Protein 4FCH (pdb70)

Solvent-accessible surface area: 18649 Å² total; per-residue (Å²): 122,93,42,11,174,68,1,32,0,0,0,36,5,46,44,120,102,62,158,67,28,50,92,15,19,38,7,51,51,60,121,6,18,8,2,8,6,5,27,0,52,60,97,2,64,0,42,0,0,15,126,99,105,51,119,6,5,37,100,35,151,64,21,78,44,28,17,60,11,4,0,22,33,70,42,96,79,24,0,31,0,95,59,56,16,11,14,0,0,13,0,92,1,29,51,130,68,136,62,45,79,0,46,0,10,0,20,47,10,21,0,2,0,1,0,82,0,11,64,35,21,119,21,26,12,42,104,27,61,3,96,61,24,94,71,57,100,15,73,0,56,6,39,51,4,86,34,79,17,27,1,14,0,0,1,30,15,98,54,79,37,77,53,0,1,0,0,15,58,126,34,92,17,49,63,8,89,47,91,7,131,111,21,0,63,86,91,22,116,49,33,15,18,104,3,55,69,52,24,30,0,45,0,27,5,68,66,22,48,14,78,88,150,121,96,41,12,178,69,1,28,0,0,0,36,5,50,42,118,106,56,162,68,26,48,89,16,19,38,7,53,51,58,121,6,17,8,1,9,5,6,29,0,54,60,95,3,67,0,31,0,0,17,126,94,106,50,116,10,4,42,96,38,166,78,20,67,45,21,17,55,14,8,0,26,31,65,38,101,68,38,0,33,0,102,62,56,15,11,15,1,0,11,0,92,1,28,48,129,76,133,59,46,80,0,41,0,10,0,18,47,11,29,0,1,0,0,0,82,0,11,61,37,19,119,20,27,10,41,111,28,67,3,90,75,21,91,81,56,103,20,61,0,43,6,41,51,4,89,33,76,13,20,1,12,0,0,2,28,15,94,59,78,37,78,50,0,0,0,0,18,48,129,38,108,16,47,62,8,86,41,85,6,141,112,20,0,88,81,65,35,143,53,28,34,20,121,2,60,65,51,18,31,0,47,0,27,5,69,69,23,55,13,91,73,160

Sequence (426 aa):
LTPPKTMFIVGSMLDTTDWKVWKPMAGVYGMDGQFYSSMIYFDANSEFKFGTKENEYIGINDNRVTTVTDKAGAGVSGSDNFVVENAGWYLFYVKAAVKGDDYQFTITFYPAEVYLFGNTTGGSWAFNDEWKFTVPATKDGNFVSPAMTASSGEVRMCFKTDLDWWRTEFTLHDGEIFYRDFNLIDSWTEKGDGYSIQGSAGNVIHLNFTAGTGEKKLTPPKTMFIVGSMLDTDWKVWKPMAGVYGMDGQFYSSMIYFDANSEFKFGTKENEYIGINDNRVTTVTDKAGAGVSGSDNFVVENAGWYLFYVKAAVKGDDYQFTITFYPAEVYLFGNTTGGSWAFNDEWKFTVPATKDGNFVSPAMTASGEVRMCFKTDLDWWRTEFTLHDGEIFYRDFNLIDSWTEKGDGYSIQGSAGNVIHLNFTAGTGEKK

Secondary structure (DSSP, 8-state):
----S--EEEETTT-TTS--EEEPEEPTT-TTEEEEEEEE-TTEEEEEESSTT--B-TT-TTEEEEEBSS--EE-SSSEEE-S-EEEEEEEEEEEETTEEEEEEEEEE--EEEEBGGGTSB-S-BGGGBPBPPSSTT--EEPPPP-S-EE-EEEE--SS-GGGGEEEEETTEEEE--S--SS-GGGT-GGG--EE-TT--EEEETTTTEEEE-/----S--EEEETTT-TTS--EEEPEEPTT-TTEEEEEEEE-TTEEEEEESSTT--B-SS-TTEEEEEBSS--EE-SSSEEE-S-EEEEEEEEEEEETTEEEEEEEEEE--EEEEBGGGTSB-S-BGGGBPB--SSTT--EEPPPPSS-EE-EEEE--SS-GGGGEEEEETTEEEE--S--SS-GGGG-TT---EE-TT--EEEETTTTEEEE-

Radius of gyration: 22.9 Å; Cα contacts (8 Å, |Δi|>4): 1100; chains: 2; bounding box: 44×60×50 Å

CATH classification: 2.60.40.3620 (+1 more: 2.60.40.3610)

Foldseek 3Di:
DFAQPWKWKFWCQLPVVRPDTHTFDAQEPAGNKTKAKAWADAFIWIAMDSDPPDGDAPCDPLEDEAEAAQQPWDDDGTTTGHDTDIWIWMWHWGDDPPHTRIYIYTHHFWKFKAQVQQVHHLDRDCLGTWDGDPDLQAKTKTDFGAAKDWIKMAGDDPDRGLSGIWFAAPFFIGTDHDDDPDAPCVVNPSRTDIDGGGKMKIANRSVRGIDID/DFAFPWKWKFWCQLPVVRPDTHTFDAQEPAGNKTKAKAWAAAFIWIFMDSDPPDGDAPCDPLEAEEEAAQQDWDDDGTITTHDTFIWIWMWHWGDDPHHTRIYIYTHHFWKFKAQVQQVHHLDRDVLGTWDGDPDLFFKTKTDFGAAKDWIKMAGDDPDRGLSGIWFAAPFFTGTDHDPDPDAPCVVPPRGTDIDGGGKMKIANRSVRGIDID

Structure (mmCIF, N/CA/C/O backbone):
data_4FCH
#
_entry.id   4FCH
#
_cell.length_a   58.735
_cell.length_b   63.914
_cell.length_c   156.828
_cell.angle_alpha   90.00
_cell.angle_beta   90.00
_cell.angle_gamma   90.00
#
_symmetry.space_group_name_H-M   'P 21 21 21'
#
loop_
_entity.id
_entity.type
_entity.pdbx_description
1 polymer 'Outer membrane protein SusE'
2 branched alpha-D-glucopyranose-(1-4)-alpha-D-glucopyranose-(1-4)-alpha-D-glucopyranose-(1-4)-alpha-D-glucopyranose-(1-4)-alpha-D-glucopyranose-(1-4)-alpha-D-glucopyranose-(1-4)-alpha-D-glucopyranose
3 non-polymer 'SULFATE ION'
4 non-polymer 1,2-ETHANEDIOL
5 water water
#
loop_
_atom_site.group_PDB
_atom_site.id
_atom_site.type_symbol
_atom_site.label_atom_id
_atom_site.label_alt_id
_atom_site.label_comp_id
_atom_site.label_asym_id
_atom_site.label_entity_id
_atom_site.label_seq_id
_atom_site.pdbx_PDB_ins_code
_atom_site.Cartn_x
_atom_site.Cartn_y
_atom_site.Cartn_z
_atom_site.occupancy
_atom_site.B_iso_or_equiv
_atom_site.auth_seq_id
_atom_site.auth_comp_id
_atom_site.auth_asym_id
_atom_site.auth_atom_id
_atom_site.pdbx_PDB_model_num
ATOM 1 N N . LEU A 1 9 ? 1.740 -7.052 -37.928 1.00 35.46 175 LEU A N 1
ATOM 2 C CA . LEU A 1 9 ? 3.062 -6.727 -37.279 1.00 33.22 175 LEU A CA 1
ATOM 3 C C . LEU A 1 9 ? 2.831 -6.139 -35.900 1.00 33.54 175 LEU A C 1
ATOM 4 O O . LEU A 1 9 ? 2.039 -5.215 -35.716 1.00 33.36 175 LEU A O 1
ATOM 9 N N . THR A 1 10 ? 3.507 -6.710 -34.911 1.00 28.60 176 THR A N 1
ATOM 10 C CA . THR A 1 10 ? 3.398 -6.189 -33.546 1.00 26.99 176 THR A CA 1
ATOM 11 C C . THR A 1 10 ? 4.794 -5.776 -33.077 1.00 24.65 176 THR A C 1
ATOM 12 O O . THR A 1 10 ? 5.794 -6.067 -33.734 1.00 23.54 176 THR A O 1
ATOM 16 N N . PRO A 1 11 ? 4.872 -5.061 -31.951 1.00 21.09 177 PRO A N 1
ATOM 17 C CA . PRO A 1 11 ? 6.228 -4.655 -31.548 1.00 19.26 177 PRO A CA 1
ATOM 18 C C . PRO A 1 11 ? 7.167 -5.841 -31.255 1.00 18.36 177 PRO A C 1
ATOM 19 O O . PRO A 1 11 ? 6.717 -6.929 -30.869 1.00 19.90 177 PRO A O 1
ATOM 23 N N . PRO A 1 12 ? 8.490 -5.665 -31.456 1.00 16.61 178 PRO A N 1
ATOM 24 C CA . PRO A 1 12 ? 9.416 -6.774 -31.251 1.00 18.71 178 PRO A CA 1
ATOM 25 C C . PRO A 1 12 ? 9.454 -7.226 -29.793 1.00 15.47 178 PRO A C 1
ATOM 26 O O . PRO A 1 12 ? 9.320 -6.436 -28.867 1.00 15.76 178 PRO A O 1
ATOM 30 N N . LYS A 1 13 ? 9.668 -8.523 -29.620 1.00 15.89 179 LYS A N 1
ATOM 31 C CA . LYS A 1 13 ? 9.724 -9.103 -28.280 1.00 16.62 179 LYS A CA 1
ATOM 32 C C . LYS A 1 13 ? 11.128 -9.131 -27.707 1.00 14.05 179 LYS A C 1
ATOM 33 O O . LYS A 1 13 ? 11.314 -9.279 -26.509 1.00 14.31 179 LYS A O 1
ATOM 39 N N . THR A 1 14 ? 12.126 -8.992 -28.588 1.00 13.71 180 THR A N 1
ATOM 40 C CA . THR A 1 14 ? 13.503 -8.973 -28.136 1.00 12.99 180 THR A CA 1
ATOM 41 C C . THR A 1 14 ? 14.251 -7.801 -28.770 1.00 10.73 180 THR A C 1
ATOM 42 O O . THR A 1 14 ? 13.852 -7.311 -29.827 1.00 11.84 180 THR A O 1
ATOM 46 N N . MET A 1 15 ? 15.379 -7.432 -28.171 1.00 9.91 181 MET A N 1
ATOM 47 C CA . MET A 1 15 ? 16.259 -6.400 -28.744 1.00 11.12 181 MET A CA 1
ATOM 48 C C . MET A 1 15 ? 17.659 -6.668 -28.241 1.00 10.33 181 MET A C 1
ATOM 49 O O . MET A 1 15 ? 17.855 -7.092 -27.096 1.00 10.51 181 MET A O 1
ATOM 54 N N . PHE A 1 16 ? 18.631 -6.396 -29.110 1.00 10.40 182 PHE A N 1
ATOM 55 C CA . PHE A 1 16 ? 20.048 -6.674 -28.851 1.00 9.87 182 PHE A CA 1
ATOM 56 C C . PHE A 1 16 ? 20.873 -5.491 -29.284 1.00 9.10 182 PHE A C 1
ATOM 57 O O . PHE A 1 16 ? 20.529 -4.782 -30.235 1.00 10.79 182 PHE A O 1
ATOM 65 N N . ILE A 1 17 ? 22.009 -5.309 -28.623 1.00 9.30 183 ILE A N 1
ATOM 66 C CA . ILE A 1 17 ? 23.012 -4.335 -29.049 1.00 10.09 183 ILE A CA 1
ATOM 67 C C . ILE A 1 17 ? 24.321 -5.070 -29.271 1.00 10.60 183 ILE A C 1
ATOM 68 O O . ILE A 1 17 ? 24.636 -6.007 -28.533 1.00 10.96 183 ILE A O 1
ATOM 73 N N . VAL A 1 18 ? 25.060 -4.667 -30.299 1.00 9.07 184 VAL A N 1
ATOM 74 C CA . VAL A 1 18 ? 26.340 -5.301 -30.634 1.00 9.70 184 VAL A CA 1
ATOM 75 C C . VAL A 1 18 ? 27.335 -4.186 -30.937 1.00 9.96 184 VAL A C 1
ATOM 76 O O . VAL A 1 18 ? 26.945 -3.173 -31.519 1.00 10.32 184 VAL A O 1
ATOM 80 N N . GLY A 1 19 ? 28.602 -4.347 -30.597 1.00 9.71 185 GLY A N 1
ATOM 81 C CA . GLY A 1 19 ? 29.541 -3.272 -30.918 1.00 10.84 185 GLY A CA 1
ATOM 82 C C . GLY A 1 19 ? 30.848 -3.333 -30.149 1.00 10.74 185 GLY A C 1
ATOM 83 O O . GLY A 1 19 ? 31.043 -4.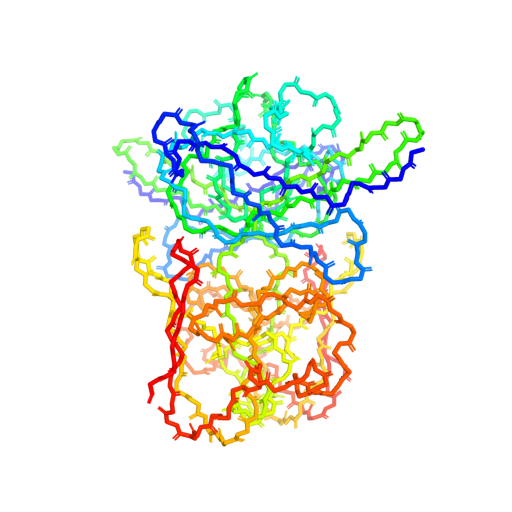201 -29.281 1.00 11.43 185 GLY A O 1
ATOM 84 N N . SER A 1 20 ? 31.713 -2.360 -30.444 1.00 9.99 186 SER A N 1
ATOM 85 C CA . SER A 1 20 ? 33.106 -2.388 -30.017 1.00 10.78 186 SER A CA 1
ATOM 86 C C . SER A 1 20 ? 33.262 -2.344 -28.518 1.00 10.42 186 SER A C 1
ATOM 87 O O . SER A 1 20 ? 34.237 -2.856 -27.968 1.00 12.93 186 SER A O 1
ATOM 90 N N . MET A 1 21 ? 32.344 -1.658 -27.858 1.00 9.93 187 MET A N 1
ATOM 91 C CA . MET A 1 21 ? 32.417 -1.487 -26.390 1.00 10.16 187 MET A CA 1
ATOM 92 C C . MET A 1 21 ? 32.073 -2.778 -25.668 1.00 11.53 187 MET A C 1
ATOM 93 O O . MET A 1 21 ? 32.395 -2.933 -24.483 1.00 11.14 187 MET A O 1
ATOM 98 N N . LEU A 1 22 ? 31.357 -3.711 -26.313 1.00 10.86 188 LEU A N 1
ATOM 99 C CA . LEU A 1 22 ? 31.079 -5.024 -25.736 1.00 12.76 188 LEU A CA 1
ATOM 100 C C . LEU A 1 22 ? 32.116 -6.039 -26.080 1.00 12.59 188 LEU A C 1
ATOM 101 O O . LEU A 1 22 ? 32.389 -6.977 -25.308 1.00 16.66 188 LEU A O 1
ATOM 106 N N . ASP A 1 23 ? 32.714 -5.964 -27.248 1.00 12.54 189 ASP A N 1
ATOM 107 C CA . ASP A 1 23 ? 33.700 -6.931 -27.729 1.00 13.74 189 ASP A CA 1
ATOM 108 C C . ASP A 1 23 ? 34.390 -6.313 -28.922 1.00 13.93 189 ASP A C 1
ATOM 109 O O . ASP A 1 23 ? 33.729 -5.838 -29.842 1.00 14.15 189 ASP A O 1
ATOM 114 N N . THR A 1 24 ? 35.712 -6.332 -28.956 1.00 16.68 190 THR A N 1
ATOM 115 C CA A THR A 1 24 ? 36.362 -5.635 -30.062 0.50 18.21 190 THR A CA 1
ATOM 116 C CA B THR A 1 24 ? 36.471 -5.728 -30.048 0.50 18.73 190 THR A CA 1
ATOM 117 C C . THR A 1 24 ? 36.082 -6.282 -31.418 1.00 18.71 190 THR A C 1
ATOM 118 O O . THR A 1 24 ? 36.143 -5.564 -32.436 1.00 20.38 190 THR A O 1
ATOM 125 N N . ASP A 1 25 ? 35.702 -7.557 -31.473 1.00 16.88 191 ASP A N 1
ATOM 126 C CA . ASP A 1 25 ? 35.356 -8.203 -32.750 1.00 16.19 191 ASP A CA 1
ATOM 127 C C . ASP A 1 25 ? 33.846 -8.376 -32.922 1.00 14.61 191 ASP A C 1
ATOM 128 O O . ASP A 1 25 ? 33.432 -9.202 -33.743 1.00 17.35 191 ASP A O 1
ATOM 133 N N . TRP A 1 26 ? 33.081 -7.573 -32.214 1.00 13.62 192 TRP A N 1
ATOM 134 C CA . TRP A 1 26 ? 31.626 -7.532 -32.361 1.00 14.29 192 TRP A CA 1
ATOM 135 C C . TRP A 1 26 ? 31.021 -8.929 -32.163 1.00 16.14 192 TRP A C 1
ATOM 136 O O . TRP A 1 26 ? 29.991 -9.242 -32.782 1.00 16.90 192 TRP A O 1
ATOM 147 N N . LYS A 1 27 ? 31.608 -9.751 -31.292 1.00 15.58 193 LYS A N 1
ATOM 148 C CA . LYS A 1 27 ? 31.061 -11.109 -31.154 1.00 16.22 193 LYS A CA 1
ATOM 149 C C . LYS A 1 27 ? 29.923 -11.191 -30.124 1.00 18.65 193 LYS A C 1
ATOM 150 O O . LYS A 1 27 ? 29.238 -12.211 -30.017 1.00 19.50 193 LYS A O 1
ATOM 156 N N . VAL A 1 28 ? 29.802 -10.191 -29.263 1.00 13.53 194 VAL A N 1
ATOM 157 C CA . VAL A 1 28 ? 28.826 -10.187 -28.182 1.00 14.35 194 VAL A CA 1
ATOM 158 C C . VAL A 1 28 ? 27.537 -9.445 -28.590 1.00 12.82 194 VAL A C 1
ATOM 159 O O . VAL A 1 28 ? 27.563 -8.210 -28.788 1.00 13.92 194 VAL A O 1
ATOM 163 N N . TRP A 1 29 ? 26.411 -10.157 -28.623 1.00 13.83 195 TRP A N 1
ATOM 164 C CA . TRP A 1 29 ? 25.109 -9.535 -28.883 1.00 12.33 195 TRP A CA 1
ATOM 165 C C . TRP A 1 29 ? 24.430 -9.533 -27.528 1.00 11.71 195 TRP A C 1
ATOM 166 O O . TRP A 1 29 ? 24.030 -10.587 -26.992 1.00 14.48 195 TRP A O 1
ATOM 177 N N . LYS A 1 30 ? 24.388 -8.363 -26.924 1.00 10.60 196 LYS A N 1
ATOM 178 C CA . LYS A 1 30 ? 23.902 -8.264 -25.561 1.00 10.57 196 LYS A CA 1
ATOM 179 C C . LYS A 1 30 ? 22.380 -8.139 -25.633 1.00 11.23 196 LYS A C 1
ATOM 180 O O . LYS A 1 30 ? 21.858 -7.174 -26.250 1.00 9.97 196 LYS A O 1
ATOM 186 N N . PRO A 1 31 ? 21.630 -9.004 -24.924 1.00 11.29 197 PRO A N 1
ATOM 187 C CA . PRO A 1 31 ? 20.166 -8.844 -24.895 1.00 11.14 197 PRO A CA 1
ATOM 188 C C . PRO A 1 31 ? 19.717 -7.741 -23.973 1.00 10.43 197 PRO A C 1
ATOM 189 O O . PRO A 1 31 ? 20.317 -7.551 -22.884 1.00 11.75 197 PRO A O 1
ATOM 193 N N . MET A 1 32 ? 18.750 -6.944 -24.397 1.00 10.12 198 MET A N 1
ATOM 194 C CA . MET A 1 32 ? 18.250 -5.857 -23.568 1.00 8.49 198 MET A CA 1
ATOM 195 C C . MET A 1 32 ? 17.068 -6.331 -22.712 1.00 8.92 198 MET A C 1
ATOM 196 O O . MET A 1 32 ? 16.254 -7.119 -23.165 1.00 10.42 198 MET A O 1
ATOM 201 N N . ALA A 1 33 ? 16.919 -5.708 -21.543 1.00 9.47 199 ALA A N 1
ATOM 202 C CA . ALA A 1 33 ? 15.745 -6.001 -20.694 1.00 8.21 199 ALA A CA 1
ATOM 203 C C . ALA A 1 33 ? 14.503 -5.301 -21.229 1.00 8.35 199 ALA A C 1
ATOM 204 O O . ALA A 1 33 ? 14.579 -4.143 -21.701 1.00 9.73 199 ALA A O 1
ATOM 206 N N . GLY A 1 34 ? 13.360 -5.973 -21.153 1.00 9.42 200 GLY A N 1
ATOM 207 C CA . GLY A 1 34 ? 12.106 -5.331 -21.553 1.00 9.56 200 GLY A CA 1
ATOM 208 C C . GLY A 1 34 ? 11.634 -4.395 -20.450 1.00 10.01 200 GLY A C 1
ATOM 209 O O . GLY A 1 34 ? 11.561 -4.749 -19.259 1.00 10.49 200 GLY A O 1
ATOM 210 N N . VAL A 1 35 ? 11.178 -3.209 -20.800 1.00 8.93 201 VAL A N 1
ATOM 211 C CA . VAL A 1 35 ? 10.530 -2.267 -19.888 1.00 8.59 201 VAL A CA 1
ATOM 212 C C . VAL A 1 35 ? 9.207 -2.870 -19.477 1.00 9.80 201 VAL A C 1
ATOM 213 O O . VAL A 1 35 ? 8.365 -3.246 -20.312 1.00 10.71 201 VAL A O 1
ATOM 217 N N . TYR A 1 36 ? 8.929 -2.901 -18.171 1.00 9.66 202 TYR A N 1
ATOM 218 C CA . TYR A 1 36 ? 7.754 -3.635 -17.718 1.00 10.75 202 TYR A CA 1
ATOM 219 C C . TYR A 1 36 ? 6.487 -2.950 -18.202 1.00 11.42 202 TYR A C 1
ATOM 220 O O . TYR A 1 36 ? 6.274 -1.744 -18.028 1.00 11.26 202 TYR A O 1
ATOM 229 N N . GLY A 1 37 ? 5.655 -3.745 -18.869 1.00 12.31 203 GLY A N 1
ATOM 230 C CA . GLY A 1 37 ? 4.341 -3.280 -19.287 1.00 15.29 203 GLY A CA 1
ATOM 231 C C . GLY A 1 37 ? 4.324 -2.451 -20.570 1.00 14.32 203 GLY A C 1
ATOM 232 O O . GLY A 1 37 ? 3.255 -1.987 -20.960 1.00 17.14 203 GLY A O 1
ATOM 233 N N . MET A 1 38 ? 5.484 -2.218 -21.189 1.00 12.83 204 MET A N 1
ATOM 234 C CA . MET A 1 38 ? 5.560 -1.339 -22.368 1.00 12.99 204 MET A CA 1
ATOM 235 C C . MET A 1 38 ? 6.130 -2.172 -23.535 1.00 12.70 204 MET A C 1
ATOM 236 O O . MET A 1 38 ? 7.336 -2.309 -23.714 1.00 11.41 204 MET A O 1
ATOM 241 N N . ASP A 1 39 ? 5.223 -2.758 -24.296 1.00 15.16 205 ASP A N 1
ATOM 242 C CA . ASP A 1 39 ? 5.645 -3.632 -25.381 1.00 14.85 205 ASP A CA 1
ATOM 243 C C . ASP A 1 39 ? 6.551 -2.899 -26.348 1.00 14.31 205 ASP A C 1
ATOM 244 O O . ASP A 1 39 ? 6.271 -1.757 -26.732 1.00 14.74 205 ASP A O 1
ATOM 249 N N . GLY A 1 40 ? 7.611 -3.589 -26.755 1.00 12.44 206 GLY A N 1
ATOM 250 C CA . GLY A 1 40 ? 8.563 -3.051 -27.725 1.00 12.92 206 GLY A CA 1
ATOM 251 C C . GLY A 1 40 ? 9.534 -2.051 -27.135 1.00 11.42 206 GLY A C 1
ATOM 252 O O . GLY A 1 40 ? 10.306 -1.483 -27.912 1.00 11.12 206 GLY A O 1
ATOM 253 N N . GLN A 1 41 ? 9.600 -1.860 -25.804 1.00 10.02 207 GLN A N 1
ATOM 254 C CA . GLN A 1 41 ? 10.558 -0.933 -25.215 1.00 10.06 207 GLN A CA 1
ATOM 255 C C . GLN A 1 41 ? 11.539 -1.698 -24.358 1.00 8.63 207 GLN A C 1
ATOM 256 O O . GLN A 1 41 ? 11.187 -2.655 -23.648 1.00 8.94 207 GLN A O 1
ATOM 262 N N . PHE A 1 42 ? 12.795 -1.289 -24.421 1.00 8.02 208 PHE A N 1
ATOM 263 C CA . PHE A 1 42 ? 13.909 -2.057 -23.856 1.00 8.08 208 PHE A CA 1
ATOM 264 C C . PHE A 1 42 ? 14.951 -1.116 -23.286 1.00 7.68 208 PHE A C 1
ATOM 265 O O . PHE A 1 42 ? 15.082 0.043 -23.715 1.00 7.72 208 PHE A O 1
ATOM 273 N N . TYR A 1 43 ? 15.751 -1.615 -22.341 1.00 7.52 209 TYR A N 1
ATOM 274 C CA . TYR A 1 43 ? 16.785 -0.801 -21.680 1.00 7.33 209 TYR A CA 1
ATOM 275 C C . TYR A 1 43 ? 17.987 -1.668 -21.319 1.00 8.64 209 TYR A C 1
ATOM 276 O O . TYR A 1 43 ? 17.819 -2.853 -20.965 1.00 9.27 209 TYR A O 1
ATOM 285 N N . SER A 1 44 ? 19.170 -1.042 -21.311 1.00 7.37 210 SER A N 1
ATOM 286 C CA A SER A 1 44 ? 20.373 -1.751 -20.854 0.50 8.55 210 SER A CA 1
ATOM 287 C CA B SER A 1 44 ? 20.371 -1.755 -20.869 0.50 8.95 210 SER A CA 1
ATOM 288 C C . SER A 1 44 ? 21.399 -0.752 -20.365 1.00 7.94 210 SER A C 1
ATOM 289 O O . SER A 1 44 ? 21.656 0.279 -21.024 1.00 8.00 210 SER A O 1
ATOM 294 N N . MET A 1 45 ? 22.024 -1.039 -19.228 1.00 6.62 211 MET A N 1
ATOM 295 C CA . MET A 1 45 ? 23.119 -0.194 -18.680 1.00 6.88 211 MET A CA 1
ATOM 296 C C . MET A 1 45 ? 24.463 -0.684 -19.222 1.00 6.94 211 MET A C 1
ATOM 297 O O . MET A 1 45 ? 24.852 -1.830 -18.989 1.00 8.54 211 MET A O 1
ATOM 302 N N . ILE A 1 46 ? 25.137 0.185 -19.970 1.00 7.26 212 ILE A N 1
ATOM 303 C CA . ILE A 1 46 ? 26.333 -0.196 -20.731 1.00 7.02 212 ILE A CA 1
ATOM 304 C C . ILE A 1 46 ? 27.392 0.876 -20.620 1.00 7.46 212 ILE A C 1
ATOM 305 O O . ILE A 1 46 ? 27.095 2.078 -20.661 1.00 7.22 212 ILE A O 1
ATOM 310 N N . TYR A 1 47 ? 28.636 0.419 -20.527 1.00 7.56 213 TYR A N 1
ATOM 311 C CA . TYR A 1 47 ? 29.755 1.359 -20.597 1.00 7.49 213 TYR A CA 1
ATOM 312 C C . TYR A 1 47 ? 30.199 1.509 -22.054 1.00 8.79 213 TYR A C 1
ATOM 313 O O . TYR A 1 47 ? 30.527 0.533 -22.754 1.00 9.29 213 TYR A O 1
ATOM 322 N N . PHE A 1 48 ? 30.220 2.763 -22.486 1.00 8.62 214 PHE A N 1
ATOM 323 C CA . PHE A 1 48 ? 30.724 3.126 -23.822 1.00 8.76 214 PHE A CA 1
ATOM 324 C C . PHE A 1 48 ? 32.064 3.769 -23.707 1.00 10.03 214 PHE A C 1
ATOM 325 O O . PHE A 1 48 ? 32.194 4.835 -23.064 1.00 9.94 214 PHE A O 1
ATOM 333 N N . ASP A 1 49 ? 33.083 3.163 -24.295 1.00 10.29 215 ASP A N 1
ATOM 334 C CA . ASP A 1 49 ? 34.350 3.854 -24.449 1.00 10.71 215 ASP A CA 1
ATOM 335 C C . ASP A 1 49 ? 34.183 5.077 -25.365 1.00 10.66 215 ASP A C 1
ATOM 336 O O . ASP A 1 49 ? 33.252 5.189 -26.157 1.00 10.84 215 ASP A O 1
ATOM 341 N N . ALA A 1 50 ? 35.121 5.997 -25.236 1.00 12.26 216 ALA A N 1
ATOM 342 C CA . ALA A 1 50 ? 35.152 7.103 -26.195 1.00 11.75 216 ALA A CA 1
ATOM 343 C C . ALA A 1 50 ? 35.277 6.531 -27.598 1.00 11.27 216 ALA A C 1
ATOM 344 O O . ALA A 1 50 ? 36.118 5.635 -27.853 1.00 14.61 216 ALA A O 1
ATOM 346 N N . ASN A 1 51 ? 34.501 7.072 -28.524 1.00 11.62 217 ASN A N 1
ATOM 347 C CA . ASN A 1 51 ? 34.499 6.637 -29.928 1.00 12.79 217 ASN A CA 1
ATOM 348 C C . ASN A 1 51 ? 34.020 5.197 -30.090 1.00 12.78 217 ASN A C 1
ATOM 349 O O . ASN A 1 51 ? 34.449 4.557 -31.057 1.00 13.73 217 ASN A O 1
ATOM 354 N N . SER A 1 52 ? 33.218 4.673 -29.180 1.00 11.43 218 SER A N 1
ATOM 355 C CA . SER A 1 52 ? 32.604 3.353 -29.361 1.00 11.58 218 SER A CA 1
ATOM 356 C C . SER A 1 52 ? 31.786 3.352 -30.621 1.00 11.06 218 SER A C 1
ATOM 357 O O . SER A 1 52 ? 31.138 4.348 -30.963 1.00 10.90 218 SER A O 1
ATOM 360 N N . GLU A 1 53 ? 31.683 2.193 -31.260 1.00 10.30 219 GLU A N 1
ATOM 361 C CA . GLU A 1 53 ? 30.845 2.029 -32.464 1.00 9.98 219 GLU A CA 1
ATOM 362 C C . GLU A 1 53 ? 29.950 0.817 -32.292 1.00 9.97 219 GLU A C 1
ATOM 363 O O . GLU A 1 53 ? 30.403 -0.220 -31.773 1.00 11.46 219 GLU A O 1
ATOM 369 N N . PHE A 1 54 ? 28.680 0.973 -32.651 1.00 10.05 220 PHE A N 1
ATOM 370 C CA . PHE A 1 54 ? 27.727 -0.107 -32.377 1.00 8.23 220 PHE A CA 1
ATOM 371 C C . PHE A 1 54 ? 26.571 -0.083 -33.375 1.00 9.17 220 PHE A C 1
ATOM 372 O O . PHE A 1 54 ? 26.350 0.912 -34.063 1.00 9.46 220 PHE A O 1
ATOM 380 N N . LYS A 1 55 ? 25.813 -1.184 -33.371 1.00 9.47 221 LYS A N 1
ATOM 381 C CA . LYS A 1 55 ? 24.520 -1.240 -34.060 1.00 10.55 221 LYS A CA 1
ATOM 382 C C . LYS A 1 55 ? 23.578 -1.966 -33.097 1.00 9.44 221 LYS A C 1
ATOM 383 O O . LYS A 1 55 ? 23.982 -2.445 -32.017 1.00 9.49 221 LYS A O 1
ATOM 389 N N . PHE A 1 56 ? 22.315 -2.098 -33.500 1.00 9.71 222 PHE A N 1
ATOM 390 C CA . PHE A 1 56 ? 21.360 -2.850 -32.660 1.00 9.21 222 PHE A CA 1
ATOM 391 C C . PHE A 1 56 ? 20.442 -3.634 -33.594 1.00 10.01 222 PHE A C 1
ATOM 392 O O . PHE A 1 56 ? 20.447 -3.424 -34.811 1.00 10.19 222 PHE A O 1
ATOM 400 N N . GLY A 1 57 ? 19.700 -4.607 -33.054 1.00 10.41 223 GLY A N 1
ATOM 401 C CA . GLY A 1 57 ? 18.769 -5.353 -33.873 1.00 11.62 223 GLY A CA 1
ATOM 402 C C . GLY A 1 57 ? 17.687 -5.987 -33.012 1.00 10.31 223 GLY A C 1
ATOM 403 O O . GLY A 1 57 ? 17.855 -6.158 -31.802 1.00 10.82 223 GLY A O 1
ATOM 404 N N . THR A 1 58 ? 16.612 -6.417 -33.676 1.00 11.85 224 THR A N 1
ATOM 405 C CA . THR A 1 58 ? 15.491 -7.053 -32.966 1.00 13.27 224 THR A CA 1
ATOM 406 C C . THR A 1 58 ? 15.798 -8.526 -32.732 1.00 14.81 224 THR A C 1
ATOM 407 O O . THR A 1 58 ? 15.015 -9.216 -32.032 1.00 16.32 224 THR A O 1
ATOM 411 N N . LYS A 1 59 ? 16.830 -9.051 -33.381 1.00 15.41 225 LYS A N 1
ATOM 412 C CA . LYS A 1 59 ? 17.217 -10.455 -33.199 1.00 17.20 225 LYS A CA 1
ATOM 413 C C . LYS A 1 59 ? 18.713 -10.509 -33.433 1.00 16.02 225 LYS A C 1
ATOM 414 O O . LYS A 1 59 ? 19.288 -9.613 -34.076 1.00 15.18 225 LYS A O 1
ATOM 420 N N . GLU A 1 60 ? 19.350 -11.575 -32.964 1.00 16.48 226 GLU A N 1
ATOM 421 C CA . GLU A 1 60 ? 20.793 -11.701 -33.178 1.00 17.17 226 GLU A CA 1
ATOM 422 C C . GLU A 1 60 ? 21.060 -11.792 -34.678 1.00 16.47 226 GLU A C 1
ATOM 423 O O . GLU A 1 60 ? 20.287 -12.340 -35.467 1.00 17.12 226 GLU A O 1
ATOM 429 N N . ASN A 1 61 ? 22.152 -11.139 -35.100 1.00 16.19 227 ASN A N 1
ATOM 430 C CA . ASN A 1 61 ? 22.672 -11.081 -36.468 1.00 16.02 227 ASN A CA 1
ATOM 431 C C . ASN A 1 61 ? 21.892 -10.125 -37.350 1.00 15.24 227 ASN A C 1
ATOM 432 O O . ASN A 1 61 ? 22.138 -10.103 -38.549 1.00 17.45 227 ASN A O 1
ATOM 437 N N . GLU A 1 62 ? 20.945 -9.391 -36.771 1.00 14.58 228 GLU A N 1
ATOM 438 C CA . GLU A 1 62 ? 20.269 -8.313 -37.515 1.00 14.61 228 GLU A CA 1
ATOM 439 C C . GLU A 1 62 ? 20.946 -7.013 -37.148 1.00 12.94 228 GLU A C 1
ATOM 440 O O . GLU A 1 62 ? 20.999 -6.653 -35.984 1.00 12.55 228 GLU A O 1
ATOM 446 N N . TYR A 1 63 ? 21.437 -6.292 -38.155 1.00 14.28 229 TYR A N 1
ATOM 447 C CA . TYR A 1 63 ? 22.164 -5.038 -37.962 1.00 13.15 229 TYR A CA 1
ATOM 448 C C . TYR A 1 63 ? 21.271 -3.876 -38.410 1.00 12.38 229 TYR A C 1
ATOM 449 O O . TYR A 1 63 ? 20.809 -3.807 -39.558 1.00 15.35 229 TYR A O 1
ATOM 458 N N . ILE A 1 64 ? 21.060 -2.946 -37.472 1.00 11.30 230 ILE A N 1
ATOM 459 C CA . ILE A 1 64 ? 20.374 -1.671 -37.761 1.00 11.74 230 ILE A CA 1
ATOM 460 C C . ILE A 1 64 ? 21.329 -0.570 -37.334 1.00 10.96 230 ILE A C 1
ATOM 461 O O . ILE A 1 64 ? 21.751 -0.531 -36.186 1.00 11.91 230 ILE A O 1
ATOM 466 N N . GLY A 1 65 ? 21.638 0.292 -38.293 1.00 13.13 231 GLY A N 1
ATOM 467 C CA . GLY A 1 65 ? 22.533 1.406 -38.021 1.00 14.11 231 GLY A CA 1
ATOM 468 C C . GLY A 1 65 ? 21.853 2.777 -38.007 1.00 13.16 231 GLY A C 1
ATOM 469 O O . GLY A 1 65 ? 20.641 2.912 -38.193 1.00 14.63 231 GLY A O 1
ATOM 470 N N . ILE A 1 66 ? 22.683 3.785 -37.802 1.00 13.88 232 ILE A N 1
ATOM 471 C CA . ILE A 1 66 ? 22.177 5.143 -37.606 1.00 16.28 232 ILE A CA 1
ATOM 472 C C . ILE A 1 66 ? 21.649 5.721 -38.919 1.00 19.64 232 ILE A C 1
ATOM 473 O O . ILE A 1 66 ? 20.799 6.608 -38.813 1.00 24.44 232 ILE A O 1
ATOM 478 N N . ASN A 1 67 ? 22.006 5.155 -40.067 1.00 16.55 233 ASN A N 1
ATOM 479 C CA . ASN A 1 67 ? 21.522 5.587 -41.363 1.00 19.08 233 ASN A CA 1
ATOM 480 C C . ASN A 1 67 ? 20.080 5.144 -41.609 1.00 18.51 233 ASN A C 1
ATOM 481 O O . ASN A 1 67 ? 19.510 5.528 -42.636 1.00 20.48 233 ASN A O 1
ATOM 486 N N . ASP A 1 68 ? 19.609 4.161 -40.852 1.00 15.69 234 ASP A N 1
ATOM 487 C CA . ASP A 1 68 ? 18.306 3.580 -41.182 1.00 16.14 234 ASP A CA 1
ATOM 488 C C . ASP A 1 68 ? 17.233 4.665 -41.051 1.00 15.32 234 ASP A C 1
ATOM 489 O O . ASP A 1 68 ? 17.133 5.333 -40.010 1.00 15.53 234 ASP A O 1
ATOM 494 N N . ASN A 1 69 ? 16.362 4.785 -42.038 1.00 17.20 235 ASN A N 1
ATOM 495 C CA . ASN A 1 69 ? 15.379 5.855 -41.984 1.00 19.78 235 ASN A CA 1
ATOM 496 C C . ASN A 1 69 ? 14.264 5.613 -40.980 1.00 20.70 235 ASN A C 1
ATOM 497 O O . ASN A 1 69 ? 13.511 6.545 -40.693 1.00 22.07 235 ASN A O 1
ATOM 502 N N . ARG A 1 70 ? 14.245 4.445 -40.340 1.00 17.16 236 ARG A N 1
ATOM 503 C CA . ARG A 1 70 ? 13.305 4.165 -39.262 1.00 16.55 236 ARG A CA 1
ATOM 504 C C . ARG A 1 70 ? 13.800 4.611 -37.911 1.00 15.29 236 ARG A C 1
ATOM 505 O O . ARG A 1 70 ? 13.111 4.483 -36.908 1.00 15.56 236 ARG A O 1
ATOM 513 N N . VAL A 1 71 ? 15.046 5.050 -37.809 1.00 13.38 237 VAL A N 1
ATOM 514 C CA . VAL A 1 71 ? 15.678 5.382 -36.550 1.00 12.58 237 VAL A CA 1
ATOM 515 C C . VAL A 1 71 ? 15.742 6.874 -36.267 1.00 13.64 237 VAL A C 1
ATOM 516 O O . VAL A 1 71 ? 16.195 7.617 -37.137 1.00 16.19 237 VAL A O 1
ATOM 520 N N . THR A 1 72 ? 15.435 7.271 -35.035 1.00 12.77 238 THR A N 1
ATOM 521 C CA A THR A 1 72 ? 15.652 8.605 -34.482 0.50 13.78 238 THR A CA 1
ATOM 522 C CA B THR A 1 72 ? 15.836 8.582 -34.579 0.50 13.58 238 THR A CA 1
ATOM 523 C C . THR A 1 72 ? 16.494 8.419 -33.224 1.00 12.02 238 THR A C 1
ATOM 524 O O . THR A 1 72 ? 16.272 7.464 -32.484 1.00 12.97 238 THR A O 1
ATOM 531 N N . VAL A 1 73 ? 17.399 9.348 -32.928 1.00 11.96 239 VAL A N 1
ATOM 532 C CA . VAL A 1 73 ? 18.246 9.294 -31.746 1.00 11.21 239 VAL A CA 1
ATOM 533 C C . VAL A 1 73 ? 17.929 10.533 -30.921 1.00 10.58 239 VAL A C 1
ATOM 534 O O . VAL A 1 73 ? 17.955 11.645 -31.456 1.00 12.46 239 VAL A O 1
ATOM 538 N N . THR A 1 74 ? 17.724 10.304 -29.633 1.00 10.07 240 THR A N 1
ATOM 539 C CA . THR A 1 74 ? 17.539 11.388 -28.647 1.00 10.15 240 THR A CA 1
ATOM 540 C C . THR A 1 74 ? 18.629 11.261 -27.587 1.00 9.08 240 THR A C 1
ATOM 541 O O . THR A 1 74 ? 18.814 10.189 -27.015 1.00 10.11 240 THR A O 1
ATOM 545 N N . ASP A 1 75 ? 19.408 12.320 -27.380 1.00 10.10 241 ASP A N 1
ATOM 546 C CA . ASP A 1 75 ? 20.505 12.274 -26.404 1.00 8.86 241 ASP A CA 1
ATOM 547 C C . ASP A 1 75 ? 20.049 13.120 -25.183 1.00 8.67 241 ASP A C 1
ATOM 548 O O . ASP A 1 75 ? 19.962 14.351 -25.252 1.00 9.74 241 ASP A O 1
ATOM 553 N N . LYS A 1 76 ? 19.856 12.383 -24.083 1.00 8.56 242 LYS A N 1
ATOM 554 C CA . LYS A 1 76 ? 19.503 13.018 -22.801 1.00 9.02 242 LYS A CA 1
ATOM 555 C C . LYS A 1 76 ? 20.634 12.766 -21.827 1.00 9.17 242 LYS A C 1
ATOM 556 O O . LYS A 1 76 ? 20.486 12.915 -20.614 1.00 11.27 242 LYS A O 1
ATOM 562 N N . ALA A 1 77 ? 21.855 12.527 -22.285 1.00 9.43 243 ALA A N 1
ATOM 563 C CA . ALA A 1 77 ? 22.950 12.122 -21.408 1.00 8.69 243 ALA A CA 1
ATOM 564 C C . ALA A 1 77 ? 24.271 12.788 -21.776 1.00 9.72 243 ALA A C 1
ATOM 565 O O . ALA A 1 77 ? 25.292 12.553 -21.109 1.00 11.97 243 ALA A O 1
ATOM 567 N N . GLY A 1 78 ? 24.332 13.615 -22.812 1.00 9.23 244 GLY A N 1
ATOM 568 C CA . GLY A 1 78 ? 25.615 14.139 -23.253 1.00 10.79 244 GLY A CA 1
ATOM 569 C C . GLY A 1 78 ? 26.509 13.032 -23.797 1.00 9.91 244 GLY A C 1
ATOM 570 O O . GLY A 1 78 ? 27.731 13.208 -23.776 1.00 10.91 244 GLY A O 1
ATOM 571 N N . ALA A 1 79 ? 25.949 12.002 -24.399 1.00 8.62 245 ALA A N 1
ATOM 572 C CA . ALA A 1 79 ? 26.774 10.895 -24.938 1.00 8.13 245 ALA A CA 1
ATOM 573 C C . ALA A 1 79 ? 27.506 11.362 -26.184 1.00 9.72 245 ALA A C 1
ATOM 574 O O . ALA A 1 79 ? 28.686 11.030 -26.374 1.00 10.98 245 ALA A O 1
ATOM 576 N N . GLY A 1 80 ? 26.880 12.155 -27.038 1.00 9.17 246 GLY A N 1
ATOM 577 C CA . GLY A 1 80 ? 27.449 12.630 -28.314 1.00 10.27 246 GLY A CA 1
ATOM 578 C C . GLY A 1 80 ? 27.340 11.542 -29.370 1.00 12.72 246 GLY A C 1
ATOM 579 O O . GLY A 1 80 ? 28.264 10.716 -29.510 1.00 13.35 246 GLY A O 1
ATOM 580 N N . VAL A 1 81 ? 26.232 11.475 -30.088 1.00 10.89 247 VAL A N 1
ATOM 581 C CA . VAL A 1 81 ? 25.958 10.303 -30.947 1.00 11.86 247 VAL A CA 1
ATOM 582 C C . VAL A 1 81 ? 25.878 10.749 -32.396 1.00 15.17 247 VAL A C 1
ATOM 583 O O . VAL A 1 81 ? 25.198 11.746 -32.710 1.00 16.10 247 VAL A O 1
ATOM 587 N N . SER A 1 82 ? 26.752 10.218 -33.242 1.00 13.25 248 SER A N 1
ATOM 588 C CA . SER A 1 82 ? 26.839 10.591 -34.645 1.00 12.53 248 SER A CA 1
ATOM 589 C C . SER A 1 82 ? 27.124 9.313 -35.441 1.00 12.27 248 SER A C 1
ATOM 590 O O . SER A 1 82 ? 27.149 8.223 -34.869 1.00 13.71 248 SER A O 1
ATOM 593 N N . GLY A 1 83 ? 27.356 9.443 -36.733 1.00 13.62 249 GLY A N 1
ATOM 594 C CA . GLY A 1 83 ? 27.869 8.324 -37.533 1.00 15.38 249 GLY A CA 1
ATOM 595 C C . GLY A 1 83 ? 27.263 8.301 -38.904 1.00 14.56 249 GLY A C 1
ATOM 596 O O . GLY A 1 83 ? 26.285 8.993 -39.253 1.00 17.16 249 GLY A O 1
ATOM 597 N N . SER A 1 84 ? 27.911 7.497 -39.745 1.00 14.45 250 SER A N 1
ATOM 598 C CA . SER A 1 84 ? 27.473 7.251 -41.100 1.00 16.31 250 SER A CA 1
ATOM 599 C C . SER A 1 84 ? 26.774 5.912 -41.153 1.00 17.47 250 SER A C 1
ATOM 600 O O . SER A 1 84 ? 25.674 5.844 -41.691 1.00 24.13 250 SER A O 1
ATOM 603 N N . ASP A 1 85 ? 27.415 4.840 -40.684 1.00 14.21 251 ASP A N 1
ATOM 604 C CA . ASP A 1 85 ? 26.805 3.521 -40.687 1.00 14.11 251 ASP A CA 1
ATOM 605 C C . ASP A 1 85 ? 26.567 3.085 -39.250 1.00 12.53 251 ASP A C 1
ATOM 606 O O . ASP A 1 85 ? 25.459 2.825 -38.817 1.00 12.87 251 ASP A O 1
ATOM 611 N N . ASN A 1 86 ? 27.639 2.964 -38.484 1.00 12.27 252 ASN A N 1
ATOM 612 C CA . ASN A 1 86 ? 27.558 2.641 -37.060 1.00 11.25 252 ASN A CA 1
ATOM 613 C C . ASN A 1 86 ? 27.160 3.877 -36.249 1.00 11.22 252 ASN A C 1
ATOM 614 O O . ASN A 1 86 ? 27.529 5.003 -36.627 1.00 11.38 252 ASN A O 1
ATOM 619 N N . PHE A 1 87 ? 26.406 3.642 -35.191 1.00 10.08 253 PHE A N 1
ATOM 620 C CA . PHE A 1 87 ? 26.282 4.681 -34.164 1.00 10.56 253 PHE A CA 1
ATOM 621 C C . PHE A 1 87 ? 27.656 4.861 -33.556 1.00 9.41 253 PHE A C 1
ATOM 622 O O . PHE A 1 87 ? 28.333 3.853 -33.263 1.00 11.76 253 PHE A O 1
ATOM 630 N N . VAL A 1 88 ? 28.071 6.101 -33.319 1.00 10.44 254 VAL A N 1
ATOM 631 C CA . VAL A 1 88 ? 29.367 6.414 -32.714 1.00 10.55 254 VAL A CA 1
ATOM 632 C C . VAL A 1 88 ? 29.108 7.268 -31.480 1.00 11.48 254 VAL A C 1
ATOM 633 O O . VAL A 1 88 ? 28.390 8.289 -31.565 1.00 11.79 254 VAL A O 1
ATOM 637 N N . VAL A 1 89 ? 29.630 6.853 -30.331 1.00 10.30 255 VAL A N 1
ATOM 638 C CA . VAL A 1 89 ? 29.440 7.586 -29.068 1.00 10.82 255 VAL A CA 1
ATOM 639 C C . VAL A 1 89 ? 30.721 8.300 -28.722 1.00 11.49 255 VAL A C 1
ATOM 640 O O . VAL A 1 89 ? 31.792 7.659 -28.636 1.00 13.39 255 VAL A O 1
ATOM 644 N N . GLU A 1 90 ? 30.709 9.638 -28.698 1.00 9.71 256 GLU A N 1
ATOM 645 C CA . GLU A 1 90 ? 31.924 10.381 -28.520 1.00 12.04 256 GLU A CA 1
ATOM 646 C C . GLU A 1 90 ? 32.460 10.392 -27.087 1.00 12.37 256 GLU A C 1
ATOM 647 O O . GLU A 1 90 ? 33.679 10.245 -26.868 1.00 14.70 256 GLU A O 1
ATOM 653 N N . ASN A 1 91 ? 31.599 10.560 -26.094 1.00 10.55 257 ASN A N 1
ATOM 654 C CA . ASN A 1 91 ? 32.041 10.808 -24.716 1.00 10.18 257 ASN A CA 1
ATOM 655 C C . ASN A 1 91 ? 31.986 9.518 -23.932 1.00 10.02 257 ASN A C 1
ATOM 656 O O . ASN A 1 91 ? 30.929 8.940 -23.751 1.00 10.14 257 ASN A O 1
ATOM 661 N N . ALA A 1 92 ? 33.135 9.070 -23.433 1.00 10.02 258 ALA A N 1
ATOM 662 C CA . ALA A 1 92 ? 33.170 7.835 -22.619 1.00 10.92 258 ALA A CA 1
ATOM 663 C C . ALA A 1 92 ? 32.223 7.945 -21.441 1.00 10.23 258 ALA A C 1
ATOM 664 O O . ALA A 1 92 ? 32.192 8.997 -20.752 1.00 10.83 258 ALA A O 1
ATOM 666 N N . GLY A 1 93 ? 31.572 6.858 -21.085 1.00 9.21 259 GLY A N 1
ATOM 667 C CA . GLY A 1 93 ? 30.737 6.889 -19.893 1.00 9.67 259 GLY A CA 1
ATOM 668 C C . GLY A 1 93 ? 29.837 5.700 -19.824 1.00 8.55 259 GLY A C 1
ATOM 669 O O . GLY A 1 93 ? 29.625 4.962 -20.811 1.00 9.18 259 GLY A O 1
ATOM 670 N N . TRP A 1 94 ? 29.191 5.563 -18.674 1.00 7.72 260 TRP A N 1
ATOM 671 C CA . TRP A 1 94 ? 28.048 4.680 -18.480 1.00 7.74 260 TRP A CA 1
ATOM 672 C C . TRP A 1 94 ? 26.815 5.398 -18.987 1.00 8.08 260 TRP A C 1
ATOM 673 O O . TRP A 1 94 ? 26.571 6.546 -18.602 1.00 9.29 260 TRP A O 1
ATOM 684 N N . TYR A 1 95 ? 26.021 4.704 -19.780 1.00 7.45 261 TYR A N 1
ATOM 685 C CA . TYR A 1 95 ? 24.743 5.255 -20.238 1.00 7.31 261 TYR A CA 1
ATOM 686 C C . TYR A 1 95 ? 23.677 4.158 -20.165 1.00 7.23 261 TYR A C 1
ATOM 687 O O . TYR A 1 95 ? 23.978 2.969 -20.444 1.00 7.88 261 TYR A O 1
ATOM 696 N N . LEU A 1 96 ? 22.458 4.578 -19.878 1.00 6.91 262 LEU A N 1
ATOM 697 C CA . LEU A 1 96 ? 21.313 3.687 -20.052 1.00 7.67 262 LEU A CA 1
ATOM 698 C C . LEU A 1 96 ? 20.887 3.812 -21.516 1.00 8.04 262 LEU A C 1
ATOM 699 O O . LEU A 1 96 ? 20.341 4.867 -21.941 1.00 8.71 262 LEU A O 1
ATOM 704 N N . PHE A 1 97 ? 21.132 2.756 -22.291 1.00 7.96 263 PHE A N 1
ATOM 705 C CA . PHE A 1 97 ? 20.728 2.696 -23.688 1.00 8.01 263 PHE A CA 1
ATOM 706 C C . PHE A 1 97 ? 19.270 2.238 -23.759 1.00 6.68 263 PHE A C 1
ATOM 707 O O . PHE A 1 97 ? 18.958 1.149 -23.191 1.00 8.37 263 PHE A O 1
ATOM 715 N N . TYR A 1 98 ? 18.395 2.986 -24.404 1.00 7.95 264 TYR A N 1
ATOM 716 C CA . TYR A 1 98 ? 16.958 2.731 -24.334 1.00 7.75 264 TYR A CA 1
ATOM 717 C C . TYR A 1 98 ? 16.419 2.714 -25.747 1.00 7.90 264 TYR A C 1
ATOM 718 O O . TYR A 1 98 ? 16.714 3.589 -26.574 1.00 8.82 264 TYR A O 1
ATOM 727 N N . VAL A 1 99 ? 15.666 1.676 -26.081 1.00 8.17 265 VAL A N 1
ATOM 728 C CA . VAL A 1 99 ? 15.082 1.545 -27.422 1.00 9.07 265 VAL A CA 1
ATOM 729 C C . VAL A 1 99 ? 13.569 1.429 -27.305 1.00 8.60 265 VAL A C 1
ATOM 730 O O . VAL A 1 99 ? 13.034 0.556 -26.574 1.00 9.92 265 VAL A O 1
ATOM 734 N N . LYS A 1 100 ? 12.853 2.273 -28.020 1.00 9.42 266 LYS A N 1
ATOM 735 C CA . LYS A 1 100 ? 11.423 2.067 -28.237 1.00 10.62 266 LYS A CA 1
ATOM 736 C C . LYS A 1 100 ? 11.213 1.667 -29.688 1.00 11.62 266 LYS A C 1
ATOM 737 O O . LYS A 1 100 ? 11.589 2.393 -30.613 1.00 12.93 266 LYS A O 1
ATOM 743 N N . ALA A 1 101 ? 10.595 0.506 -29.905 1.00 12.10 267 ALA A N 1
ATOM 744 C CA . ALA A 1 101 ? 10.288 -0.006 -31.248 1.00 12.70 267 ALA A CA 1
ATOM 745 C C . ALA A 1 101 ? 8.769 -0.058 -31.361 1.00 14.04 267 ALA A C 1
ATOM 746 O O . ALA A 1 101 ? 8.130 -0.924 -30.762 1.00 15.42 267 ALA A O 1
ATOM 748 N N . ALA A 1 102 ? 8.204 0.886 -32.100 1.00 15.28 268 ALA A N 1
ATOM 749 C CA . ALA A 1 102 ? 6.762 0.944 -32.313 1.00 18.89 268 ALA A CA 1
ATOM 750 C C . ALA A 1 102 ? 6.442 0.416 -33.712 1.00 20.03 268 ALA A C 1
ATOM 751 O O . ALA A 1 102 ? 7.325 0.272 -34.561 1.00 20.06 268 ALA A O 1
ATOM 753 N N . VAL A 1 103 ? 5.181 0.096 -33.964 1.00 20.39 269 VAL A N 1
ATOM 754 C CA . VAL A 1 103 ? 4.772 -0.270 -35.317 1.00 23.67 269 VAL A CA 1
ATOM 755 C C . VAL A 1 103 ? 4.090 0.924 -35.976 1.00 24.94 269 VAL A C 1
ATOM 756 O O . VAL A 1 103 ? 3.244 1.584 -35.353 1.00 27.22 269 VAL A O 1
ATOM 760 N N . LYS A 1 104 ? 4.518 1.191 -37.200 1.00 25.83 270 LYS A N 1
ATOM 761 C CA . LYS A 1 104 ? 4.016 2.298 -37.985 1.00 31.12 270 LYS A CA 1
ATOM 762 C C . LYS A 1 104 ? 3.693 1.705 -39.351 1.00 31.70 270 LYS A C 1
ATOM 763 O O . LYS A 1 104 ? 4.595 1.439 -40.153 1.00 34.22 270 LYS A O 1
ATOM 769 N N . GLY A 1 105 ? 2.427 1.332 -39.529 1.00 34.01 271 GLY A N 1
ATOM 770 C CA . GLY A 1 105 ? 1.980 0.704 -40.777 1.00 35.42 271 GLY A CA 1
ATOM 771 C C . GLY A 1 105 ? 2.478 -0.732 -40.792 1.00 36.95 271 GLY A C 1
ATOM 772 O O . GLY A 1 105 ? 2.228 -1.487 -39.847 1.00 37.03 271 GLY A O 1
ATOM 773 N N . ASP A 1 106 ? 3.300 -1.075 -41.778 1.00 35.24 272 ASP A N 1
ATOM 774 C CA . ASP A 1 106 ? 3.868 -2.422 -41.860 1.00 37.55 272 ASP A CA 1
ATOM 775 C C . ASP A 1 106 ? 5.366 -2.377 -41.558 1.00 34.85 272 ASP A C 1
ATOM 776 O O . ASP A 1 106 ? 6.128 -3.277 -41.933 1.00 35.02 272 ASP A O 1
ATOM 781 N N . ASP A 1 107 ? 5.802 -1.375 -40.797 1.00 32.20 273 ASP A N 1
ATOM 782 C CA . ASP A 1 107 ? 7.208 -1.401 -40.427 1.00 28.85 273 ASP A CA 1
ATOM 783 C C . ASP A 1 107 ? 7.408 -0.903 -39.006 1.00 25.74 273 ASP A C 1
ATOM 784 O O . ASP A 1 107 ? 6.486 -0.405 -38.363 1.00 26.64 273 ASP A O 1
ATOM 789 N N . TYR A 1 108 ? 8.606 -1.132 -38.486 1.00 21.83 274 TYR A N 1
ATOM 790 C CA . TYR A 1 108 ? 8.972 -0.537 -37.213 1.00 18.28 274 TYR A CA 1
ATOM 791 C C . TYR A 1 108 ? 9.398 0.936 -37.301 1.00 18.37 274 TYR A C 1
ATOM 792 O O . TYR A 1 108 ? 9.876 1.408 -38.342 1.00 20.26 274 TYR A O 1
ATOM 801 N N . GLN A 1 109 ? 9.175 1.665 -36.208 1.00 17.14 275 GLN A N 1
ATOM 802 C CA . GLN A 1 109 ? 9.750 2.998 -36.032 1.00 17.18 275 GLN A CA 1
ATOM 803 C C . GLN A 1 109 ? 10.504 2.954 -34.708 1.00 14.80 275 GLN A C 1
ATOM 804 O O . GLN A 1 109 ? 9.940 2.642 -33.645 1.00 15.31 275 GLN A O 1
ATOM 810 N N . PHE A 1 110 ? 11.807 3.217 -34.763 1.00 13.86 276 PHE A N 1
ATOM 811 C CA . PHE A 1 110 ? 12.675 3.072 -33.608 1.00 13.31 276 PHE A CA 1
ATOM 812 C C . PHE A 1 110 ? 13.096 4.436 -33.065 1.00 12.71 276 PHE A C 1
ATOM 813 O O . PHE A 1 110 ? 13.530 5.331 -33.829 1.00 14.44 276 PHE A O 1
ATOM 821 N N . THR A 1 111 ? 12.919 4.622 -31.770 1.00 12.72 277 THR A N 1
ATOM 822 C CA . THR A 1 111 ? 13.424 5.816 -31.088 1.00 13.16 277 THR A CA 1
ATOM 823 C C . THR A 1 111 ? 14.497 5.343 -30.120 1.00 12.17 277 THR A C 1
ATOM 824 O O . THR A 1 111 ? 14.202 4.572 -29.172 1.00 11.66 277 THR A O 1
ATOM 828 N N . ILE A 1 112 ? 15.751 5.714 -30.292 1.00 10.31 278 ILE A N 1
ATOM 829 C CA . ILE A 1 112 ? 16.857 5.347 -29.453 1.00 12.48 278 ILE A CA 1
ATOM 830 C C . ILE A 1 112 ? 17.131 6.531 -28.516 1.00 12.15 278 ILE A C 1
ATOM 831 O O . ILE A 1 112 ? 17.277 7.664 -29.024 1.00 13.12 278 ILE A O 1
ATOM 836 N N . THR A 1 113 ? 17.123 6.311 -27.205 1.00 9.86 279 THR A N 1
ATOM 837 C CA . THR A 1 113 ? 17.448 7.362 -26.239 1.00 10.06 279 THR A CA 1
ATOM 838 C C . THR A 1 113 ? 18.638 6.985 -25.386 1.00 8.82 279 THR A C 1
ATOM 839 O O . THR A 1 113 ? 18.753 5.819 -24.933 1.00 9.42 279 THR A O 1
ATOM 843 N N . PHE A 1 114 ? 19.584 7.914 -25.207 1.00 8.47 280 PHE A N 1
ATOM 844 C CA . PHE A 1 114 ? 20.643 7.740 -24.220 1.00 7.20 280 PHE A CA 1
ATOM 845 C C . PHE A 1 114 ? 20.260 8.512 -22.984 1.00 7.35 280 PHE A C 1
ATOM 846 O O . PHE A 1 114 ? 20.149 9.741 -23.019 1.00 8.41 280 PHE A O 1
ATOM 854 N N . TYR A 1 115 ? 20.067 7.762 -21.895 1.00 7.69 281 TYR A N 1
ATOM 855 C CA . TYR A 1 115 ? 19.824 8.366 -20.587 1.00 7.76 281 TYR A CA 1
ATOM 856 C C . TYR A 1 115 ? 21.107 8.343 -19.760 1.00 8.25 281 TYR A C 1
ATOM 857 O O . TYR A 1 115 ? 21.933 7.451 -19.955 1.00 8.15 281 TYR A O 1
ATOM 866 N N . PRO A 1 116 ? 21.239 9.277 -18.821 1.00 7.90 282 PRO A N 1
ATOM 867 C CA . PRO A 1 116 ? 22.408 9.197 -17.924 1.00 8.53 282 PRO A CA 1
ATOM 868 C C . PRO A 1 116 ? 22.321 8.028 -16.965 1.00 8.01 282 PRO A C 1
ATOM 869 O O . PRO A 1 116 ? 21.245 7.423 -16.806 1.00 8.70 282 PRO A O 1
ATOM 873 N N . ALA A 1 117 ? 23.450 7.630 -16.407 1.00 8.00 283 ALA A N 1
ATOM 874 C CA . ALA A 1 117 ? 23.528 6.432 -15.547 1.00 9.47 283 ALA A CA 1
ATOM 875 C C . ALA A 1 117 ? 23.087 6.823 -14.148 1.00 10.88 283 ALA A C 1
ATOM 876 O O . ALA A 1 117 ? 23.878 7.264 -13.305 1.00 13.44 283 ALA A O 1
ATOM 878 N N . GLU A 1 118 ? 21.794 6.715 -13.897 1.00 8.86 284 GLU A N 1
ATOM 879 C CA . GLU A 1 118 ? 21.209 7.181 -12.613 1.00 9.37 284 GLU A CA 1
ATOM 880 C C . GLU A 1 118 ? 20.481 6.007 -11.991 1.00 9.35 284 GLU A C 1
ATOM 881 O O . GLU A 1 118 ? 19.366 5.656 -12.445 1.00 10.64 284 GLU A O 1
ATOM 887 N N . VAL A 1 119 ? 21.136 5.382 -11.016 1.00 7.65 285 VAL A N 1
ATOM 888 C CA . VAL A 1 119 ? 20.601 4.176 -10.347 1.00 7.20 285 VAL A CA 1
ATOM 889 C C . VAL A 1 119 ? 20.283 4.571 -8.912 1.00 6.61 285 VAL A C 1
ATOM 890 O O . VAL A 1 119 ? 21.078 5.301 -8.272 1.00 6.90 285 VAL A O 1
ATOM 894 N N . TYR A 1 120 ? 19.138 4.124 -8.387 1.00 6.22 286 TYR A N 1
ATOM 895 C CA . TYR A 1 120 ? 18.665 4.562 -7.082 1.00 6.08 286 TYR A CA 1
ATOM 896 C C . TYR A 1 120 ? 18.234 3.381 -6.222 1.00 6.56 286 TYR A C 1
ATOM 897 O O . TYR A 1 120 ? 17.696 2.373 -6.713 1.00 7.12 286 TYR A O 1
ATOM 906 N N . LEU A 1 121 ? 18.430 3.535 -4.910 1.00 6.69 287 LEU A N 1
ATOM 907 C CA . LEU A 1 121 ? 17.713 2.750 -3.920 1.00 7.21 287 LEU A CA 1
ATOM 908 C C . LEU A 1 121 ? 16.391 3.409 -3.624 1.00 6.71 287 LEU A C 1
ATOM 909 O O . LEU A 1 121 ? 16.330 4.627 -3.407 1.00 8.39 287 LEU A O 1
ATOM 914 N N . PHE A 1 122 ? 15.329 2.627 -3.560 1.00 7.64 288 PHE A N 1
ATOM 915 C CA . PHE A 1 122 ? 13.958 3.033 -3.217 1.00 6.89 288 PHE A CA 1
ATOM 916 C C . PHE A 1 122 ? 13.504 2.127 -2.096 1.00 7.02 288 PHE A C 1
ATOM 917 O O . PHE A 1 122 ? 13.899 0.949 -2.004 1.00 7.36 288 PHE A O 1
ATOM 925 N N . GLY A 1 123 ? 12.598 2.653 -1.293 1.00 7.78 289 GLY A N 1
ATOM 926 C CA . GLY A 1 123 ? 11.811 1.784 -0.421 1.00 8.49 289 GLY A CA 1
ATOM 927 C C . GLY A 1 123 ? 12.147 1.861 1.032 1.00 8.53 289 GLY A C 1
ATOM 928 O O . GLY A 1 123 ? 12.785 2.793 1.537 1.00 9.12 289 GLY A O 1
ATOM 929 N N . ASN A 1 124 ? 11.754 0.807 1.743 1.00 9.60 290 ASN A N 1
ATOM 930 C CA . ASN A 1 124 ? 11.902 0.860 3.184 1.00 10.49 290 ASN A CA 1
ATOM 931 C C . ASN A 1 124 ? 13.316 0.906 3.740 1.00 10.65 290 ASN A C 1
ATOM 932 O O . ASN A 1 124 ? 13.526 1.429 4.846 1.00 11.04 290 ASN A O 1
ATOM 937 N N . THR A 1 125 ? 14.302 0.404 2.969 1.00 9.10 291 THR A N 1
ATOM 938 C CA . THR A 1 125 ? 15.667 0.429 3.481 1.00 9.98 291 THR A CA 1
ATOM 939 C C . THR A 1 125 ? 16.211 1.866 3.490 1.00 10.38 291 THR A C 1
ATOM 940 O O . THR A 1 125 ? 17.319 2.070 4.017 1.00 10.69 291 THR A O 1
ATOM 944 N N . THR A 1 126 ? 15.557 2.792 2.773 1.00 10.26 292 THR A N 1
ATOM 945 C CA . THR A 1 126 ? 15.979 4.187 2.728 1.00 10.69 292 THR A CA 1
ATOM 946 C C . THR A 1 126 ? 15.196 5.000 3.735 1.00 11.80 292 THR A C 1
ATOM 947 O O . THR A 1 126 ? 15.289 6.229 3.685 1.00 13.59 292 THR A O 1
ATOM 951 N N . GLY A 1 127 ? 14.369 4.370 4.562 1.00 11.30 293 GLY A N 1
ATOM 952 C CA . GLY A 1 127 ? 13.485 5.125 5.457 1.00 12.91 293 GLY A CA 1
ATOM 953 C C . GLY A 1 127 ? 12.217 5.569 4.759 1.00 13.04 293 GLY A C 1
ATOM 954 O O . GLY A 1 127 ? 11.482 6.427 5.292 1.00 17.19 293 GLY A O 1
ATOM 955 N N . GLY A 1 128 ? 11.906 5.048 3.586 1.00 12.57 294 GLY A N 1
ATOM 956 C CA . GLY A 1 128 ? 10.630 5.266 2.918 1.00 12.37 294 GLY A CA 1
ATOM 957 C C . GLY A 1 128 ? 10.717 6.193 1.720 1.00 12.44 294 GLY A C 1
ATOM 958 O O . GLY A 1 128 ? 9.710 6.775 1.338 1.00 14.19 294 GLY A O 1
ATOM 959 N N . SER A 1 129 ? 11.875 6.355 1.077 1.00 11.05 295 SER A N 1
ATOM 960 C CA . SER A 1 129 ? 11.944 7.130 -0.154 1.00 11.62 295 SER A CA 1
ATOM 961 C C . SER A 1 129 ? 11.367 6.327 -1.304 1.00 10.62 295 SER A C 1
ATOM 962 O O . SER A 1 129 ? 11.954 5.315 -1.701 1.00 10.10 295 SER A O 1
ATOM 965 N N . TRP A 1 130 ? 10.335 6.872 -1.950 1.00 9.74 296 TRP A N 1
ATOM 966 C CA . TRP A 1 130 ? 9.794 6.305 -3.166 1.00 11.03 296 TRP A CA 1
ATOM 967 C C . TRP A 1 130 ? 9.840 7.339 -4.294 1.00 13.07 296 TRP A C 1
ATOM 968 O O . TRP A 1 130 ? 9.029 7.291 -5.232 1.00 15.10 296 TRP A O 1
ATOM 979 N N . ALA A 1 131 ? 10.853 8.173 -4.235 1.00 12.58 297 ALA A N 1
ATOM 980 C CA . ALA A 1 131 ? 11.086 9.307 -5.164 1.00 12.99 297 ALA A CA 1
ATOM 981 C C . ALA A 1 131 ? 12.495 9.326 -5.642 1.00 12.82 297 ALA A C 1
ATOM 982 O O . ALA A 1 131 ? 13.384 8.863 -4.928 1.00 11.83 297 ALA A O 1
ATOM 984 N N . PHE A 1 132 ? 12.726 9.942 -6.810 1.00 9.83 298 PHE A N 1
ATOM 985 C CA . PHE A 1 132 ? 14.093 10.160 -7.240 1.00 10.17 298 PHE A CA 1
ATOM 986 C C . PHE A 1 132 ? 14.732 11.265 -6.414 1.00 13.24 298 PHE A C 1
ATOM 987 O O . PHE A 1 132 ? 14.395 12.450 -6.476 1.00 13.08 298 PHE A O 1
ATOM 995 N N . ASN A 1 133 ? 15.645 10.860 -5.531 1.00 13.89 299 ASN A N 1
ATOM 996 C CA . ASN A 1 133 ? 16.282 11.745 -4.558 1.00 15.27 299 ASN A CA 1
ATOM 997 C C . ASN A 1 133 ? 17.759 11.426 -4.650 1.00 13.76 299 ASN A C 1
ATOM 998 O O . ASN A 1 133 ? 18.126 10.235 -4.460 1.00 13.32 299 ASN A O 1
ATOM 1003 N N . ASP A 1 134 ? 18.634 12.356 -5.001 1.00 13.05 300 ASP A N 1
ATOM 1004 C CA . ASP A 1 134 ? 20.029 12.066 -5.187 1.00 12.74 300 ASP A CA 1
ATOM 1005 C C . ASP A 1 134 ? 20.694 11.615 -3.856 1.00 11.61 300 ASP A C 1
ATOM 1006 O O . ASP A 1 134 ? 21.758 11.031 -3.959 1.00 13.15 300 ASP A O 1
ATOM 1011 N N . GLU A 1 135 ? 20.054 11.782 -2.713 1.00 11.55 301 GLU A N 1
ATOM 1012 C CA . GLU A 1 135 ? 20.579 11.150 -1.481 1.00 10.72 301 GLU A CA 1
ATOM 1013 C C . GLU A 1 135 ? 20.657 9.639 -1.627 1.00 9.59 301 GLU A C 1
ATOM 1014 O O . GLU A 1 135 ? 21.421 9.006 -0.868 1.00 11.59 301 GLU A O 1
ATOM 1020 N N . TRP A 1 136 ? 19.873 9.067 -2.527 1.00 8.70 302 TRP A N 1
ATOM 1021 C CA . TRP A 1 136 ? 19.757 7.620 -2.689 1.00 8.24 302 TRP A CA 1
ATOM 1022 C C . TRP A 1 136 ? 20.281 7.158 -4.020 1.00 7.38 302 TRP A C 1
ATOM 1023 O O . TRP A 1 136 ? 20.094 6.000 -4.419 1.00 8.38 302 TRP A O 1
ATOM 1034 N N . LYS A 1 137 ? 20.987 8.033 -4.724 1.00 8.29 303 LYS A N 1
ATOM 1035 C CA . LYS A 1 137 ? 21.588 7.694 -6.001 1.00 7.72 303 LYS A CA 1
ATOM 1036 C C . LYS A 1 137 ? 22.896 6.920 -5.793 1.00 7.69 303 LYS A C 1
ATOM 1037 O O . LYS A 1 137 ? 23.708 7.311 -4.936 1.00 9.61 303 LYS A O 1
ATOM 1043 N N . PHE A 1 138 ? 23.150 5.895 -6.586 1.00 8.04 304 PHE A N 1
ATOM 1044 C CA . PHE A 1 138 ? 24.421 5.173 -6.523 1.00 7.70 304 PHE A CA 1
ATOM 1045 C C . PHE A 1 138 ? 25.563 5.986 -7.088 1.00 9.06 304 PHE A C 1
ATOM 1046 O O . PHE A 1 138 ? 25.415 6.722 -8.104 1.00 8.87 304 PHE A O 1
ATOM 1054 N N . THR A 1 139 ? 26.750 5.811 -6.540 1.00 8.66 305 THR A N 1
ATOM 1055 C CA . THR A 1 139 ? 27.983 6.369 -7.123 1.00 9.98 305 THR A CA 1
ATOM 1056 C C . THR A 1 139 ? 28.336 5.597 -8.378 1.00 9.84 305 THR A C 1
ATOM 1057 O O . THR A 1 139 ? 28.252 4.349 -8.399 1.00 10.03 305 THR A O 1
ATOM 1061 N N . VAL A 1 140 ? 28.746 6.296 -9.439 1.00 9.80 306 VAL A N 1
ATOM 1062 C CA . VAL A 1 140 ? 28.987 5.732 -10.739 1.00 10.42 306 VAL A CA 1
ATOM 1063 C C . VAL A 1 140 ? 30.487 5.485 -10.859 1.00 11.04 306 VAL A C 1
ATOM 1064 O O . VAL A 1 140 ? 31.254 6.450 -10.653 1.00 11.28 306 VAL A O 1
ATOM 1068 N N . PRO A 1 141 ? 30.915 4.319 -11.352 1.00 9.50 307 PRO A N 1
ATOM 1069 C CA . PRO A 1 141 ? 32.367 4.055 -11.517 1.00 9.83 307 PRO A CA 1
ATOM 1070 C C . PRO A 1 141 ? 32.924 4.671 -12.809 1.00 10.40 307 PRO A C 1
ATOM 1071 O O . PRO A 1 141 ? 32.158 4.952 -13.748 1.00 11.37 307 PRO A O 1
ATOM 1075 N N . ALA A 1 142 ? 34.233 4.788 -12.882 1.00 11.60 308 ALA A N 1
ATOM 1076 C CA . ALA A 1 142 ? 34.902 5.440 -13.995 1.00 12.11 308 ALA A CA 1
ATOM 1077 C C . ALA A 1 142 ? 35.126 4.487 -15.144 1.00 13.35 308 ALA A C 1
ATOM 1078 O O . ALA A 1 142 ? 35.371 4.906 -16.276 1.00 14.95 308 ALA A O 1
ATOM 1080 N N . THR A 1 143 ? 35.016 3.190 -14.908 1.00 14.43 309 THR A N 1
ATOM 1081 C CA . THR A 1 143 ? 35.442 2.198 -15.865 1.00 15.41 309 THR A CA 1
ATOM 1082 C C . THR A 1 143 ? 34.372 1.155 -16.182 1.00 13.68 309 THR A C 1
ATOM 1083 O O . THR A 1 143 ? 33.430 0.973 -15.428 1.00 11.28 309 THR A O 1
ATOM 1087 N N . LYS A 1 144 ? 34.600 0.416 -17.254 1.00 13.41 310 LYS A N 1
ATOM 1088 C CA . LYS A 1 144 ? 33.725 -0.612 -17.705 1.00 12.01 310 LYS A CA 1
ATOM 1089 C C . LYS A 1 144 ? 33.581 -1.758 -16.670 1.00 11.44 310 LYS A C 1
ATOM 1090 O O . LYS A 1 144 ? 32.530 -2.387 -16.609 1.00 12.23 310 LYS A O 1
ATOM 1096 N N . ASP A 1 145 ? 34.655 -2.052 -15.947 1.00 12.35 311 ASP A N 1
ATOM 1097 C CA . ASP A 1 145 ? 34.608 -3.183 -14.998 1.00 14.39 311 ASP A CA 1
ATOM 1098 C C . ASP A 1 145 ? 34.364 -2.738 -13.560 1.00 13.22 311 ASP A C 1
ATOM 1099 O O . ASP A 1 145 ? 34.464 -3.558 -12.646 1.00 15.02 311 ASP A O 1
ATOM 1104 N N . GLY A 1 146 ? 34.001 -1.480 -13.373 1.00 11.71 312 GLY A N 1
ATOM 1105 C CA . GLY A 1 146 ? 33.803 -0.945 -12.026 1.00 12.54 312 GLY A CA 1
ATOM 1106 C C . GLY A 1 146 ? 32.413 -1.275 -11.468 1.00 9.84 312 GLY A C 1
ATOM 1107 O O . GLY A 1 146 ? 31.498 -1.785 -12.130 1.00 10.02 312 GLY A O 1
ATOM 1108 N N . ASN A 1 147 ? 32.226 -0.899 -10.202 1.00 11.48 313 ASN A N 1
ATOM 1109 C CA . ASN A 1 147 ? 30.982 -1.079 -9.465 1.00 9.74 313 ASN A CA 1
ATOM 1110 C C . ASN A 1 147 ? 30.219 0.192 -9.210 1.00 9.10 313 ASN A C 1
ATOM 1111 O O . ASN A 1 147 ? 30.848 1.183 -8.783 1.00 9.81 313 ASN A O 1
ATOM 1116 N N . PHE A 1 148 ? 28.914 0.146 -9.448 1.00 8.85 314 PHE A N 1
ATOM 1117 C CA . PHE A 1 148 ? 28.033 1.175 -8.868 1.00 8.63 314 PHE A CA 1
ATOM 1118 C C . PHE A 1 148 ? 27.867 0.864 -7.399 1.00 9.25 314 PHE A C 1
ATOM 1119 O O . PHE A 1 148 ? 27.683 -0.335 -7.029 1.00 8.94 314 PHE A O 1
ATOM 1127 N N . VAL A 1 149 ? 27.954 1.876 -6.539 1.00 8.58 315 VAL A N 1
ATOM 1128 C CA . VAL A 1 149 ? 27.915 1.668 -5.079 1.00 8.13 315 VAL A CA 1
ATOM 1129 C C . VAL A 1 149 ? 26.772 2.458 -4.474 1.00 8.24 315 VAL A C 1
ATOM 1130 O O . VAL A 1 149 ? 26.757 3.714 -4.615 1.00 8.53 315 VAL A O 1
ATOM 1134 N N . SER A 1 150 ? 25.896 1.819 -3.718 1.00 8.70 316 SER A N 1
ATOM 1135 C CA . SER A 1 150 ? 24.786 2.566 -3.135 1.00 8.84 316 SER A CA 1
ATOM 1136 C C . SER A 1 150 ? 25.209 3.322 -1.895 1.00 9.67 316 SER A C 1
ATOM 1137 O O . SER A 1 150 ? 26.216 3.002 -1.265 1.00 10.45 316 SER A O 1
ATOM 1140 N N . PRO A 1 151 ? 24.459 4.361 -1.476 1.00 10.27 317 PRO A N 1
ATOM 1141 C CA . PRO A 1 151 ? 24.612 4.857 -0.117 1.00 11.58 317 PRO A CA 1
ATOM 1142 C C . PRO A 1 151 ? 24.236 3.739 0.868 1.00 10.55 317 PRO A C 1
ATOM 1143 O O . PRO A 1 151 ? 23.553 2.748 0.537 1.00 9.79 317 PRO A O 1
ATOM 1147 N N . ALA A 1 152 ? 24.641 3.938 2.113 1.00 12.11 318 ALA A N 1
ATOM 1148 C CA . ALA A 1 152 ? 24.280 2.985 3.151 1.00 12.20 318 ALA A CA 1
ATOM 1149 C C . ALA A 1 152 ? 22.794 3.076 3.468 1.00 11.12 318 ALA A C 1
ATOM 1150 O O . ALA A 1 152 ? 22.204 4.151 3.675 1.00 12.14 318 ALA A O 1
ATOM 1152 N N . MET A 1 153 ? 22.173 1.914 3.630 1.00 10.93 319 MET A N 1
ATOM 1153 C CA . MET A 1 153 ? 20.775 1.869 4.049 1.00 9.84 319 MET A CA 1
ATOM 1154 C C . MET A 1 153 ? 20.609 2.450 5.437 1.00 10.89 319 MET A C 1
ATOM 1155 O O . MET A 1 153 ? 21.525 2.346 6.266 1.00 11.56 319 MET A O 1
ATOM 1160 N N . THR A 1 154 ? 19.408 2.958 5.725 1.00 11.27 320 THR A N 1
ATOM 1161 C CA . THR A 1 154 ? 19.165 3.521 7.056 1.00 12.16 320 THR A CA 1
ATOM 1162 C C . THR A 1 154 ? 18.090 2.794 7.828 1.00 12.09 320 THR A C 1
ATOM 1163 O O . THR A 1 154 ? 17.859 3.140 8.989 1.00 14.66 320 THR A O 1
ATOM 1167 N N . ALA A 1 155 ? 17.482 1.748 7.258 1.00 12.13 321 ALA A N 1
ATOM 1168 C CA . ALA A 1 155 ? 16.464 0.974 7.949 1.00 12.50 321 ALA A CA 1
ATOM 1169 C C . ALA A 1 155 ? 16.375 -0.406 7.328 1.00 12.13 321 ALA A C 1
ATOM 1170 O O . ALA A 1 155 ? 16.977 -0.668 6.286 1.00 11.52 321 ALA A O 1
ATOM 1172 N N . SER A 1 156 ? 15.598 -1.280 7.936 1.00 12.74 322 SER A N 1
ATOM 1173 C CA A SER A 1 156 ? 15.358 -2.639 7.461 0.50 10.98 322 SER A CA 1
ATOM 1174 C CA B SER A 1 156 ? 15.455 -2.600 7.342 0.50 11.59 322 SER A CA 1
ATOM 1175 C C . SER A 1 156 ? 14.228 -2.719 6.445 1.00 13.01 322 SER A C 1
ATOM 1176 O O . SER A 1 156 ? 13.238 -1.986 6.557 1.00 16.33 322 SER A O 1
ATOM 1181 N N . GLY A 1 157 ? 14.292 -3.722 5.578 1.00 10.47 323 GLY A N 1
ATOM 1182 C CA . GLY A 1 157 ? 13.142 -4.007 4.712 1.00 10.07 323 GLY A CA 1
ATOM 1183 C C . GLY A 1 157 ? 13.671 -4.532 3.404 1.00 8.18 323 GLY A C 1
ATOM 1184 O O . GLY A 1 157 ? 14.825 -4.861 3.247 1.00 8.90 323 GLY A O 1
ATOM 1185 N N . GLU A 1 158 ? 12.754 -4.669 2.460 1.00 8.45 324 GLU A N 1
ATOM 1186 C CA . GLU A 1 158 ? 13.115 -5.185 1.137 1.00 7.97 324 GLU A CA 1
ATOM 1187 C C . GLU A 1 158 ? 13.776 -4.111 0.285 1.00 7.45 324 GLU A C 1
ATOM 1188 O O . GLU A 1 158 ? 13.242 -2.986 0.177 1.00 7.94 324 GLU A O 1
ATOM 1194 N N . VAL A 1 159 ? 14.924 -4.397 -0.307 1.00 7.56 325 VAL A N 1
ATOM 1195 C CA . VAL A 1 159 ? 15.561 -3.478 -1.255 1.00 7.45 325 VAL A CA 1
ATOM 1196 C C . VAL A 1 159 ? 14.716 -3.351 -2.508 1.00 6.46 325 VAL A C 1
ATOM 1197 O O . VAL A 1 159 ? 14.273 -4.356 -3.079 1.00 7.05 325 VAL A O 1
ATOM 1201 N N . ARG A 1 160 ? 14.553 -2.121 -3.017 1.00 6.41 326 ARG A N 1
ATOM 1202 C CA . ARG A 1 160 ? 14.087 -1.858 -4.403 1.00 6.87 326 ARG A CA 1
ATOM 1203 C C . ARG A 1 160 ? 15.142 -0.992 -5.056 1.00 6.90 326 ARG A C 1
ATOM 1204 O O . ARG A 1 160 ? 15.763 -0.157 -4.375 1.00 6.45 326 ARG A O 1
ATOM 1212 N N . MET A 1 161 ? 15.424 -1.260 -6.334 1.00 6.74 327 MET A N 1
ATOM 1213 C CA . MET A 1 161 ? 16.431 -0.517 -7.082 1.00 6.01 327 MET A CA 1
ATOM 1214 C C . MET A 1 161 ? 15.924 -0.275 -8.477 1.00 6.32 327 MET A C 1
ATOM 1215 O O . MET A 1 161 ? 15.230 -1.125 -9.070 1.00 6.35 327 MET A O 1
ATOM 1220 N N . CYS A 1 162 ? 16.317 0.862 -9.036 1.00 6.48 328 CYS A N 1
ATOM 1221 C CA . CYS A 1 162 ? 15.801 1.183 -10.384 1.00 6.50 328 CYS A CA 1
ATOM 1222 C C . CYS A 1 162 ? 16.735 2.147 -11.081 1.00 5.84 328 CYS A C 1
ATOM 1223 O O . CYS A 1 162 ? 17.612 2.785 -10.489 1.00 6.66 328 CYS A O 1
ATOM 1226 N N . PHE A 1 163 ? 16.532 2.215 -12.387 1.00 5.88 329 PHE A N 1
ATOM 1227 C CA . PHE A 1 163 ? 17.055 3.326 -13.214 1.00 6.07 329 PHE A CA 1
ATOM 1228 C C . PHE A 1 163 ? 16.040 4.414 -13.361 1.00 7.97 329 PHE A C 1
ATOM 1229 O O . PHE A 1 163 ? 14.827 4.168 -13.461 1.00 9.13 329 PHE A O 1
ATOM 1237 N N . LYS A 1 164 ? 16.502 5.663 -13.524 1.00 7.90 330 LYS A N 1
ATOM 1238 C CA . LYS A 1 164 ? 15.629 6.797 -13.818 1.00 8.18 330 LYS A CA 1
ATOM 1239 C C . LYS A 1 164 ? 15.459 6.952 -15.326 1.00 8.30 330 LYS A C 1
ATOM 1240 O O . LYS A 1 164 ? 16.460 7.019 -16.081 1.00 9.39 330 LYS A O 1
ATOM 1246 N N . THR A 1 165 ? 14.218 7.041 -15.772 1.00 8.42 331 THR A N 1
ATOM 1247 C CA . THR A 1 165 ? 13.871 7.331 -17.178 1.00 9.54 331 THR A CA 1
ATOM 1248 C C . THR A 1 165 ? 12.761 8.376 -17.141 1.00 10.23 331 THR A C 1
ATOM 1249 O O . THR A 1 165 ? 12.428 8.925 -16.089 1.00 13.34 331 THR A O 1
ATOM 1253 N N . ASP A 1 166 ? 12.079 8.553 -18.274 1.00 11.60 332 ASP A N 1
ATOM 1254 C CA . ASP A 1 166 ? 10.898 9.392 -18.289 1.00 11.90 332 ASP A CA 1
ATOM 1255 C C . ASP A 1 166 ? 9.622 8.728 -17.754 1.00 12.27 332 ASP A C 1
ATOM 1256 O O . ASP A 1 166 ? 8.577 9.369 -17.596 1.00 15.37 332 ASP A O 1
ATOM 1261 N N . LEU A 1 167 ? 9.711 7.404 -17.584 1.00 11.75 333 LEU A N 1
ATOM 1262 C CA . LEU A 1 167 ? 8.536 6.622 -17.149 1.00 12.76 333 LEU A CA 1
ATOM 1263 C C . LEU A 1 167 ? 8.498 6.481 -15.641 1.00 11.74 333 LEU A C 1
ATOM 1264 O O . LEU A 1 167 ? 9.387 6.927 -14.909 1.00 11.23 333 LEU A O 1
ATOM 1269 N N . ASP A 1 168 ? 7.431 5.856 -15.155 1.00 11.16 334 ASP A N 1
ATOM 1270 C CA . ASP A 1 168 ? 7.415 5.507 -13.722 1.00 10.09 334 ASP A CA 1
ATOM 1271 C C . ASP A 1 168 ? 8.627 4.628 -13.380 1.00 8.05 334 ASP A C 1
ATOM 1272 O O . ASP A 1 168 ? 9.050 3.774 -14.154 1.00 8.57 334 ASP A O 1
ATOM 1277 N N . TRP A 1 169 ? 9.146 4.858 -12.177 1.00 7.80 335 TRP A N 1
ATOM 1278 C CA . TRP A 1 169 ? 10.399 4.215 -11.745 1.00 8.05 335 TRP A CA 1
ATOM 1279 C C . TRP A 1 169 ? 10.368 2.709 -11.877 1.00 6.79 335 TRP A C 1
ATOM 1280 O O . TRP A 1 169 ? 11.332 2.084 -12.300 1.00 7.00 335 TRP A O 1
ATOM 1291 N N . TRP A 1 170 ? 9.216 2.118 -11.536 1.00 7.21 336 TRP A N 1
ATOM 1292 C CA . TRP A 1 170 ? 9.137 0.660 -11.412 1.00 6.97 336 TRP A CA 1
ATOM 1293 C C . TRP A 1 170 ? 8.994 -0.019 -12.761 1.00 7.45 336 TRP A C 1
ATOM 1294 O O . TRP A 1 170 ? 8.977 -1.250 -12.849 1.00 8.36 336 TRP A O 1
ATOM 1305 N N . ARG A 1 171 ? 8.954 0.764 -13.845 1.00 7.67 337 ARG A N 1
ATOM 1306 C CA . ARG A 1 171 ? 9.012 0.156 -15.201 1.00 8.43 337 ARG A CA 1
ATOM 1307 C C . ARG A 1 171 ? 10.427 -0.274 -15.549 1.00 7.47 337 ARG A C 1
ATOM 1308 O O . ARG A 1 171 ? 10.596 -1.092 -16.483 1.00 8.11 337 ARG A O 1
ATOM 1316 N N . THR A 1 172 ? 11.410 0.225 -14.809 1.00 6.26 338 THR A N 1
ATOM 1317 C CA . THR A 1 172 ? 12.807 -0.173 -15.028 1.00 6.31 338 THR A CA 1
ATOM 1318 C C . THR A 1 172 ? 13.506 -0.459 -13.709 1.00 5.84 338 THR A C 1
ATOM 1319 O O . THR A 1 172 ? 14.448 0.230 -13.304 1.00 6.98 338 THR A O 1
ATOM 1323 N N . GLU A 1 173 ? 12.982 -1.472 -12.998 1.00 6.44 339 GLU A N 1
ATOM 1324 C CA . GLU A 1 173 ? 13.533 -1.878 -11.686 1.00 6.25 339 GLU A CA 1
ATOM 1325 C C . GLU A 1 173 ? 14.087 -3.305 -11.723 1.00 6.58 339 GLU A C 1
ATOM 1326 O O . GLU A 1 173 ? 13.780 -4.087 -12.642 1.00 6.58 339 GLU A O 1
ATOM 1332 N N . PHE A 1 174 ? 14.907 -3.594 -10.719 1.00 6.48 340 PHE A N 1
ATOM 1333 C CA . PHE A 1 174 ? 15.663 -4.856 -10.741 1.00 6.25 340 PHE A CA 1
ATOM 1334 C C . PHE A 1 174 ? 16.028 -5.250 -9.313 1.00 6.52 340 PHE A C 1
ATOM 1335 O O . PHE A 1 174 ? 15.882 -4.469 -8.355 1.00 6.54 340 PHE A O 1
ATOM 1343 N N . THR A 1 175 ? 16.553 -6.461 -9.202 1.00 6.06 341 THR A N 1
ATOM 1344 C CA . THR A 1 175 ? 16.963 -7.020 -7.917 1.00 6.02 341 THR A CA 1
ATOM 1345 C C . THR A 1 175 ? 18.202 -7.885 -8.130 1.00 7.04 341 THR A C 1
ATOM 1346 O O . THR A 1 175 ? 18.821 -7.878 -9.214 1.00 7.15 341 THR A O 1
ATOM 1350 N N . LEU A 1 176 ? 18.613 -8.586 -7.079 1.00 6.75 342 LEU A N 1
ATOM 1351 C CA . LEU A 1 176 ? 19.621 -9.626 -7.182 1.00 7.39 342 LEU A CA 1
ATOM 1352 C C . LEU A 1 176 ? 19.000 -10.978 -6.896 1.00 8.82 342 LEU A C 1
ATOM 1353 O O . LEU A 1 176 ? 18.118 -11.091 -6.015 1.00 9.68 342 LEU A O 1
ATOM 1358 N N . HIS A 1 177 ? 19.469 -11.990 -7.600 1.00 8.70 343 HIS A N 1
ATOM 1359 C CA . HIS A 1 177 ? 19.021 -13.355 -7.377 1.00 9.17 343 HIS A CA 1
ATOM 1360 C C . HIS A 1 177 ? 20.276 -14.211 -7.450 1.00 9.74 343 HIS A C 1
ATOM 1361 O O . HIS A 1 177 ? 20.883 -14.290 -8.528 1.00 10.10 343 HIS A O 1
ATOM 1368 N N . ASP A 1 178 ? 20.701 -14.780 -6.322 1.00 10.32 344 ASP A N 1
ATOM 1369 C CA . ASP A 1 178 ? 21.959 -15.554 -6.238 1.00 13.47 344 ASP A CA 1
ATOM 1370 C C . ASP A 1 178 ? 23.121 -14.842 -6.925 1.00 12.12 344 ASP A C 1
ATOM 1371 O O . ASP A 1 178 ? 23.875 -15.455 -7.675 1.00 15.04 344 ASP A O 1
ATOM 1376 N N . GLY A 1 179 ? 23.186 -13.574 -6.568 1.00 12.42 345 GLY A N 1
ATOM 1377 C CA . GLY A 1 179 ? 24.364 -12.781 -6.954 1.00 12.44 345 GLY A CA 1
ATOM 1378 C C . GLY A 1 179 ? 24.295 -12.295 -8.377 1.00 11.28 345 GLY A C 1
ATOM 1379 O O . GLY A 1 179 ? 25.183 -11.556 -8.820 1.00 11.40 345 GLY A O 1
ATOM 1380 N N . GLU A 1 180 ? 23.203 -12.510 -9.111 1.00 10.60 346 GLU A N 1
ATOM 1381 C CA . GLU A 1 180 ? 23.009 -11.996 -10.472 1.00 10.11 346 GLU A CA 1
ATOM 1382 C C . GLU A 1 180 ? 21.974 -10.904 -10.531 1.00 7.82 346 GLU A C 1
ATOM 1383 O O . GLU A 1 180 ? 20.957 -10.971 -9.816 1.00 8.62 346 GLU A O 1
ATOM 1389 N N . ILE A 1 181 ? 22.203 -9.890 -11.324 1.00 7.69 347 ILE A N 1
ATOM 1390 C CA . ILE A 1 181 ? 21.193 -8.826 -11.506 1.00 7.47 347 ILE A CA 1
ATOM 1391 C C . ILE A 1 181 ? 20.025 -9.383 -12.311 1.00 7.95 347 ILE A C 1
ATOM 1392 O O . ILE A 1 181 ? 20.226 -10.033 -13.367 1.00 9.04 347 ILE A O 1
ATOM 1397 N N . PHE A 1 182 ? 18.804 -9.210 -11.795 1.00 7.13 348 PHE A N 1
ATOM 1398 C CA . PHE A 1 182 ? 17.598 -9.742 -12.407 1.00 8.28 348 PHE A CA 1
ATOM 1399 C C . PHE A 1 182 ? 16.640 -8.593 -12.653 1.00 6.87 348 PHE A C 1
ATOM 1400 O O . PHE A 1 182 ? 16.267 -7.901 -11.689 1.00 7.65 348 PHE A O 1
ATOM 1408 N N . TYR A 1 183 ? 16.234 -8.350 -13.899 1.00 7.09 349 TYR A N 1
ATOM 1409 C CA . TYR A 1 183 ? 15.364 -7.239 -14.243 1.00 7.17 349 TYR A CA 1
ATOM 1410 C C . TYR A 1 183 ? 13.904 -7.683 -14.176 1.00 7.74 349 TYR A C 1
ATOM 1411 O O . TYR A 1 183 ? 13.500 -8.753 -14.629 1.00 8.86 349 TYR A O 1
ATOM 1420 N N . ARG A 1 184 ? 13.066 -6.830 -13.591 1.00 6.90 350 ARG A N 1
ATOM 1421 C CA . ARG A 1 184 ? 11.666 -7.163 -13.357 1.00 7.75 350 ARG A CA 1
ATOM 1422 C C . ARG A 1 184 ? 11.004 -7.538 -14.685 1.00 8.53 350 ARG A C 1
ATOM 1423 O O . ARG A 1 184 ? 11.031 -6.783 -15.669 1.00 9.61 350 ARG A O 1
ATOM 1431 N N . ASP A 1 185 ? 10.253 -8.627 -14.628 1.00 8.42 351 ASP A N 1
ATOM 1432 C CA . ASP A 1 185 ? 9.592 -9.161 -15.818 1.00 10.17 351 ASP A CA 1
ATOM 1433 C C . ASP A 1 185 ? 8.187 -9.610 -15.546 1.00 11.72 351 ASP A C 1
ATOM 1434 O O . A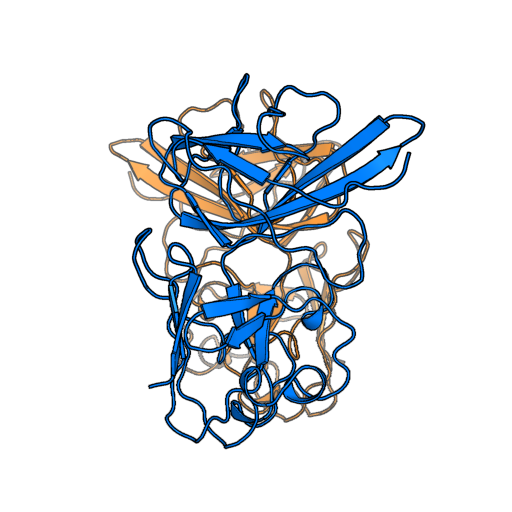SP A 1 185 ? 7.620 -10.470 -16.237 1.00 14.31 351 ASP A O 1
ATOM 1439 N N . PHE A 1 186 ? 7.558 -9.106 -14.486 1.00 10.66 352 PHE A N 1
ATOM 1440 C CA . PHE A 1 186 ? 6.193 -9.505 -14.099 1.00 12.52 352 PHE A CA 1
ATOM 1441 C C . PHE A 1 186 ? 5.541 -8.298 -13.389 1.00 10.38 352 PHE A C 1
ATOM 1442 O O . PHE A 1 186 ? 6.207 -7.316 -13.059 1.00 9.56 352 PHE A O 1
ATOM 1450 N N . ASN A 1 187 ? 4.245 -8.423 -13.133 1.00 11.91 353 ASN A N 1
ATOM 1451 C CA . ASN A 1 187 ? 3.457 -7.380 -12.436 1.00 12.42 353 ASN A CA 1
ATOM 1452 C C . ASN A 1 187 ? 3.684 -7.456 -10.926 1.00 10.72 353 ASN A C 1
ATOM 1453 O O . ASN A 1 187 ? 2.822 -7.907 -10.195 1.00 14.26 353 ASN A O 1
ATOM 1458 N N . LEU A 1 188 ? 4.801 -6.930 -10.475 1.00 9.76 354 LEU A N 1
ATOM 1459 C CA . LEU A 1 188 ? 5.216 -6.895 -9.088 1.00 9.84 354 LEU A CA 1
ATOM 1460 C C . LEU A 1 188 ? 4.341 -5.822 -8.420 1.00 10.17 354 LEU A C 1
ATOM 1461 O O . LEU A 1 188 ? 4.444 -4.631 -8.786 1.00 10.16 354 LEU A O 1
ATOM 1466 N N . ILE A 1 189 ? 3.495 -6.192 -7.475 1.00 9.41 355 ILE A N 1
ATOM 1467 C CA . ILE A 1 189 ? 2.582 -5.224 -6.842 1.00 10.46 355 ILE A CA 1
ATOM 1468 C C . ILE A 1 189 ? 3.290 -4.563 -5.659 1.00 10.65 355 ILE A C 1
ATOM 1469 O O . ILE A 1 189 ? 3.508 -3.351 -5.674 1.00 10.42 355 ILE A O 1
ATOM 1474 N N . ASP A 1 190 ? 3.656 -5.373 -4.654 1.00 9.65 356 ASP A N 1
ATOM 1475 C CA . ASP A 1 190 ? 4.226 -4.942 -3.381 1.00 10.36 356 ASP A CA 1
ATOM 1476 C C . ASP A 1 190 ? 5.641 -5.438 -3.169 1.00 9.60 356 ASP A C 1
ATOM 1477 O O . ASP A 1 190 ? 6.454 -4.742 -2.608 1.00 10.71 356 ASP A O 1
ATOM 1482 N N . SER A 1 191 ? 5.905 -6.711 -3.494 1.00 8.99 357 SER A N 1
ATOM 1483 C CA . SER A 1 191 ? 7.182 -7.324 -3.090 1.00 8.46 357 SER A CA 1
ATOM 1484 C C . SER A 1 191 ? 7.705 -8.273 -4.162 1.00 7.63 357 SER A C 1
ATOM 1485 O O . SER A 1 191 ? 6.926 -9.017 -4.795 1.00 8.86 357 SER A O 1
ATOM 1488 N N . TRP A 1 192 ? 9.031 -8.342 -4.257 1.00 7.32 358 TRP A N 1
ATOM 1489 C CA . TRP A 1 192 ? 9.733 -9.412 -5.015 1.00 8.28 358 TRP A CA 1
ATOM 1490 C C . TRP A 1 192 ? 9.412 -10.842 -4.559 1.00 8.63 358 TRP A C 1
ATOM 1491 O O . TRP A 1 192 ? 9.549 -11.768 -5.360 1.00 9.54 358 TRP A O 1
ATOM 1502 N N . THR A 1 193 ? 8.900 -11.013 -3.352 1.00 9.25 359 THR A N 1
ATOM 1503 C CA . THR A 1 193 ? 8.547 -12.344 -2.877 1.00 9.30 359 THR A CA 1
ATOM 1504 C C . THR A 1 193 ? 7.354 -12.876 -3.678 1.00 10.96 359 THR A C 1
ATOM 1505 O O . THR A 1 193 ? 7.137 -14.085 -3.698 1.00 12.11 359 THR A O 1
ATOM 1509 N N . GLU A 1 194 ? 6.620 -12.033 -4.411 1.00 11.27 360 GLU A N 1
ATOM 1510 C CA . GLU A 1 194 ? 5.553 -12.531 -5.301 1.00 12.37 360 GLU A CA 1
ATOM 1511 C C . GLU A 1 194 ? 6.129 -13.383 -6.452 1.00 12.10 360 GLU A C 1
ATOM 1512 O O . GLU A 1 194 ? 5.425 -14.299 -6.892 1.00 15.89 360 GLU A O 1
ATOM 1518 N N . LYS A 1 195 ? 7.400 -13.228 -6.791 1.00 10.91 361 LYS A N 1
ATOM 1519 C CA . LYS A 1 195 ? 8.110 -14.135 -7.702 1.00 13.55 361 LYS A CA 1
ATOM 1520 C C . LYS A 1 195 ? 8.762 -15.211 -6.850 1.00 11.73 361 LYS A C 1
ATOM 1521 O O . LYS A 1 195 ? 8.554 -16.382 -7.096 1.00 15.75 361 LYS A O 1
ATOM 1527 N N . GLY A 1 196 ? 9.575 -14.849 -5.865 1.00 11.61 362 GLY A N 1
ATOM 1528 C CA . GLY A 1 196 ? 10.115 -15.842 -4.923 1.00 10.53 362 GLY A CA 1
ATOM 1529 C C . GLY A 1 196 ? 10.973 -15.143 -3.885 1.00 10.66 362 GLY A C 1
ATOM 1530 O O . GLY A 1 196 ? 11.497 -14.076 -4.126 1.00 10.38 362 GLY A O 1
ATOM 1531 N N . ASP A 1 197 ? 11.157 -15.845 -2.777 1.00 11.48 363 ASP A N 1
ATOM 1532 C CA . ASP A 1 197 ? 11.939 -15.281 -1.692 1.00 11.59 363 ASP A CA 1
ATOM 1533 C C . ASP A 1 197 ? 13.367 -14.992 -2.079 1.00 10.65 363 ASP A C 1
ATOM 1534 O O . ASP A 1 197 ? 13.982 -14.023 -1.595 1.00 11.20 363 ASP A O 1
ATOM 1539 N N . GLY A 1 198 ? 13.941 -15.753 -3.028 1.00 9.77 364 GLY A N 1
ATOM 1540 C CA . GLY A 1 198 ? 15.327 -15.526 -3.384 1.00 10.24 364 GLY A CA 1
ATOM 1541 C C . GLY A 1 198 ? 15.539 -14.281 -4.203 1.00 9.15 364 GLY A C 1
ATOM 1542 O O . GLY A 1 198 ? 16.666 -13.793 -4.397 1.00 10.64 364 GLY A O 1
ATOM 1543 N N . TYR A 1 199 ? 14.466 -13.649 -4.695 1.00 8.74 365 TYR A N 1
ATOM 1544 C CA . TYR A 1 199 ? 14.463 -12.371 -5.374 1.00 8.66 365 TYR A CA 1
ATOM 1545 C C . TYR A 1 199 ? 14.400 -11.154 -4.429 1.00 7.50 365 TYR A C 1
ATOM 1546 O O . TYR A 1 199 ? 14.543 -10.045 -4.923 1.00 7.66 365 TYR A O 1
ATOM 1555 N N . SER A 1 200 ? 14.069 -11.388 -3.170 1.00 8.15 366 SER A N 1
ATOM 1556 C CA . SER A 1 200 ? 13.849 -10.286 -2.219 1.00 8.13 366 SER A CA 1
ATOM 1557 C C . SER A 1 200 ? 15.121 -10.104 -1.384 1.00 8.64 366 SER A C 1
ATOM 1558 O O . SER A 1 200 ? 15.419 -10.957 -0.538 1.00 9.83 366 SER A O 1
ATOM 1561 N N . ILE A 1 201 ? 15.824 -8.996 -1.571 1.00 7.74 367 ILE A N 1
ATOM 1562 C CA . ILE A 1 201 ? 17.011 -8.704 -0.766 1.00 8.52 367 ILE A CA 1
ATOM 1563 C C . ILE A 1 201 ? 16.536 -8.049 0.541 1.00 8.59 367 ILE A C 1
ATOM 1564 O O . ILE A 1 201 ? 15.857 -7.023 0.483 1.00 8.38 367 ILE A O 1
ATOM 1569 N N . GLN A 1 202 ? 16.830 -8.657 1.683 1.00 9.56 368 GLN A N 1
ATOM 1570 C CA . GLN A 1 202 ? 16.442 -8.090 2.979 1.00 8.97 368 GLN A CA 1
ATOM 1571 C C . GLN A 1 202 ? 17.610 -7.253 3.484 1.00 10.15 368 GLN A C 1
ATOM 1572 O O . GLN A 1 202 ? 18.662 -7.799 3.861 1.00 14.40 368 GLN A O 1
ATOM 1578 N N . GLY A 1 203 ? 17.447 -5.937 3.446 1.00 9.97 369 GLY A N 1
ATOM 1579 C CA . GLY A 1 203 ? 18.493 -5.034 3.938 1.00 10.72 369 GLY A CA 1
ATOM 1580 C C . GLY A 1 203 ? 18.248 -4.576 5.357 1.00 11.82 369 GLY A C 1
ATOM 1581 O O . GLY A 1 203 ? 17.139 -4.714 5.901 1.00 11.76 369 GLY A O 1
ATOM 1582 N N . SER A 1 204 ? 19.329 -4.136 5.985 1.00 12.85 370 SER A N 1
ATOM 1583 C CA . SER A 1 204 ? 19.377 -3.644 7.359 1.00 13.89 370 SER A CA 1
ATOM 1584 C C . SER A 1 204 ? 20.189 -2.336 7.319 1.00 11.93 370 SER A C 1
ATOM 1585 O O . SER A 1 204 ? 20.994 -2.105 6.397 1.00 11.41 370 SER A O 1
ATOM 1588 N N . ALA A 1 205 ? 20.011 -1.486 8.341 1.00 12.67 371 ALA A N 1
ATOM 1589 C CA . ALA A 1 205 ? 20.758 -0.241 8.416 1.00 11.93 371 ALA A CA 1
ATOM 1590 C C . ALA A 1 205 ? 22.250 -0.551 8.325 1.00 12.81 371 ALA A C 1
ATOM 1591 O O . ALA A 1 205 ? 22.755 -1.471 8.969 1.00 13.53 371 ALA A O 1
ATOM 1593 N N . GLY A 1 206 ? 22.953 0.208 7.503 1.00 11.12 372 GLY A N 1
ATOM 1594 C CA . GLY A 1 206 ? 24.379 0.057 7.282 1.00 12.52 372 GLY A CA 1
ATOM 1595 C C . GLY A 1 206 ? 24.723 -0.793 6.081 1.00 11.52 372 GLY A C 1
ATOM 1596 O O . GLY A 1 206 ? 25.881 -0.730 5.612 1.00 13.51 372 GLY A O 1
ATOM 1597 N N . ASN A 1 207 ? 23.765 -1.559 5.545 1.00 10.16 373 ASN A N 1
ATOM 1598 C CA . ASN A 1 207 ? 24.115 -2.352 4.373 1.00 10.15 373 ASN A CA 1
ATOM 1599 C C . ASN A 1 207 ? 24.275 -1.506 3.121 1.00 10.41 373 ASN A C 1
ATOM 1600 O O . ASN A 1 207 ? 23.661 -0.437 3.006 1.00 10.42 373 ASN A O 1
ATOM 1605 N N . VAL A 1 208 ? 25.037 -2.008 2.151 1.00 9.56 374 VAL A N 1
ATOM 1606 C CA . VAL A 1 208 ? 25.331 -1.296 0.907 1.00 10.31 374 VAL A CA 1
ATOM 1607 C C . VAL A 1 208 ? 25.146 -2.285 -0.231 1.00 10.04 374 VAL A C 1
ATOM 1608 O O . VAL A 1 208 ? 25.547 -3.469 -0.053 1.00 12.95 374 VAL A O 1
ATOM 1612 N N . ILE A 1 209 ? 24.702 -1.816 -1.381 1.00 8.34 375 ILE A N 1
ATOM 1613 C CA . ILE A 1 209 ? 24.635 -2.659 -2.584 1.00 8.81 375 ILE A CA 1
ATOM 1614 C C . ILE A 1 209 ? 25.770 -2.279 -3.527 1.00 8.36 375 ILE A C 1
ATOM 1615 O O . ILE A 1 209 ? 26.040 -1.088 -3.732 1.00 9.75 375 ILE A O 1
ATOM 1620 N N . HIS A 1 210 ? 26.446 -3.263 -4.094 1.00 8.13 376 HIS A N 1
ATOM 1621 C CA . HIS A 1 210 ? 27.424 -3.062 -5.170 1.00 8.15 376 HIS A CA 1
ATOM 1622 C C . HIS A 1 210 ? 26.921 -3.756 -6.430 1.00 8.86 376 HIS A C 1
ATOM 1623 O O . HIS A 1 210 ? 26.402 -4.885 -6.323 1.00 8.67 376 HIS A O 1
ATOM 1630 N N . LEU A 1 211 ? 26.985 -3.111 -7.595 1.00 7.36 377 LEU A N 1
ATOM 1631 C CA . LEU A 1 211 ? 26.466 -3.695 -8.849 1.00 7.94 377 LEU A CA 1
ATOM 1632 C C . LEU A 1 211 ? 27.550 -3.575 -9.907 1.00 8.09 377 LEU A C 1
ATOM 1633 O O . LEU A 1 211 ? 28.138 -2.491 -10.125 1.00 9.07 377 LEU A O 1
ATOM 1638 N N . ASN A 1 212 ? 27.772 -4.669 -10.636 1.00 8.18 378 ASN A N 1
ATOM 1639 C CA . ASN A 1 212 ? 28.687 -4.699 -11.777 1.00 7.64 378 ASN A CA 1
ATOM 1640 C C . ASN A 1 212 ? 27.811 -4.968 -12.987 1.00 9.74 378 ASN A C 1
ATOM 1641 O O . ASN A 1 212 ? 27.413 -6.121 -13.274 1.00 8.62 378 ASN A O 1
ATOM 1646 N N . PHE A 1 213 ? 27.466 -3.921 -13.726 1.00 8.46 379 PHE A N 1
ATOM 1647 C CA . PHE A 1 213 ? 26.551 -4.071 -14.846 1.00 9.86 379 PHE A CA 1
ATOM 1648 C C . PHE A 1 213 ? 27.201 -4.728 -16.060 1.00 9.30 379 PHE A C 1
ATOM 1649 O O . PHE A 1 213 ? 26.434 -5.233 -16.906 1.00 10.97 379 PHE A O 1
ATOM 1657 N N . THR A 1 214 ? 28.522 -4.710 -16.192 1.00 9.09 380 THR A N 1
ATOM 1658 C CA . THR A 1 214 ? 29.136 -5.415 -17.339 1.00 10.05 380 THR A CA 1
ATOM 1659 C C . THR A 1 214 ? 28.997 -6.929 -17.107 1.00 11.87 380 THR A C 1
ATOM 1660 O O . THR A 1 214 ? 28.512 -7.622 -18.027 1.00 12.73 380 THR A O 1
ATOM 1664 N N . ALA A 1 215 ? 29.332 -7.396 -15.902 1.00 10.62 381 ALA A N 1
ATOM 1665 C CA . ALA A 1 215 ? 29.229 -8.833 -15.592 1.00 11.16 381 ALA A CA 1
ATOM 1666 C C . ALA A 1 215 ? 27.784 -9.225 -15.331 1.00 10.71 381 ALA A C 1
ATOM 1667 O O . ALA A 1 215 ? 27.486 -10.422 -15.398 1.00 12.57 381 ALA A O 1
ATOM 1669 N N . GLY A 1 216 ? 26.901 -8.311 -14.958 1.00 9.07 382 GLY A N 1
ATOM 1670 C CA . GLY A 1 216 ? 25.535 -8.672 -14.580 1.00 9.42 382 GLY A CA 1
ATOM 1671 C C . GLY A 1 216 ? 25.434 -9.232 -13.178 1.00 9.74 382 GLY A C 1
ATOM 1672 O O . GLY A 1 216 ? 24.588 -10.122 -12.951 1.00 10.01 382 GLY A O 1
ATOM 1673 N N . THR A 1 217 ? 26.291 -8.799 -12.241 1.00 9.25 383 THR A N 1
ATOM 1674 C CA . THR A 1 217 ? 26.318 -9.383 -10.900 1.00 9.03 383 THR A CA 1
ATOM 1675 C C . THR A 1 217 ? 26.323 -8.272 -9.869 1.00 9.45 383 THR A C 1
ATOM 1676 O O . THR A 1 217 ? 26.482 -7.078 -10.163 1.00 9.76 383 THR A O 1
ATOM 1680 N N . GLY A 1 218 ? 26.008 -8.636 -8.639 1.00 9.80 384 GLY A N 1
ATOM 1681 C CA . GLY A 1 218 ? 26.061 -7.642 -7.556 1.00 9.49 384 GLY A CA 1
ATOM 1682 C C . GLY A 1 218 ? 25.991 -8.338 -6.229 1.00 9.85 384 GLY A C 1
ATOM 1683 O O . GLY A 1 218 ? 25.789 -9.555 -6.135 1.00 11.46 384 GLY A O 1
ATOM 1684 N N . GLU A 1 219 ? 26.145 -7.540 -5.178 1.00 9.68 385 GLU A N 1
ATOM 1685 C CA . GLU A 1 219 ? 26.203 -8.085 -3.815 1.00 10.91 385 GLU A CA 1
ATOM 1686 C C . GLU A 1 219 ? 25.717 -7.079 -2.823 1.00 9.36 385 GLU A C 1
ATOM 1687 O O . GLU A 1 219 ? 25.711 -5.875 -3.073 1.00 9.94 385 GLU A O 1
ATOM 1693 N N . LYS A 1 220 ? 25.294 -7.566 -1.653 1.00 12.23 386 LYS A N 1
ATOM 1694 C CA . LYS A 1 220 ? 24.975 -6.714 -0.493 1.00 11.05 386 LYS A CA 1
ATOM 1695 C C . LYS A 1 220 ? 26.088 -6.878 0.520 1.00 12.90 386 LYS A C 1
ATOM 1696 O O . LYS A 1 220 ? 26.424 -8.028 0.898 1.00 14.41 386 LYS A O 1
ATOM 1702 N N . LYS A 1 221 ? 26.718 -5.812 0.991 1.00 13.16 387 LYS A N 1
ATOM 1703 C CA . LYS A 1 221 ? 27.695 -5.823 2.064 1.00 13.84 387 LYS A CA 1
ATOM 1704 C C . LYS A 1 221 ? 27.162 -5.213 3.335 1.00 16.68 387 LYS A C 1
ATOM 1705 O O .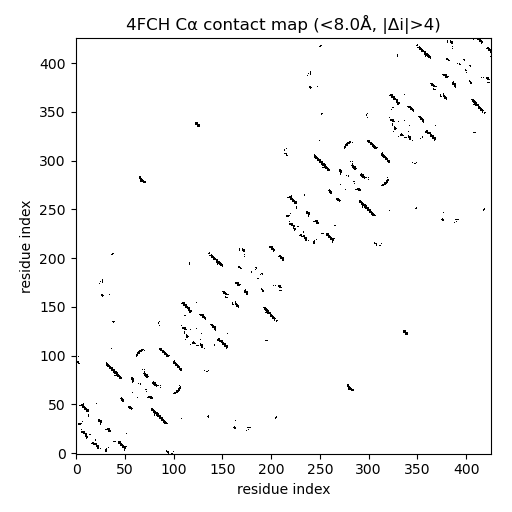 LYS A 1 221 ? 27.770 -5.443 4.399 1.00 21.38 387 LYS A O 1
ATOM 1712 N N . LEU B 1 9 ? 45.222 36.246 -22.593 1.00 33.71 175 LEU B N 1
ATOM 1713 C CA . LEU B 1 9 ? 43.754 35.891 -22.642 1.00 28.87 175 LEU B CA 1
ATOM 1714 C C . LEU B 1 9 ? 43.239 35.212 -21.384 1.00 31.24 175 LEU B C 1
ATOM 1715 O O . LEU B 1 9 ? 43.762 34.192 -20.925 1.00 31.24 175 LEU B O 1
ATOM 1720 N N . THR B 1 10 ? 42.138 35.761 -20.891 1.00 28.63 176 THR B N 1
ATOM 1721 C CA . THR B 1 10 ? 41.424 35.183 -19.757 1.00 25.77 176 THR B CA 1
ATOM 1722 C C . THR B 1 10 ? 39.980 34.867 -20.179 1.00 22.75 176 THR B C 1
ATOM 1723 O O . THR B 1 10 ? 39.533 35.300 -21.254 1.00 23.09 176 THR B O 1
ATOM 1727 N N . PRO B 1 11 ? 39.303 34.004 -19.405 1.00 22.73 177 PRO B N 1
ATOM 1728 C CA . PRO B 1 11 ? 37.941 33.615 -19.794 1.00 19.83 177 PRO B CA 1
ATOM 1729 C C . PRO B 1 11 ? 37.064 34.859 -19.863 1.00 19.47 177 PRO B C 1
ATOM 1730 O O . PRO B 1 11 ? 37.255 35.774 -19.068 1.00 20.50 177 PRO B O 1
ATOM 1734 N N . PRO B 1 12 ? 36.042 34.878 -20.740 1.00 18.16 178 PRO B N 1
ATOM 1735 C CA . PRO B 1 12 ? 35.183 36.060 -20.899 1.00 20.25 178 PRO B CA 1
ATOM 1736 C C . PRO B 1 12 ? 34.352 36.379 -19.656 1.00 18.10 178 PRO B C 1
ATOM 1737 O O . PRO B 1 12 ? 33.957 35.470 -18.920 1.00 16.43 178 PRO B O 1
ATOM 1741 N N . LYS B 1 13 ? 34.107 37.662 -19.416 1.00 17.79 179 LYS B N 1
ATOM 1742 C CA . LYS B 1 13 ? 33.303 38.125 -18.279 1.00 16.63 179 LYS B CA 1
ATOM 1743 C C . LYS B 1 13 ? 31.809 38.180 -18.536 1.00 16.59 179 LYS B C 1
ATOM 1744 O O . LYS B 1 13 ? 31.007 38.123 -17.605 1.00 17.06 179 LYS B O 1
ATOM 1750 N N . THR B 1 14 ? 31.436 38.228 -19.812 1.00 15.42 180 THR B N 1
ATOM 1751 C CA . THR B 1 14 ? 30.020 38.258 -20.182 1.00 15.21 180 THR B CA 1
ATOM 1752 C C . THR B 1 14 ? 29.741 37.241 -21.312 1.00 14.46 180 THR B C 1
ATOM 1753 O O . THR B 1 14 ? 30.631 36.819 -22.053 1.00 13.78 180 THR B O 1
ATOM 1757 N N . MET B 1 15 ? 28.465 36.915 -21.475 1.00 12.92 181 MET B N 1
ATOM 1758 C CA . MET B 1 15 ? 28.015 35.992 -22.502 1.00 12.50 181 MET B CA 1
ATOM 1759 C C . MET B 1 15 ? 26.580 36.361 -22.804 1.00 11.68 181 MET B C 1
ATOM 1760 O O . MET B 1 15 ? 25.807 36.671 -21.901 1.00 12.02 181 MET B O 1
ATOM 1765 N N . PHE B 1 16 ? 26.170 36.264 -24.056 1.00 11.49 182 PHE B N 1
ATOM 1766 C CA . PHE B 1 16 ? 24.840 36.601 -24.537 1.00 13.00 182 PHE B CA 1
ATOM 1767 C C . PHE B 1 16 ? 24.370 35.526 -25.509 1.00 12.47 182 PHE B C 1
ATOM 1768 O O . PHE B 1 16 ? 25.193 34.874 -26.185 1.00 12.85 182 PHE B O 1
ATOM 1776 N N . ILE B 1 17 ? 23.050 35.367 -25.644 1.00 11.82 183 ILE B N 1
ATOM 1777 C CA . ILE B 1 17 ? 22.447 34.546 -26.676 1.00 11.35 183 ILE B CA 1
ATOM 1778 C C . ILE B 1 17 ? 21.487 35.435 -27.460 1.00 12.14 183 ILE B C 1
ATOM 1779 O O . ILE B 1 17 ? 20.810 36.321 -26.896 1.00 12.68 183 ILE B O 1
ATOM 1784 N N . VAL B 1 18 ? 21.379 35.176 -28.757 1.00 11.63 184 VAL B N 1
ATOM 1785 C CA . VAL B 1 18 ? 20.528 35.916 -29.676 1.00 11.74 184 VAL B CA 1
ATOM 1786 C C . VAL B 1 18 ? 19.832 34.867 -30.529 1.00 11.70 184 VAL B C 1
ATOM 1787 O O . VAL B 1 18 ? 20.424 33.841 -30.901 1.00 12.50 184 VAL B O 1
ATOM 1791 N N . GLY B 1 19 ? 18.567 35.051 -30.863 1.00 12.26 185 GLY B N 1
ATOM 1792 C CA . GLY B 1 19 ? 17.923 34.098 -31.748 1.00 12.77 185 GLY B CA 1
ATOM 1793 C C . GLY B 1 19 ? 16.413 34.210 -31.855 1.00 12.73 185 GLY B C 1
ATOM 1794 O O . GLY B 1 19 ? 15.762 34.997 -31.168 1.00 13.06 185 GLY B O 1
ATOM 1795 N N . SER B 1 20 ? 15.857 33.326 -32.673 1.00 12.18 186 SER B N 1
ATOM 1796 C CA . SER B 1 20 ? 14.446 33.396 -33.081 1.00 13.07 186 SER B CA 1
ATOM 1797 C C . SER B 1 20 ? 13.481 33.214 -31.911 1.00 13.68 186 SER B C 1
ATOM 1798 O O . SER B 1 20 ? 12.371 33.756 -31.917 1.00 16.00 186 SER B O 1
ATOM 1801 N N . MET B 1 21 ? 13.866 32.438 -30.909 1.00 11.86 187 MET B N 1
ATOM 1802 C CA . MET B 1 21 ? 13.004 32.152 -29.742 1.00 11.64 187 MET B CA 1
ATOM 1803 C C . MET B 1 21 ? 12.952 33.356 -28.823 1.00 12.82 187 MET B C 1
ATOM 1804 O O . MET B 1 21 ? 12.069 33.441 -27.965 1.00 13.78 187 MET B O 1
ATOM 1809 N N . LEU B 1 22 ? 13.860 34.320 -28.992 1.00 13.09 188 LEU B N 1
ATOM 1810 C CA . LEU B 1 22 ? 13.816 35.557 -28.186 1.00 13.86 188 LEU B CA 1
ATOM 1811 C C . LEU B 1 22 ? 13.129 36.663 -28.970 1.00 17.87 188 LEU B C 1
ATOM 1812 O O . LEU B 1 22 ? 12.412 37.481 -28.385 1.00 21.69 188 LEU B O 1
ATOM 1817 N N . ASP B 1 23 ? 13.354 36.741 -30.267 1.00 15.69 189 ASP B N 1
ATOM 1818 C CA . ASP B 1 23 ? 12.758 37.761 -31.112 1.00 19.29 189 ASP B CA 1
ATOM 1819 C C . ASP B 1 23 ? 12.832 37.237 -32.544 1.00 18.49 189 ASP B C 1
ATOM 1820 O O . ASP B 1 23 ? 13.932 36.884 -32.984 1.00 18.00 189 ASP B O 1
ATOM 1825 N N . THR B 1 24 ? 11.761 37.295 -33.332 1.00 21.31 190 THR B N 1
ATOM 1826 C CA . THR B 1 24 ? 11.851 36.769 -34.695 1.00 21.39 190 THR B CA 1
ATOM 1827 C C . THR B 1 24 ? 12.866 37.542 -35.534 1.00 22.37 190 THR B C 1
ATOM 1828 O O . THR B 1 24 ? 13.453 36.949 -36.433 1.00 22.98 190 THR B O 1
ATOM 1832 N N . ASP B 1 25 ? 13.072 38.832 -35.249 1.00 21.40 191 ASP B N 1
ATOM 1833 C CA . ASP B 1 25 ? 14.061 39.633 -35.965 1.00 23.02 191 ASP B CA 1
ATOM 1834 C C . ASP B 1 25 ? 15.476 39.667 -35.367 1.00 19.91 191 ASP B C 1
ATOM 1835 O O . ASP B 1 25 ? 16.318 40.452 -35.833 1.00 20.91 191 ASP B O 1
ATOM 1840 N N . TRP B 1 26 ? 15.743 38.821 -34.387 1.00 17.56 192 TRP B N 1
ATOM 1841 C CA . TRP B 1 26 ? 17.072 38.693 -33.782 1.00 16.77 192 TRP B CA 1
ATOM 1842 C C . TRP B 1 26 ? 17.615 40.014 -33.257 1.00 19.15 192 TRP B C 1
ATOM 1843 O O . TRP B 1 26 ? 18.819 40.290 -33.354 1.00 19.42 192 TRP B O 1
ATOM 1854 N N . LYS B 1 27 ? 16.736 40.824 -32.667 1.00 18.34 193 LYS B N 1
ATOM 1855 C CA . LYS B 1 27 ? 17.166 42.083 -32.074 1.00 20.05 193 LYS B CA 1
ATOM 1856 C C . LYS B 1 27 ? 17.440 42.002 -30.590 1.00 20.21 193 LYS B C 1
ATOM 1857 O O . LYS B 1 27 ? 18.010 42.938 -30.006 1.00 22.57 193 LYS B O 1
ATOM 1863 N N . VAL B 1 28 ? 16.997 40.919 -29.955 1.00 17.39 194 VAL B N 1
ATOM 1864 C CA . VAL B 1 28 ? 17.132 40.747 -28.516 1.00 15.93 194 VAL B CA 1
ATOM 1865 C C . VAL B 1 28 ? 18.402 39.925 -28.205 1.00 15.66 194 VAL B C 1
ATOM 1866 O O . VAL B 1 28 ? 18.503 38.729 -28.527 1.00 17.98 194 VAL B O 1
ATOM 1870 N N . TRP B 1 29 ? 19.344 40.550 -27.505 1.00 15.35 195 TRP B N 1
ATOM 1871 C CA . TRP B 1 29 ? 20.536 39.903 -26.957 1.00 15.00 195 TRP B CA 1
ATOM 1872 C C . TRP B 1 29 ? 20.335 39.643 -25.473 1.00 15.68 195 TRP B C 1
ATOM 1873 O O . TRP B 1 29 ? 20.359 40.588 -24.658 1.00 17.90 195 TRP B O 1
ATOM 1884 N N . LYS B 1 30 ? 20.120 38.406 -25.087 1.00 12.20 196 LYS B N 1
ATOM 1885 C CA . LYS B 1 30 ? 19.847 38.102 -23.712 1.00 12.35 196 LYS B CA 1
ATOM 1886 C C . LYS B 1 30 ? 21.152 37.849 -22.957 1.00 11.75 196 LYS B C 1
ATOM 1887 O O . LYS B 1 30 ? 21.926 36.971 -23.336 1.00 11.89 196 LYS B O 1
ATOM 1893 N N . PRO B 1 31 ? 21.389 38.561 -21.847 1.00 12.31 197 PRO B N 1
ATOM 1894 C CA . PRO B 1 31 ? 22.643 38.370 -21.103 1.00 12.16 197 PRO B CA 1
ATOM 1895 C C . PRO B 1 31 ? 22.469 37.117 -20.262 1.00 11.95 197 PRO B C 1
ATOM 1896 O O . PRO B 1 31 ? 21.385 36.875 -19.683 1.00 13.52 197 PRO B O 1
ATOM 1900 N N . MET B 1 32 ? 23.507 36.293 -20.152 1.00 10.36 198 MET B N 1
ATOM 1901 C CA . MET B 1 32 ? 23.468 35.087 -19.339 1.00 10.77 198 MET B CA 1
ATOM 1902 C C . MET B 1 32 ? 24.070 35.346 -17.970 1.00 10.90 198 MET B C 1
ATOM 1903 O O . MET B 1 32 ? 24.969 36.133 -17.776 1.00 11.98 198 MET B O 1
ATOM 1908 N N . ALA B 1 33 ? 23.525 34.689 -16.960 1.00 10.53 199 ALA B N 1
ATOM 1909 C CA . ALA B 1 33 ? 24.066 34.735 -15.606 1.00 11.40 199 ALA B CA 1
ATOM 1910 C C . ALA B 1 33 ? 25.402 34.016 -15.481 1.00 10.05 199 ALA B C 1
ATOM 1911 O O . ALA B 1 33 ? 25.605 32.945 -16.105 1.00 10.88 199 ALA B O 1
ATOM 1913 N N . GLY B 1 34 ? 26.367 34.553 -14.752 1.00 10.26 200 GLY B N 1
ATOM 1914 C CA . GLY B 1 34 ? 27.616 33.836 -14.488 1.00 10.06 200 GLY B CA 1
ATOM 1915 C C . GLY B 1 34 ? 27.423 32.740 -13.471 1.00 9.92 200 GLY B C 1
ATOM 1916 O O . GLY B 1 34 ? 26.864 32.998 -12.383 1.00 10.16 200 GLY B O 1
ATOM 1917 N N . VAL B 1 35 ? 27.966 31.558 -13.716 1.00 9.69 201 VAL B N 1
ATOM 1918 C CA . VAL B 1 35 ? 28.003 30.504 -12.744 1.00 10.32 201 VAL B CA 1
ATOM 1919 C C . VAL B 1 35 ? 28.887 30.958 -11.589 1.00 10.86 201 VAL B C 1
ATOM 1920 O O . VAL B 1 35 ? 30.038 31.371 -11.805 1.00 11.80 201 VAL B O 1
ATOM 1924 N N . TYR B 1 36 ? 28.415 30.847 -10.340 1.00 10.89 202 TYR B N 1
ATOM 1925 C CA . TYR B 1 36 ? 29.181 31.457 -9.261 1.00 10.75 202 TYR B CA 1
ATOM 1926 C C . TYR B 1 36 ? 30.496 30.691 -9.054 1.00 11.65 202 TYR B C 1
ATOM 1927 O O . TYR B 1 36 ? 30.541 29.472 -8.875 1.00 12.54 202 TYR B O 1
ATOM 1936 N N . GLY B 1 37 ? 31.570 31.480 -9.066 1.00 13.30 203 GLY B N 1
ATOM 1937 C CA . GLY B 1 37 ? 32.902 30.963 -8.778 1.00 15.33 203 GLY B CA 1
ATOM 1938 C C . GLY B 1 37 ? 33.589 30.227 -9.928 1.00 14.13 203 GLY B C 1
ATOM 1939 O O . GLY B 1 37 ? 34.669 29.690 -9.738 1.00 16.16 203 GLY B O 1
ATOM 1940 N N . MET B 1 38 ? 32.931 30.130 -11.068 1.00 13.47 204 MET B N 1
ATOM 1941 C CA . MET B 1 38 ? 33.511 29.445 -12.252 1.00 13.24 204 MET B CA 1
ATOM 1942 C C . MET B 1 38 ? 33.650 30.443 -13.384 1.00 12.83 204 MET B C 1
ATOM 1943 O O . MET B 1 38 ? 32.773 30.656 -14.172 1.00 12.44 204 MET B O 1
ATOM 1948 N N . ASP B 1 39 ? 34.834 31.011 -13.470 1.00 14.59 205 ASP B N 1
ATOM 1949 C CA . ASP B 1 39 ? 35.111 32.034 -14.497 1.00 15.57 205 ASP B CA 1
ATOM 1950 C C . ASP B 1 39 ? 34.809 31.471 -15.881 1.00 14.65 205 ASP B C 1
ATOM 1951 O O . ASP B 1 39 ? 35.182 30.354 -16.207 1.00 15.00 205 ASP B O 1
ATOM 1956 N N . GLY B 1 40 ? 34.182 32.310 -16.689 1.00 12.88 206 GLY B N 1
ATOM 1957 C CA . GLY B 1 40 ? 33.860 31.958 -18.076 1.00 13.18 206 GLY B CA 1
ATOM 1958 C C . GLY B 1 40 ? 32.693 30.991 -18.248 1.00 12.74 206 GLY B C 1
ATOM 1959 O O . GLY B 1 40 ? 32.453 30.579 -19.391 1.00 12.51 206 GLY B O 1
ATOM 1960 N N . GLN B 1 41 ? 31.925 30.667 -17.195 1.00 10.98 207 GLN B N 1
ATOM 1961 C CA . GLN B 1 41 ? 30.797 29.743 -17.333 1.00 9.79 207 GLN B CA 1
ATOM 1962 C C . GLN B 1 41 ? 29.527 30.511 -17.045 1.00 9.35 207 GLN B C 1
ATOM 1963 O O . GLN B 1 41 ? 29.500 31.369 -16.123 1.00 10.54 207 GLN B O 1
ATOM 1969 N N . PHE B 1 42 ? 28.480 30.212 -17.810 1.00 9.27 208 PHE B N 1
ATOM 1970 C CA . PHE B 1 42 ? 27.251 30.997 -17.798 1.00 8.91 208 PHE B CA 1
ATOM 1971 C C . PHE B 1 42 ? 26.010 30.135 -18.033 1.00 8.40 208 PHE B C 1
ATOM 1972 O O . PHE B 1 42 ? 26.135 29.050 -18.614 1.00 8.32 208 PHE B O 1
ATOM 1980 N N . TYR B 1 43 ? 24.836 30.622 -17.614 1.00 8.52 209 TYR B N 1
ATOM 1981 C CA . TYR B 1 43 ? 23.625 29.798 -17.711 1.00 7.22 209 TYR B CA 1
ATOM 1982 C C . TYR B 1 43 ? 22.421 30.687 -17.881 1.00 8.49 209 TYR B C 1
ATOM 1983 O O . TYR B 1 43 ? 22.399 31.840 -17.374 1.00 9.25 209 TYR B O 1
ATOM 1992 N N . SER B 1 44 ? 21.374 30.189 -18.544 1.00 8.27 210 SER B N 1
ATOM 1993 C CA A SER B 1 44 ? 20.120 30.911 -18.693 0.50 8.63 210 SER B CA 1
ATOM 1994 C CA B SER B 1 44 ? 20.108 30.910 -18.698 0.50 8.70 210 SER B CA 1
ATOM 1995 C C . SER B 1 44 ? 19.005 29.922 -18.986 1.00 8.00 210 SER B C 1
ATOM 1996 O O . SER B 1 44 ? 19.155 29.038 -19.858 1.00 8.49 210 SER B O 1
ATOM 2001 N N . MET B 1 45 ? 17.863 30.084 -18.327 1.00 7.65 211 MET B N 1
ATOM 2002 C CA . MET B 1 45 ? 16.693 29.269 -18.598 1.00 8.17 211 MET B CA 1
ATOM 2003 C C . MET B 1 45 ? 15.857 29.947 -19.701 1.00 8.39 211 MET B C 1
ATOM 2004 O O . MET B 1 45 ? 15.427 31.117 -19.577 1.00 9.11 211 MET B O 1
ATOM 2009 N N . ILE B 1 46 ? 15.677 29.213 -20.801 1.00 7.80 212 ILE B N 1
ATOM 2010 C CA . ILE B 1 46 ? 15.116 29.797 -22.017 1.00 8.62 212 ILE B CA 1
ATOM 2011 C C . ILE B 1 46 ? 14.131 28.792 -22.643 1.00 8.35 212 ILE B C 1
ATOM 2012 O O . ILE B 1 46 ? 14.370 27.569 -22.693 1.00 8.66 212 ILE B O 1
ATOM 2017 N N . TYR B 1 47 ? 13.009 29.300 -23.145 1.00 8.18 213 TYR B N 1
ATOM 2018 C CA . TYR B 1 47 ? 12.090 28.484 -23.930 1.00 8.93 213 TYR B CA 1
ATOM 2019 C C . TYR B 1 47 ? 12.519 28.527 -25.399 1.00 9.35 213 TYR B C 1
ATOM 2020 O O . TYR B 1 47 ? 12.610 29.604 -26.019 1.00 10.60 213 TYR B O 1
ATOM 2029 N N . PHE B 1 48 ? 12.678 27.337 -25.969 1.00 9.64 214 PHE B N 1
ATOM 2030 C CA . PHE B 1 48 ? 13.026 27.191 -27.407 1.00 9.95 214 PHE B CA 1
ATOM 2031 C C . PHE B 1 48 ? 11.833 26.629 -28.144 1.00 10.93 214 PHE B C 1
ATOM 2032 O O . PHE B 1 48 ? 11.392 25.517 -27.839 1.00 12.34 214 PHE B O 1
ATOM 2040 N N . ASP B 1 49 ? 11.266 27.392 -29.073 1.00 11.83 215 ASP B N 1
ATOM 2041 C CA . ASP B 1 49 ? 10.273 26.855 -29.970 1.00 13.85 215 ASP B CA 1
ATOM 2042 C C . ASP B 1 49 ? 10.863 25.715 -30.811 1.00 12.29 215 ASP B C 1
ATOM 2043 O O . ASP B 1 49 ? 12.103 25.592 -30.981 1.00 11.70 215 ASP B O 1
ATOM 2048 N N . ALA B 1 50 ? 9.999 24.874 -31.345 1.00 13.85 216 ALA B N 1
ATOM 2049 C CA . ALA B 1 50 ? 10.466 23.885 -32.297 1.00 13.79 216 ALA B CA 1
ATOM 2050 C C . ALA B 1 50 ? 11.212 24.584 -33.424 1.00 15.43 216 ALA B C 1
ATOM 2051 O O . ALA B 1 50 ? 10.716 25.548 -34.016 1.00 16.32 216 ALA B O 1
ATOM 2053 N N . ASN B 1 51 ? 12.355 24.023 -33.822 1.00 13.08 217 ASN B N 1
ATOM 2054 C CA . ASN B 1 51 ? 13.180 24.560 -34.901 1.00 13.89 217 ASN B CA 1
ATOM 2055 C C . ASN B 1 51 ? 13.605 26.004 -34.665 1.00 14.03 217 ASN B C 1
ATOM 2056 O O . ASN B 1 51 ? 13.919 26.745 -35.616 1.00 14.48 217 ASN B O 1
ATOM 2061 N N . SER B 1 52 ? 13.824 26.415 -33.436 1.00 11.87 218 SER B N 1
ATOM 2062 C CA . SER B 1 52 ? 14.448 27.695 -33.131 1.00 12.76 218 SER B CA 1
ATOM 2063 C C . SER B 1 52 ? 15.834 27.698 -33.740 1.00 12.12 218 SER B C 1
ATOM 2064 O O . SER B 1 52 ? 16.555 26.699 -33.707 1.00 12.88 218 SER B O 1
ATOM 2067 N N . GLU B 1 53 ? 16.299 28.915 -34.024 1.00 11.81 219 GLU B N 1
ATOM 2068 C CA . GLU B 1 53 ? 17.676 29.158 -34.463 1.00 12.37 219 GLU B CA 1
ATOM 2069 C C . GLU B 1 53 ? 18.322 30.218 -33.624 1.00 11.80 219 GLU B C 1
ATOM 2070 O O . GLU B 1 53 ? 17.655 31.189 -33.231 1.00 13.36 219 GLU B O 1
ATOM 2076 N N . PHE B 1 54 ? 19.599 30.051 -33.294 1.00 11.15 220 PHE B N 1
ATOM 2077 C CA . PHE B 1 54 ? 20.272 31.004 -32.418 1.00 11.63 220 PHE B CA 1
ATOM 2078 C C . PHE B 1 54 ? 21.778 31.007 -32.685 1.00 11.42 220 PHE B C 1
ATOM 2079 O O . PHE B 1 54 ? 22.320 30.121 -33.321 1.00 10.74 220 PHE B O 1
ATOM 2087 N N . LYS B 1 55 ? 22.424 32.046 -32.171 1.00 11.75 221 LYS B N 1
ATOM 2088 C CA . LYS B 1 55 ? 23.889 32.134 -32.010 1.00 10.96 221 LYS B CA 1
ATOM 2089 C C . LYS B 1 55 ? 24.171 32.659 -30.619 1.00 10.87 221 LYS B C 1
ATOM 2090 O O . LYS B 1 55 ? 23.260 33.064 -29.870 1.00 11.72 221 LYS B O 1
ATOM 2096 N N . PHE B 1 56 ? 25.446 32.691 -30.243 1.00 11.16 222 PHE B N 1
ATOM 2097 C CA . PHE B 1 56 ? 25.813 33.286 -28.943 1.00 11.38 222 PHE B CA 1
ATOM 2098 C C . PHE B 1 56 ? 27.043 34.153 -29.146 1.00 11.24 222 PHE B C 1
ATOM 2099 O O . PHE B 1 56 ? 27.736 34.048 -30.171 1.00 11.93 222 PHE B O 1
ATOM 2107 N N . GLY B 1 57 ? 27.425 34.900 -28.116 1.00 12.40 223 GLY B N 1
ATOM 2108 C CA . GLY B 1 57 ? 28.624 35.713 -28.236 1.00 13.42 223 GLY B CA 1
ATOM 2109 C C . GLY B 1 57 ? 29.097 36.170 -26.881 1.00 12.12 223 GLY B C 1
ATOM 2110 O O . GLY B 1 57 ? 28.318 36.219 -25.925 1.00 12.53 223 GLY B O 1
ATOM 2111 N N . THR B 1 58 ? 30.359 36.595 -26.824 1.00 13.18 224 THR B N 1
ATOM 2112 C CA . THR B 1 58 ? 30.926 37.062 -25.546 1.00 14.65 224 THR B CA 1
ATOM 2113 C C . THR B 1 58 ? 30.553 38.528 -25.298 1.00 15.08 224 THR B C 1
ATOM 2114 O O . THR B 1 58 ? 30.850 39.031 -24.225 1.00 17.29 224 THR B O 1
ATOM 2118 N N . LYS B 1 59 ? 29.959 39.179 -26.294 1.00 17.08 225 LYS B N 1
ATOM 2119 C CA . LYS B 1 59 ? 29.550 40.588 -26.154 1.00 20.07 225 LYS B CA 1
ATOM 2120 C C . LYS B 1 59 ? 28.402 40.783 -27.142 1.00 18.62 225 LYS B C 1
ATOM 2121 O O . LYS B 1 59 ? 28.182 39.966 -28.046 1.00 19.85 225 LYS B O 1
ATOM 2127 N N . GLU B 1 60 ? 27.561 41.786 -26.895 1.00 19.98 226 GLU B N 1
ATOM 2128 C CA . GLU B 1 60 ? 26.506 42.042 -27.850 1.00 18.77 226 GLU B CA 1
ATOM 2129 C C . GLU B 1 60 ? 27.065 42.354 -29.210 1.00 19.56 226 GLU B C 1
ATOM 2130 O O . GLU B 1 60 ? 28.141 42.952 -29.355 1.00 21.83 226 GLU B O 1
ATOM 2136 N N . ASN B 1 61 ? 26.363 41.817 -30.202 1.00 18.20 227 ASN B N 1
ATOM 2137 C CA . ASN B 1 61 ? 26.692 42.015 -31.607 1.00 19.54 227 ASN B CA 1
ATOM 2138 C C . ASN B 1 61 ? 27.930 41.265 -32.072 1.00 18.11 227 ASN B C 1
ATOM 2139 O O . ASN B 1 61 ? 28.342 41.406 -33.219 1.00 20.67 227 ASN B O 1
ATOM 2144 N N . GLU B 1 62 ? 28.350 40.335 -31.217 1.00 17.92 228 GLU B N 1
ATOM 2145 C CA . GLU B 1 62 ? 29.316 39.317 -31.622 1.00 17.74 228 GLU B CA 1
ATOM 2146 C C . GLU B 1 62 ? 28.615 37.993 -31.792 1.00 16.86 228 GLU B C 1
ATOM 2147 O O . GLU B 1 62 ? 27.926 37.520 -30.883 1.00 16.66 228 GLU B O 1
ATOM 2153 N N . TYR B 1 63 ? 28.801 37.399 -32.962 1.00 14.97 229 TYR B N 1
ATOM 2154 C CA . TYR B 1 63 ? 28.100 36.153 -33.319 1.00 15.72 229 TYR B CA 1
ATOM 2155 C C . TYR B 1 63 ? 29.104 35.013 -33.349 1.00 13.88 229 TYR B C 1
ATOM 2156 O O . TYR B 1 63 ? 30.189 35.095 -33.941 1.00 16.19 229 TYR B O 1
ATOM 2165 N N . ILE B 1 64 ? 28.665 33.922 -32.758 1.00 12.89 230 ILE B N 1
ATOM 2166 C CA . ILE B 1 64 ? 29.409 32.639 -32.770 1.00 13.15 230 ILE B CA 1
ATOM 2167 C C . ILE B 1 64 ? 28.376 31.565 -33.095 1.00 12.15 230 ILE B C 1
ATOM 2168 O O . ILE B 1 64 ? 27.348 31.398 -32.396 1.00 12.63 230 ILE B O 1
ATOM 2173 N N . GLY B 1 65 ? 28.652 30.825 -34.155 1.00 14.13 231 GLY B N 1
ATOM 2174 C CA . GLY B 1 65 ? 27.751 29.765 -34.606 1.00 15.34 231 GLY B CA 1
ATOM 2175 C C . GLY B 1 65 ? 28.336 28.375 -34.439 1.00 13.62 231 GLY B C 1
ATOM 2176 O O . GLY B 1 65 ? 29.351 28.189 -33.760 1.00 14.75 231 GLY B O 1
ATOM 2177 N N . ILE B 1 66 ? 27.635 27.425 -35.034 1.00 13.13 232 ILE B N 1
ATOM 2178 C CA . ILE B 1 66 ? 28.027 26.021 -34.879 1.00 14.23 232 ILE B CA 1
ATOM 2179 C C . ILE B 1 66 ? 29.186 25.686 -35.826 1.00 13.65 232 ILE B C 1
ATOM 2180 O O . ILE B 1 66 ? 29.899 24.692 -35.611 1.00 15.41 232 ILE B O 1
ATOM 2185 N N . ASN B 1 67 ? 29.355 26.470 -36.898 1.00 13.79 233 ASN B N 1
ATOM 2186 C CA . ASN B 1 67 ? 30.407 26.268 -37.884 1.00 14.57 233 ASN B CA 1
ATOM 2187 C C . ASN B 1 67 ? 31.719 26.898 -37.411 1.00 13.34 233 ASN B C 1
ATOM 2188 O O . ASN B 1 67 ? 32.282 27.796 -38.068 1.00 14.63 233 ASN B O 1
ATOM 2193 N N . ASP B 1 68 ? 32.182 26.428 -36.255 1.00 14.27 234 ASP B N 1
ATOM 2194 C CA . ASP B 1 68 ? 33.348 27.006 -35.581 1.00 15.01 234 ASP B CA 1
ATOM 2195 C C . ASP B 1 68 ? 34.063 25.866 -34.872 1.00 13.75 234 ASP B C 1
ATOM 2196 O O . ASP B 1 68 ? 33.453 25.191 -34.039 1.00 13.34 234 ASP B O 1
ATOM 2201 N N . ASN B 1 69 ? 35.343 25.664 -35.142 1.00 14.04 235 ASN B N 1
ATOM 2202 C CA . ASN B 1 69 ? 36.089 24.531 -34.569 1.00 14.48 235 ASN B CA 1
ATOM 2203 C C . ASN B 1 69 ? 36.312 24.695 -33.084 1.00 14.83 235 ASN B C 1
ATOM 2204 O O . ASN B 1 69 ? 36.680 23.688 -32.447 1.00 16.52 235 ASN B O 1
ATOM 2209 N N . ARG B 1 70 ? 36.089 25.871 -32.505 1.00 13.61 236 ARG B N 1
ATOM 2210 C CA . ARG B 1 70 ? 36.216 26.058 -31.068 1.00 13.59 236 ARG B CA 1
ATOM 2211 C C . ARG B 1 70 ? 34.978 25.578 -30.314 1.00 12.40 236 ARG B C 1
ATOM 2212 O O . ARG B 1 70 ? 34.987 25.580 -29.069 1.00 14.03 236 ARG B O 1
ATOM 2220 N N . VAL B 1 71 ? 33.883 25.240 -31.006 1.00 12.72 237 VAL B N 1
ATOM 2221 C CA . VAL B 1 71 ? 32.574 24.992 -30.359 1.00 12.88 237 VAL B CA 1
ATOM 2222 C C . VAL B 1 71 ? 32.270 23.498 -30.354 1.00 12.36 237 VAL B C 1
ATOM 2223 O O . VAL B 1 71 ? 32.317 22.823 -31.388 1.00 13.47 237 VAL B O 1
ATOM 2227 N N . THR B 1 72 ? 31.923 23.007 -29.163 1.00 11.62 238 THR B N 1
ATOM 2228 C CA A THR B 1 72 ? 31.431 21.628 -28.899 0.50 11.22 238 THR B CA 1
ATOM 2229 C CA B THR B 1 72 ? 31.394 21.644 -29.009 0.50 13.22 238 THR B CA 1
ATOM 2230 C C . THR B 1 72 ? 30.013 21.804 -28.373 1.00 11.41 238 THR B C 1
ATOM 2231 O O . THR B 1 72 ? 29.800 22.645 -27.507 1.00 11.88 238 THR B O 1
ATOM 2238 N N . VAL B 1 73 ? 29.080 20.969 -28.828 1.00 11.62 239 VAL B N 1
ATOM 2239 C CA . VAL B 1 73 ? 27.707 20.951 -28.336 1.00 11.73 239 VAL B CA 1
ATOM 2240 C C . VAL B 1 73 ? 27.479 19.643 -27.586 1.00 10.10 239 VAL B C 1
ATOM 2241 O O . VAL B 1 73 ? 27.719 18.571 -28.146 1.00 11.36 239 VAL B O 1
ATOM 2245 N N . THR B 1 74 ? 26.917 19.764 -26.394 1.00 10.33 240 THR B N 1
ATOM 2246 C CA . THR B 1 74 ? 26.599 18.561 -25.588 1.00 10.32 240 THR B CA 1
ATOM 2247 C C . THR B 1 74 ? 25.114 18.649 -25.216 1.00 9.85 240 THR B C 1
ATOM 2248 O O . THR B 1 74 ? 24.658 19.648 -24.624 1.00 11.38 240 THR B O 1
ATOM 2252 N N . ASP B 1 75 ? 24.350 17.625 -25.533 1.00 9.91 241 ASP B N 1
ATOM 2253 C CA . ASP B 1 75 ? 22.891 17.620 -25.347 1.00 9.27 241 ASP B CA 1
ATOM 2254 C C . ASP B 1 75 ? 22.583 16.622 -24.200 1.00 8.67 241 ASP B C 1
ATOM 2255 O O . ASP B 1 75 ? 22.794 15.427 -24.349 1.00 9.71 241 ASP B O 1
ATOM 2260 N N . LYS B 1 76 ? 22.181 17.204 -23.074 1.00 9.08 242 LYS B N 1
ATOM 2261 C CA . LYS B 1 76 ? 21.793 16.394 -21.910 1.00 8.99 242 LYS B CA 1
ATOM 2262 C C . LYS B 1 76 ? 20.309 16.574 -21.679 1.00 9.34 242 LYS B C 1
ATOM 2263 O O . LYS B 1 76 ? 19.792 16.248 -20.579 1.00 11.41 242 LYS B O 1
ATOM 2269 N N . ALA B 1 77 ? 19.540 16.948 -22.691 1.00 10.31 243 ALA B N 1
ATOM 2270 C CA . ALA B 1 77 ? 18.116 17.261 -22.496 1.00 9.41 243 ALA B CA 1
ATOM 2271 C C . ALA B 1 77 ? 17.227 16.752 -23.591 1.00 10.62 243 ALA B C 1
ATOM 2272 O O . ALA B 1 77 ? 16.008 17.015 -23.553 1.00 10.59 243 ALA B O 1
ATOM 2274 N N . GLY B 1 78 ? 17.757 16.036 -24.584 1.00 9.12 244 GLY B N 1
ATOM 2275 C CA . GLY B 1 78 ? 16.910 15.666 -25.711 1.00 10.42 244 GLY B CA 1
ATOM 2276 C C . GLY B 1 78 ? 16.433 16.896 -26.479 1.00 9.41 244 GLY B C 1
ATOM 2277 O O . GLY B 1 78 ? 15.397 16.774 -27.164 1.00 11.57 244 GLY B O 1
ATOM 2278 N N . ALA B 1 79 ? 17.243 17.954 -26.509 1.00 9.07 245 ALA B N 1
ATOM 2279 C CA . ALA B 1 79 ? 16.854 19.170 -27.265 1.00 10.03 245 ALA B CA 1
ATOM 2280 C C . ALA B 1 79 ? 16.911 18.949 -28.766 1.00 10.44 245 ALA B C 1
ATOM 2281 O O . ALA B 1 79 ? 16.034 19.400 -29.522 1.00 11.80 245 ALA B O 1
ATOM 2283 N N . GLY B 1 80 ? 17.911 18.217 -29.251 1.00 10.05 246 GLY B N 1
ATOM 2284 C CA . GLY B 1 80 ? 18.159 17.924 -30.667 1.00 10.42 246 GLY B CA 1
ATOM 2285 C C . GLY B 1 80 ? 18.801 19.150 -31.316 1.00 11.25 246 GLY B C 1
ATOM 2286 O O . GLY B 1 80 ? 18.110 20.045 -31.818 1.00 12.54 246 GLY B O 1
ATOM 2287 N N . VAL B 1 81 ? 20.117 19.271 -31.202 1.00 10.09 247 VAL B N 1
ATOM 2288 C CA . VAL B 1 81 ? 20.809 20.494 -31.629 1.00 10.88 247 VAL B CA 1
ATOM 2289 C C . VAL B 1 81 ? 21.648 20.167 -32.858 1.00 12.65 247 VAL B C 1
ATOM 2290 O O . VAL B 1 81 ? 22.445 19.193 -32.885 1.00 15.31 247 VAL B O 1
ATOM 2294 N N . SER B 1 82 ? 21.427 20.929 -33.939 1.00 12.80 248 SER B N 1
ATOM 2295 C CA . SER B 1 82 ? 22.131 20.690 -35.211 1.00 13.66 248 SER B CA 1
ATOM 2296 C C . SER B 1 82 ? 22.329 22.066 -35.867 1.00 12.61 248 SER B C 1
ATOM 2297 O O . SER B 1 82 ? 22.296 23.072 -35.190 1.00 13.21 248 SER B O 1
ATOM 2300 N N . GLY B 1 83 ? 22.657 22.020 -37.143 1.00 15.24 249 GLY B N 1
ATOM 2301 C CA . GLY B 1 83 ? 22.752 23.269 -37.936 1.00 14.51 249 GLY B CA 1
ATOM 2302 C C . GLY B 1 83 ? 24.029 23.287 -38.744 1.00 15.22 249 GLY B C 1
ATOM 2303 O O . GLY B 1 83 ? 24.973 22.540 -38.529 1.00 15.98 249 GLY B O 1
ATOM 2304 N N . SER B 1 84 ? 24.042 24.229 -39.685 1.00 15.79 250 SER B N 1
ATOM 2305 C CA . SER B 1 84 ? 25.178 24.450 -40.575 1.00 17.92 250 SER B CA 1
ATOM 2306 C C . SER B 1 84 ? 25.845 25.782 -40.210 1.00 16.31 250 SER B C 1
ATOM 2307 O O . SER B 1 84 ? 27.016 25.976 -40.558 1.00 16.74 250 SER B O 1
ATOM 2310 N N . ASP B 1 85 ? 25.127 26.734 -39.615 1.00 14.85 251 ASP B N 1
ATOM 2311 C CA . ASP B 1 85 ? 25.643 28.093 -39.438 1.00 13.13 251 ASP B CA 1
ATOM 2312 C C . ASP B 1 85 ? 24.994 28.531 -38.128 1.00 11.65 251 ASP B C 1
ATOM 2313 O O . ASP B 1 85 ? 25.629 28.467 -37.066 1.00 12.29 251 ASP B O 1
ATOM 2318 N N . ASN B 1 86 ? 23.722 28.958 -38.126 1.00 12.01 252 ASN B N 1
ATOM 2319 C CA . ASN B 1 86 ? 22.968 29.022 -36.885 1.00 11.45 252 ASN B CA 1
ATOM 2320 C C . ASN B 1 86 ? 22.893 27.658 -36.189 1.00 12.10 252 ASN B C 1
ATOM 2321 O O . ASN B 1 86 ? 22.787 26.616 -36.851 1.00 12.45 252 ASN B O 1
ATOM 2326 N N . PHE B 1 87 ? 22.874 27.686 -34.858 1.00 10.78 253 PHE B N 1
ATOM 2327 C CA . PHE B 1 87 ? 22.438 26.481 -34.128 1.00 10.80 253 PHE B CA 1
ATOM 2328 C C . PHE B 1 87 ? 20.930 26.321 -34.338 1.00 10.82 253 PHE B C 1
ATOM 2329 O O . PHE B 1 87 ? 20.202 27.333 -34.395 1.00 11.72 253 PHE B O 1
ATOM 2337 N N . VAL B 1 88 ? 20.455 25.078 -34.409 1.00 11.56 254 VAL B N 1
ATOM 2338 C CA . VAL B 1 88 ? 19.034 24.771 -34.594 1.00 11.70 254 VAL B CA 1
ATOM 2339 C C . VAL B 1 88 ? 18.613 23.811 -33.496 1.00 12.07 254 VAL B C 1
ATOM 2340 O O . VAL B 1 88 ? 19.268 22.793 -33.290 1.00 12.29 254 VAL B O 1
ATOM 2344 N N . VAL B 1 89 ? 17.509 24.112 -32.823 1.00 10.90 255 VAL B N 1
ATOM 2345 C CA . VAL B 1 89 ? 16.979 23.247 -31.734 1.00 10.37 255 VAL B CA 1
ATOM 2346 C C . VAL B 1 89 ? 15.718 22.624 -32.251 1.00 10.88 255 VAL B C 1
ATOM 2347 O O . VAL B 1 89 ? 14.755 23.328 -32.599 1.00 13.52 255 VAL B O 1
ATOM 2351 N N . GLU B 1 90 ? 15.652 21.302 -32.334 1.00 10.78 256 GLU B N 1
ATOM 2352 C CA . GLU B 1 90 ? 14.546 20.590 -32.920 1.00 11.87 256 GLU B CA 1
ATOM 2353 C C . GLU B 1 90 ? 13.312 20.564 -32.022 1.00 13.87 256 GLU B C 1
ATOM 2354 O O . GLU B 1 90 ? 12.201 20.823 -32.509 1.00 15.19 256 GLU B O 1
ATOM 2360 N N . ASN B 1 91 ? 13.493 20.159 -30.766 1.00 11.74 257 ASN B N 1
ATOM 2361 C CA . ASN B 1 91 ? 12.358 19.818 -29.880 1.00 12.41 257 ASN B CA 1
ATOM 2362 C C . ASN B 1 91 ? 11.969 21.010 -29.029 1.00 11.25 257 ASN B C 1
ATOM 2363 O O . ASN B 1 91 ? 12.766 21.488 -28.232 1.00 11.45 257 ASN B O 1
ATOM 2368 N N . ALA B 1 92 ? 10.739 21.480 -29.233 1.00 11.83 258 ALA B N 1
ATOM 2369 C CA . ALA B 1 92 ? 10.256 22.576 -28.405 1.00 10.96 258 ALA B CA 1
ATOM 2370 C C . ALA B 1 92 ? 10.389 22.248 -26.924 1.00 10.94 258 ALA B C 1
ATOM 2371 O O . ALA B 1 92 ? 10.033 21.141 -26.483 1.00 12.42 258 ALA B O 1
ATOM 2373 N N . GLY B 1 93 ? 10.756 23.240 -26.128 1.00 10.18 259 GLY B N 1
ATOM 2374 C CA . GLY B 1 93 ? 10.802 23.009 -24.675 1.00 10.46 259 GLY B CA 1
ATOM 2375 C C . GLY B 1 93 ? 11.541 24.123 -23.980 1.00 9.48 259 GLY B C 1
ATOM 2376 O O . GLY B 1 93 ? 12.259 24.947 -24.585 1.00 9.74 259 GLY B O 1
ATOM 2377 N N . TRP B 1 94 ? 11.434 24.109 -22.646 1.00 9.47 260 TRP B N 1
ATOM 2378 C CA . TRP B 1 94 ? 12.341 24.835 -21.768 1.00 8.47 260 TRP B CA 1
ATOM 2379 C C . TRP B 1 94 ? 13.648 24.052 -21.649 1.00 8.54 260 TRP B C 1
ATOM 2380 O O . TRP B 1 94 ? 13.590 22.848 -21.344 1.00 10.19 260 TRP B O 1
ATOM 2391 N N . TYR B 1 95 ? 14.756 24.776 -21.744 1.00 8.46 261 TYR B N 1
ATOM 2392 C CA . TYR B 1 95 ? 16.062 24.137 -21.487 1.00 8.32 261 TYR B CA 1
ATOM 2393 C C . TYR B 1 95 ? 16.890 25.161 -20.727 1.00 7.67 261 TYR B C 1
ATOM 2394 O O . TYR B 1 95 ? 16.823 26.378 -20.943 1.00 8.80 261 TYR B O 1
ATOM 2403 N N . LEU B 1 96 ? 17.762 24.624 -19.877 1.00 8.18 262 LEU B N 1
ATOM 2404 C CA . LEU B 1 96 ? 18.826 25.434 -19.302 1.00 9.11 262 LEU B CA 1
ATOM 2405 C C . LEU B 1 96 ? 20.010 25.439 -20.276 1.00 7.95 262 LEU B C 1
ATOM 2406 O O . LEU B 1 96 ? 20.687 24.423 -20.486 1.00 9.55 262 LEU B O 1
ATOM 2411 N N . PHE B 1 97 ? 20.194 26.593 -20.892 1.00 8.22 263 PHE B N 1
ATOM 2412 C CA . PHE B 1 97 ? 21.282 26.820 -21.843 1.00 8.72 263 PHE B CA 1
ATOM 2413 C C . PHE B 1 97 ? 22.554 27.192 -21.100 1.00 9.41 263 PHE B C 1
ATOM 2414 O O . PHE B 1 97 ? 22.506 28.134 -20.270 1.00 9.86 263 PHE B O 1
ATOM 2422 N N . TYR B 1 98 ? 23.644 26.460 -21.299 1.00 8.59 264 TYR B N 1
ATOM 2423 C CA . TYR B 1 98 ? 24.818 26.629 -20.473 1.00 7.83 264 TYR B CA 1
ATOM 2424 C C . TYR B 1 98 ? 26.023 26.735 -21.395 1.00 9.62 264 TYR B C 1
ATOM 2425 O O . TYR B 1 98 ? 26.153 25.975 -22.373 1.00 9.34 264 TYR B O 1
ATOM 2434 N N . VAL B 1 99 ? 26.883 27.709 -21.111 1.00 9.97 265 VAL B N 1
ATOM 2435 C CA . VAL B 1 99 ? 28.115 27.917 -21.896 1.00 9.76 265 VAL B CA 1
ATOM 2436 C C . VAL B 1 99 ? 29.311 27.873 -20.977 1.00 10.30 265 VAL B C 1
ATOM 2437 O O . VAL B 1 99 ? 29.381 28.637 -19.975 1.00 10.91 265 VAL B O 1
ATOM 2441 N N . LYS B 1 100 ? 30.323 27.086 -21.338 1.00 9.85 266 LYS B N 1
ATOM 2442 C CA . LYS B 1 100 ? 31.624 27.165 -20.718 1.00 10.43 266 LYS B CA 1
ATOM 2443 C C . LYS B 1 100 ? 32.593 27.711 -21.761 1.00 11.22 266 LYS B C 1
ATOM 2444 O O . LYS B 1 100 ? 32.706 27.137 -22.874 1.00 13.04 266 LYS B O 1
ATOM 2450 N N . ALA B 1 101 ? 33.272 28.813 -21.466 1.00 11.65 267 ALA B N 1
ATOM 2451 C CA . ALA B 1 101 ? 34.263 29.394 -22.367 1.00 13.65 267 ALA B CA 1
ATOM 2452 C C . ALA B 1 101 ? 35.586 29.325 -21.614 1.00 14.31 267 ALA B C 1
ATOM 2453 O O . ALA B 1 101 ? 35.847 30.104 -20.678 1.00 15.45 267 ALA B O 1
ATOM 2455 N N . ALA B 1 102 ? 36.448 28.394 -22.016 1.00 16.50 268 ALA B N 1
ATOM 2456 C CA . ALA B 1 102 ? 37.771 28.210 -21.412 1.00 17.67 268 ALA B CA 1
ATOM 2457 C C . ALA B 1 102 ? 38.819 28.877 -22.311 1.00 20.30 268 ALA B C 1
ATOM 2458 O O . ALA B 1 102 ? 38.521 29.215 -23.462 1.00 19.81 268 ALA B O 1
ATOM 2460 N N . VAL B 1 103 ? 40.042 29.074 -21.819 1.00 20.01 269 VAL B N 1
ATOM 2461 C CA . VAL B 1 103 ? 41.122 29.545 -22.687 1.00 24.91 269 VAL B CA 1
ATOM 2462 C C . VAL B 1 103 ? 42.094 28.408 -22.981 1.00 24.18 269 VAL B C 1
ATOM 2463 O O . VAL B 1 103 ? 42.440 27.627 -22.091 1.00 27.77 269 VAL B O 1
ATOM 2467 N N . LYS B 1 104 ? 42.318 28.196 -24.271 1.00 25.06 270 LYS B N 1
ATOM 2468 C CA . LYS B 1 104 ? 43.235 27.158 -24.744 1.00 30.48 270 LYS B CA 1
ATOM 2469 C C . LYS B 1 104 ? 44.278 27.880 -25.584 1.00 33.13 270 LYS B C 1
ATOM 2470 O O . LYS B 1 104 ? 43.962 28.343 -26.680 1.00 31.83 270 LYS B O 1
ATOM 2476 N N . GLY B 1 105 ? 45.499 28.009 -25.068 1.00 35.01 271 GLY B N 1
ATOM 2477 C CA . GLY B 1 105 ? 46.519 28.750 -25.801 1.00 38.30 271 GLY B CA 1
ATOM 2478 C C . GLY B 1 105 ? 46.127 30.218 -25.851 1.00 36.29 271 GLY B C 1
ATOM 2479 O O . GLY B 1 105 ? 45.832 30.822 -24.815 1.00 39.69 271 GLY B O 1
ATOM 2480 N N . ASP B 1 106 ? 45.978 30.740 -27.064 1.00 34.32 272 ASP B N 1
ATOM 2481 C CA . ASP B 1 106 ? 45.599 32.137 -27.253 1.00 33.90 272 ASP B CA 1
ATOM 2482 C C . ASP B 1 106 ? 44.192 32.271 -27.832 1.00 34.14 272 ASP B C 1
ATOM 2483 O O . ASP B 1 106 ? 43.850 33.257 -28.490 1.00 33.29 272 ASP B O 1
ATOM 2488 N N . ASP B 1 107 ? 43.335 31.304 -27.519 1.00 27.43 273 ASP B N 1
ATOM 2489 C CA . ASP B 1 107 ? 41.977 31.390 -28.039 1.00 25.03 273 ASP B CA 1
ATOM 2490 C C . ASP B 1 107 ? 41.038 30.733 -27.044 1.00 23.30 273 ASP B C 1
ATOM 2491 O O . ASP B 1 107 ? 41.466 30.110 -26.079 1.00 24.64 273 ASP B O 1
ATOM 2496 N N . TYR B 1 108 ? 39.758 30.919 -27.303 1.00 19.62 274 TYR B N 1
ATOM 2497 C CA . TYR B 1 108 ? 38.737 30.281 -26.507 1.00 18.11 274 TYR B CA 1
ATOM 2498 C C . TYR B 1 108 ? 38.380 28.874 -26.968 1.00 16.09 274 TYR B C 1
ATOM 2499 O O . TYR B 1 108 ? 38.507 28.549 -28.157 1.00 17.62 274 TYR B O 1
ATOM 2508 N N . GLN B 1 109 ? 37.915 28.069 -26.019 1.00 16.67 275 GLN B N 1
ATOM 2509 C CA . GLN B 1 109 ? 37.335 26.764 -26.302 1.00 16.20 275 GLN B CA 1
ATOM 2510 C C . GLN B 1 109 ? 35.958 26.736 -25.674 1.00 13.65 275 GLN B C 1
ATOM 2511 O O . GLN B 1 109 ? 35.843 26.936 -24.454 1.00 15.40 275 GLN B O 1
ATOM 2517 N N . PHE B 1 110 ? 34.907 26.625 -26.471 1.00 12.55 276 PHE B N 1
ATOM 2518 C CA . PHE B 1 110 ? 33.541 26.722 -25.981 1.00 12.46 276 PHE B CA 1
ATOM 2519 C C . PHE B 1 110 ? 32.860 25.355 -25.934 1.00 12.38 276 PHE B C 1
ATOM 2520 O O . PHE B 1 110 ? 32.935 24.558 -26.890 1.00 13.04 276 PHE B O 1
ATOM 2528 N N . THR B 1 111 ? 32.167 25.106 -24.831 1.00 11.79 277 THR B N 1
ATOM 2529 C CA . THR B 1 111 ? 31.292 23.943 -24.740 1.00 11.43 277 THR B CA 1
ATOM 2530 C C . THR B 1 111 ? 29.912 24.479 -24.421 1.00 10.75 277 THR B C 1
ATOM 2531 O O . THR B 1 111 ? 29.687 25.174 -23.407 1.00 11.43 277 THR B O 1
ATOM 2535 N N . ILE B 1 112 ? 28.953 24.172 -25.259 1.00 9.79 278 ILE B N 1
ATOM 2536 C CA . ILE B 1 112 ? 27.560 24.572 -25.112 1.00 11.05 278 ILE B CA 1
ATOM 2537 C C . ILE B 1 112 ? 26.782 23.335 -24.664 1.00 11.07 278 ILE B C 1
ATOM 2538 O O . ILE B 1 112 ? 26.854 22.286 -25.345 1.00 11.60 278 ILE B O 1
ATOM 2543 N N . THR B 1 113 ? 26.139 23.434 -23.499 1.00 8.65 279 THR B N 1
ATOM 2544 C CA . THR B 1 113 ? 25.371 22.296 -22.986 1.00 9.94 279 THR B CA 1
ATOM 2545 C C . THR B 1 113 ? 23.903 22.654 -22.889 1.00 8.88 279 THR B C 1
ATOM 2546 O O . THR B 1 113 ? 23.563 23.747 -22.371 1.00 9.56 279 THR B O 1
ATOM 2550 N N . PHE B 1 114 ? 23.019 21.742 -23.300 1.00 8.49 280 PHE B N 1
ATOM 2551 C CA . PHE B 1 114 ? 21.589 21.886 -23.010 1.00 8.25 280 PHE B CA 1
ATOM 2552 C C . PHE B 1 114 ? 21.257 20.953 -21.858 1.00 8.49 280 PHE B C 1
ATOM 2553 O O . PHE B 1 114 ? 21.369 19.724 -22.004 1.00 9.13 280 PHE B O 1
ATOM 2561 N N . TYR B 1 115 ? 20.872 21.550 -20.735 1.00 7.73 281 TYR B N 1
ATOM 2562 C CA . TYR B 1 115 ? 20.394 20.796 -19.585 1.00 7.81 281 TYR B CA 1
ATOM 2563 C C . TYR B 1 115 ? 18.887 20.766 -19.578 1.00 8.23 281 TYR B C 1
ATOM 2564 O O . TYR B 1 115 ? 18.260 21.733 -20.032 1.00 8.38 281 TYR B O 1
ATOM 2573 N N . PRO B 1 116 ? 18.275 19.744 -18.979 1.00 9.03 282 PRO B N 1
ATOM 2574 C CA . PRO B 1 116 ? 16.808 19.769 -18.821 1.00 9.13 282 PRO B CA 1
ATOM 2575 C C . PRO B 1 116 ? 16.400 20.906 -17.856 1.00 7.77 282 PRO B C 1
ATOM 2576 O O . PRO B 1 116 ? 17.178 21.387 -17.024 1.00 9.11 282 PRO B O 1
ATOM 2580 N N . ALA B 1 117 ? 15.145 21.322 -17.962 1.00 8.23 283 ALA B N 1
ATOM 2581 C CA . ALA B 1 117 ? 14.685 22.472 -17.191 1.00 9.89 283 ALA B CA 1
ATOM 2582 C C . ALA B 1 117 ? 14.240 22.007 -15.790 1.00 10.27 283 ALA B C 1
ATOM 2583 O O . ALA B 1 117 ? 13.090 21.644 -15.581 1.00 13.42 283 ALA B O 1
ATOM 2585 N N . GLU B 1 118 ? 15.167 21.944 -14.868 1.00 9.19 284 GLU B N 1
ATOM 2586 C CA . GLU B 1 118 ? 14.944 21.352 -13.553 1.00 10.40 284 GLU B CA 1
ATOM 2587 C C . GLU B 1 118 ? 15.300 22.362 -12.470 1.00 9.49 284 GLU B C 1
ATOM 2588 O O . GLU B 1 118 ? 16.477 22.751 -12.244 1.00 10.94 284 GLU B O 1
ATOM 2594 N N . VAL B 1 119 ? 14.238 22.899 -11.875 1.00 8.25 285 VAL B N 1
ATOM 2595 C CA . VAL B 1 119 ? 14.304 23.953 -10.829 1.00 8.38 285 VAL B CA 1
ATOM 2596 C C . VAL B 1 119 ? 13.864 23.331 -9.522 1.00 7.33 285 VAL B C 1
ATOM 2597 O O . VAL B 1 119 ? 12.848 22.617 -9.516 1.00 6.94 285 VAL B O 1
A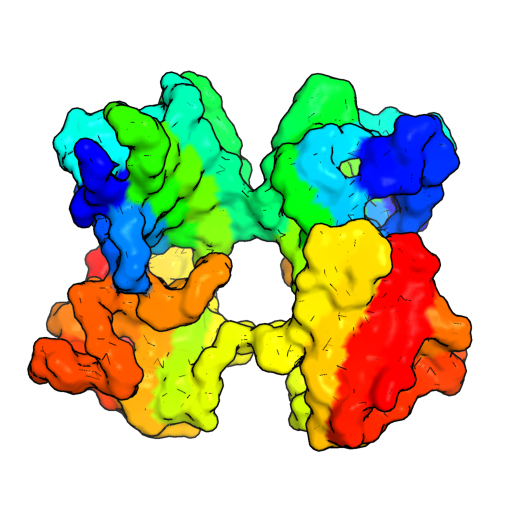TOM 2601 N N . TYR B 1 120 ? 14.552 23.647 -8.413 1.00 7.30 286 TYR B N 1
ATOM 2602 C CA . TYR B 1 120 ? 14.258 23.012 -7.129 1.00 7.13 286 TYR B CA 1
ATOM 2603 C C . TYR B 1 120 ? 14.197 24.058 -6.025 1.00 6.49 286 TYR B C 1
ATOM 2604 O O . TYR B 1 120 ? 14.972 25.014 -6.011 1.00 6.73 286 TYR B O 1
ATOM 2613 N N . LEU B 1 121 ? 13.362 23.772 -5.055 1.00 6.75 287 LEU B N 1
ATOM 2614 C CA . LEU B 1 121 ? 13.440 24.404 -3.751 1.00 6.77 287 LEU B CA 1
ATOM 2615 C C . LEU B 1 121 ? 14.396 23.661 -2.860 1.00 6.69 287 LEU B C 1
ATOM 2616 O O . LEU B 1 121 ? 14.348 22.407 -2.798 1.00 8.00 287 LEU B O 1
ATOM 2621 N N . PHE B 1 122 ? 15.292 24.356 -2.157 1.00 7.56 288 PHE B N 1
ATOM 2622 C CA . PHE B 1 122 ? 16.281 23.792 -1.213 1.00 7.06 288 PHE B CA 1
ATOM 2623 C C . PHE B 1 122 ? 16.127 24.548 0.101 1.00 6.76 288 PHE B C 1
ATOM 2624 O O . PHE B 1 122 ? 15.662 25.699 0.131 1.00 7.86 288 PHE B O 1
ATOM 2632 N N . GLY B 1 123 ? 16.525 23.888 1.193 1.00 7.68 289 GLY B N 1
ATOM 2633 C CA . GLY B 1 123 ? 16.808 24.636 2.413 1.00 8.45 289 GLY B CA 1
ATOM 2634 C C . GLY B 1 123 ? 15.699 24.530 3.452 1.00 9.37 289 GLY B C 1
ATOM 2635 O O . GLY B 1 123 ? 14.935 23.537 3.505 1.00 8.76 289 GLY B O 1
ATOM 2636 N N . ASN B 1 124 ? 15.702 25.508 4.341 1.00 9.56 290 ASN B N 1
ATOM 2637 C CA . ASN B 1 124 ? 14.852 25.386 5.556 1.00 11.32 290 ASN B CA 1
ATOM 2638 C C . ASN B 1 124 ? 13.362 25.288 5.210 1.00 10.00 290 ASN B C 1
ATOM 2639 O O . ASN B 1 124 ? 12.635 24.645 5.977 1.00 11.10 290 ASN B O 1
ATOM 2644 N N . THR B 1 125 ? 12.883 25.898 4.129 1.00 8.57 291 THR B N 1
ATOM 2645 C CA . THR B 1 125 ? 11.448 25.821 3.877 1.00 9.29 291 THR B CA 1
ATOM 2646 C C . THR B 1 125 ? 10.943 24.498 3.342 1.00 9.64 291 THR B C 1
ATOM 2647 O O . THR B 1 125 ? 9.734 24.286 3.218 1.00 9.25 291 THR B O 1
ATOM 2651 N N . THR B 1 126 ? 11.896 23.599 3.068 1.00 8.36 292 THR B N 1
ATOM 2652 C CA . THR B 1 126 ? 11.605 22.221 2.659 1.00 10.11 292 THR B CA 1
ATOM 2653 C C . THR B 1 126 ? 11.823 21.273 3.838 1.00 10.69 292 THR B C 1
ATOM 2654 O O . THR B 1 126 ? 11.665 20.073 3.621 1.00 11.92 292 THR B O 1
ATOM 2658 N N . GLY B 1 127 ? 12.094 21.798 5.024 1.00 10.21 293 GLY B N 1
ATOM 2659 C CA . GLY B 1 127 ? 12.345 20.917 6.167 1.00 12.63 293 GLY B CA 1
ATOM 2660 C C . GLY B 1 127 ? 13.794 20.488 6.205 1.00 13.48 293 GLY B C 1
ATOM 2661 O O . GLY B 1 127 ? 14.149 19.584 6.972 1.00 15.88 293 GLY B O 1
ATOM 2662 N N . GLY B 1 128 ? 14.660 21.138 5.431 1.00 11.98 294 GLY B N 1
ATOM 2663 C CA . GLY B 1 128 ? 16.107 20.852 5.465 1.00 14.62 294 GLY B CA 1
ATOM 2664 C C . GLY B 1 128 ? 16.628 20.032 4.299 1.00 12.67 294 GLY B C 1
ATOM 2665 O O . GLY B 1 128 ? 17.715 19.417 4.457 1.00 14.39 294 GLY B O 1
ATOM 2666 N N . SER B 1 129 ? 15.970 19.996 3.145 1.00 11.00 295 SER B N 1
ATOM 2667 C CA . SER B 1 129 ? 16.537 19.314 1.976 1.00 11.32 295 SER B CA 1
ATOM 2668 C C . SER B 1 129 ? 17.611 20.194 1.347 1.00 9.34 295 SER B C 1
ATOM 2669 O O . SER B 1 129 ? 17.318 21.285 0.856 1.00 10.89 295 SER B O 1
ATOM 2672 N N . TRP B 1 130 ? 18.813 19.644 1.248 1.00 9.87 296 TRP B N 1
ATOM 2673 C CA . TRP B 1 130 ? 19.891 20.293 0.542 1.00 10.59 296 TRP B CA 1
ATOM 2674 C C . TRP B 1 130 ? 20.369 19.417 -0.596 1.00 12.49 296 TRP B C 1
ATOM 2675 O O . TRP B 1 130 ? 21.555 19.406 -0.970 1.00 13.89 296 TRP B O 1
ATOM 2686 N N . ALA B 1 131 ? 19.469 18.621 -1.155 1.00 10.71 297 ALA B N 1
ATOM 2687 C CA . ALA B 1 131 ? 19.750 17.652 -2.203 1.00 10.94 297 ALA B CA 1
ATOM 2688 C C . ALA B 1 131 ? 18.749 17.766 -3.332 1.00 9.94 297 ALA B C 1
ATOM 2689 O O . ALA B 1 131 ? 17.611 18.218 -3.132 1.00 10.24 297 ALA B O 1
ATOM 2691 N N . PHE B 1 132 ? 19.144 17.318 -4.519 1.00 9.14 298 PHE B N 1
ATOM 2692 C CA . PHE B 1 132 ? 18.215 17.272 -5.644 1.00 9.45 298 PHE B CA 1
ATOM 2693 C C . PHE B 1 132 ? 17.267 16.132 -5.384 1.00 10.86 298 PHE B C 1
ATOM 2694 O O . PHE B 1 132 ? 17.623 14.955 -5.408 1.00 13.39 298 PHE B O 1
ATOM 2702 N N . ASN B 1 133 ? 15.997 16.484 -5.220 1.00 11.12 299 ASN B N 1
ATOM 2703 C CA . ASN B 1 133 ? 14.942 15.538 -4.810 1.00 12.62 299 ASN B CA 1
ATOM 2704 C C . ASN B 1 133 ? 13.734 15.937 -5.618 1.00 11.59 299 ASN B C 1
ATOM 2705 O O . ASN B 1 133 ? 13.321 17.117 -5.523 1.00 11.44 299 ASN B O 1
ATOM 2710 N N . ASP B 1 134 ? 13.162 15.043 -6.417 1.00 12.30 300 ASP B N 1
ATOM 2711 C CA . ASP B 1 134 ? 12.027 15.371 -7.277 1.00 12.33 300 ASP B CA 1
ATOM 2712 C C . ASP B 1 134 ? 10.813 15.800 -6.456 1.00 11.87 300 ASP B C 1
ATOM 2713 O O . ASP B 1 134 ? 9.972 16.497 -6.989 1.00 12.39 300 ASP B O 1
ATOM 2718 N N . GLU B 1 135 ? 10.726 15.511 -5.184 1.00 10.47 301 GLU B N 1
ATOM 2719 C CA . GLU B 1 135 ? 9.631 15.997 -4.368 1.00 11.17 301 GLU B CA 1
ATOM 2720 C C . GLU B 1 135 ? 9.677 17.537 -4.280 1.00 10.15 301 GLU B C 1
ATOM 2721 O O . GLU B 1 135 ? 8.696 18.169 -3.873 1.00 11.26 301 GLU B O 1
ATOM 2727 N N . TRP B 1 136 ? 10.829 18.172 -4.503 1.00 8.62 302 TRP B N 1
ATOM 2728 C CA . TRP B 1 136 ? 11.035 19.611 -4.408 1.00 7.97 302 TRP B CA 1
ATOM 2729 C C . TRP B 1 136 ? 11.279 20.254 -5.752 1.00 7.87 302 TRP B C 1
ATOM 2730 O O . TRP B 1 136 ? 11.642 21.449 -5.837 1.00 8.13 302 TRP B O 1
ATOM 2741 N N . LYS B 1 137 ? 11.014 19.522 -6.836 1.00 7.87 303 LYS B N 1
ATOM 2742 C CA . LYS B 1 137 ? 11.168 20.017 -8.188 1.00 8.81 303 LYS B CA 1
ATOM 2743 C C . LYS B 1 137 ? 9.935 20.884 -8.558 1.00 7.93 303 LYS B C 1
ATOM 2744 O O . LYS B 1 137 ? 8.784 20.506 -8.296 1.00 9.33 303 LYS B O 1
ATOM 2750 N N . PHE B 1 138 ? 10.181 22.001 -9.232 1.00 6.94 304 PHE B N 1
ATOM 2751 C CA . PHE B 1 138 ? 9.079 22.864 -9.734 1.00 7.58 304 PHE B CA 1
ATOM 2752 C C . PHE B 1 138 ? 8.383 22.201 -10.916 1.00 9.62 304 PHE B C 1
ATOM 2753 O O . PHE B 1 138 ? 9.074 21.570 -11.758 1.00 9.12 304 PHE B O 1
ATOM 2761 N N . THR B 1 139 ? 7.105 22.478 -11.118 1.00 8.63 305 THR B N 1
ATOM 2762 C CA . THR B 1 139 ? 6.462 22.082 -12.376 1.00 10.43 305 THR B CA 1
ATOM 2763 C C . THR B 1 139 ? 6.998 22.961 -13.496 1.00 10.23 305 THR B C 1
ATOM 2764 O O . THR B 1 139 ? 7.359 24.128 -13.287 1.00 11.40 305 THR B O 1
ATOM 2768 N N . VAL B 1 140 ? 6.978 22.438 -14.720 1.00 10.63 306 VAL B N 1
ATOM 2769 C CA . VAL B 1 140 ? 7.499 23.099 -15.913 1.00 9.80 306 VAL B CA 1
ATOM 2770 C C . VAL B 1 140 ? 6.311 23.511 -16.773 1.00 10.40 306 VAL B C 1
ATOM 2771 O O . VAL B 1 140 ? 5.456 22.661 -17.081 1.00 12.51 306 VAL B O 1
ATOM 2775 N N . PRO B 1 141 ? 6.201 24.810 -17.117 1.00 11.53 307 PRO B N 1
ATOM 2776 C CA . PRO B 1 141 ? 5.038 25.232 -17.928 1.00 12.62 307 PRO B CA 1
ATOM 2777 C C . PRO B 1 141 ? 5.163 24.781 -19.370 1.00 12.16 307 PRO B C 1
ATOM 2778 O O . PRO B 1 141 ? 6.256 24.530 -19.870 1.00 12.91 307 PRO B O 1
ATOM 2782 N N . ALA B 1 142 ? 4.028 24.687 -20.034 1.00 13.38 308 ALA B N 1
ATOM 2783 C CA . ALA B 1 142 ? 3.980 24.188 -21.409 1.00 15.12 308 ALA B CA 1
ATOM 2784 C C . ALA B 1 142 ? 4.454 25.233 -22.417 1.00 15.48 308 ALA B C 1
ATOM 2785 O O . ALA B 1 142 ? 4.822 24.900 -23.551 1.00 17.33 308 ALA B O 1
ATOM 2787 N N . THR B 1 143 ? 4.410 26.519 -22.035 1.00 15.05 309 THR B N 1
ATOM 2788 C CA . THR B 1 143 ? 4.636 27.583 -23.012 1.00 15.02 309 THR B CA 1
ATOM 2789 C C . THR B 1 143 ? 5.697 28.570 -22.568 1.00 14.08 309 THR B C 1
ATOM 2790 O O . THR B 1 143 ? 6.138 28.583 -21.419 1.00 12.28 309 THR B O 1
ATOM 2794 N N . LYS B 1 144 ? 6.126 29.435 -23.484 1.00 13.70 310 LYS B N 1
ATOM 2795 C CA . LYS B 1 144 ? 7.121 30.454 -23.245 1.00 13.12 310 LYS B CA 1
ATOM 2796 C C . LYS B 1 144 ? 6.726 31.430 -22.159 1.00 11.53 310 LYS B C 1
ATOM 2797 O O . LYS B 1 144 ? 7.613 31.923 -21.461 1.00 12.74 310 LYS B O 1
ATOM 2803 N N . ASP B 1 145 ? 5.441 31.740 -22.016 1.00 13.08 311 ASP B N 1
ATOM 2804 C CA . ASP B 1 145 ? 5.071 32.782 -21.074 1.00 13.36 311 ASP B CA 1
ATOM 2805 C C . ASP B 1 145 ? 4.514 32.227 -19.761 1.00 13.65 311 ASP B C 1
ATOM 2806 O O . ASP B 1 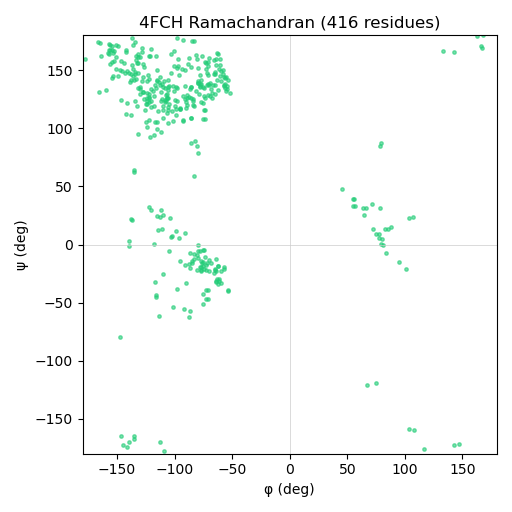145 ? 3.997 32.986 -18.969 1.00 14.74 311 ASP B O 1
ATOM 2811 N N . GLY B 1 146 ? 4.574 30.907 -19.575 1.00 13.27 312 GLY B N 1
ATOM 2812 C CA . GLY B 1 146 ? 4.016 30.301 -18.349 1.00 12.85 312 GLY B CA 1
ATOM 2813 C C . GLY B 1 146 ? 5.042 30.355 -17.229 1.00 10.53 312 GLY B C 1
ATOM 2814 O O . GLY B 1 146 ? 6.191 30.758 -17.376 1.00 11.50 312 GLY B O 1
ATOM 2815 N N . ASN B 1 147 ? 4.574 29.913 -16.072 1.00 11.02 313 ASN B N 1
ATOM 2816 C CA . ASN B 1 147 ? 5.360 29.911 -14.840 1.00 9.75 313 ASN B CA 1
ATOM 2817 C C . ASN B 1 147 ? 5.864 28.521 -14.417 1.00 9.27 313 ASN B C 1
ATOM 2818 O O . ASN B 1 147 ? 5.062 27.555 -14.493 1.00 10.08 313 ASN B O 1
ATOM 2823 N N . PHE B 1 148 ? 7.069 28.443 -13.903 1.00 8.47 314 PHE B N 1
ATOM 2824 C CA . PHE B 1 148 ? 7.473 27.290 -13.091 1.00 7.99 314 PHE B CA 1
ATOM 2825 C C . PHE B 1 148 ? 6.873 27.460 -11.684 1.00 8.45 314 PHE B C 1
ATOM 2826 O O . PHE B 1 148 ? 6.943 28.588 -11.130 1.00 9.27 314 PHE B O 1
ATOM 2834 N N . VAL B 1 149 ? 6.345 26.392 -11.085 1.00 8.85 315 VAL B N 1
ATOM 2835 C CA . VAL B 1 149 ? 5.650 26.557 -9.777 1.00 8.85 315 VAL B CA 1
ATOM 2836 C C . VAL B 1 149 ? 6.233 25.576 -8.808 1.00 8.26 315 VAL B C 1
ATOM 2837 O O . VAL B 1 149 ? 6.300 24.362 -9.096 1.00 8.92 315 VAL B O 1
ATOM 2841 N N . SER B 1 150 ? 6.589 26.024 -7.623 1.00 8.20 316 SER B N 1
ATOM 2842 C CA . SER B 1 150 ? 7.135 25.112 -6.611 1.00 8.53 316 SER B CA 1
ATOM 2843 C C . SER B 1 150 ? 6.102 24.268 -5.950 1.00 8.39 316 SER B C 1
ATOM 2844 O O . SER B 1 150 ? 4.958 24.700 -5.842 1.00 8.82 316 SER B O 1
ATOM 2847 N N . PRO B 1 151 ? 6.467 23.165 -5.288 1.00 9.39 317 PRO B N 1
ATOM 2848 C CA . PRO B 1 151 ? 5.610 22.591 -4.276 1.00 10.33 317 PRO B CA 1
ATOM 2849 C C . PRO B 1 151 ? 5.422 23.564 -3.116 1.00 8.74 317 PRO B C 1
ATOM 2850 O O . PRO B 1 151 ? 6.193 24.502 -2.917 1.00 8.57 317 PRO B O 1
ATOM 2854 N N . ALA B 1 152 ? 4.442 23.311 -2.279 1.00 9.25 318 ALA B N 1
ATOM 2855 C CA . ALA B 1 152 ? 4.197 24.087 -1.062 1.00 8.71 318 ALA B CA 1
ATOM 2856 C C . ALA B 1 152 ? 5.306 23.859 -0.059 1.00 10.51 318 ALA B C 1
ATOM 2857 O O . ALA B 1 152 ? 5.714 22.712 0.222 1.00 10.21 318 ALA B O 1
ATOM 2859 N N . MET B 1 153 ? 5.798 24.936 0.522 1.00 9.00 319 MET B N 1
ATOM 2860 C CA . MET B 1 153 ? 6.790 24.852 1.597 1.00 7.97 319 MET B CA 1
ATOM 2861 C C . MET B 1 153 ? 6.224 24.086 2.768 1.00 9.20 319 MET B C 1
ATOM 2862 O O . MET B 1 153 ? 5.034 24.172 3.069 1.00 8.66 319 MET B O 1
ATOM 2867 N N . THR B 1 154 ? 7.084 23.314 3.445 1.00 8.78 320 THR B N 1
ATOM 2868 C CA . THR B 1 154 ? 6.657 22.537 4.618 1.00 10.78 320 THR B CA 1
ATOM 2869 C C . THR B 1 154 ? 7.125 23.158 5.927 1.00 10.57 320 THR B C 1
ATOM 2870 O O . THR B 1 154 ? 6.786 22.687 7.014 1.00 12.11 320 THR B O 1
ATOM 2874 N N . ALA B 1 155 ? 7.929 24.230 5.868 1.00 9.00 321 ALA B N 1
ATOM 2875 C CA . ALA B 1 155 ? 8.426 24.865 7.073 1.00 10.20 321 ALA B CA 1
ATOM 2876 C C . ALA B 1 155 ? 8.721 26.311 6.719 1.00 9.09 321 ALA B C 1
ATOM 2877 O O . ALA B 1 155 ? 8.810 26.695 5.528 1.00 9.87 321 ALA B O 1
ATOM 2879 N N . SER B 1 156 ? 8.937 27.147 7.714 1.00 10.49 322 SER B N 1
ATOM 2880 C CA . SER B 1 156 ? 9.321 28.534 7.529 1.00 10.34 322 SER B CA 1
ATOM 2881 C C . SER B 1 156 ? 10.844 28.674 7.425 1.00 11.54 322 SER B C 1
ATOM 2882 O O . SER B 1 156 ? 11.603 27.816 7.875 1.00 15.65 322 SER B O 1
ATOM 2885 N N . GLY B 1 157 ? 11.302 29.786 6.868 1.00 10.77 323 GLY B N 1
ATOM 2886 C CA . GLY B 1 157 ? 12.734 30.061 6.785 1.00 13.12 323 GLY B CA 1
ATOM 2887 C C . GLY B 1 157 ? 13.045 30.734 5.464 1.00 8.80 323 GLY B C 1
ATOM 2888 O O . GLY B 1 157 ? 12.197 31.127 4.695 1.00 9.85 323 GLY B O 1
ATOM 2889 N N . GLU B 1 158 ? 14.364 30.855 5.262 1.00 9.54 324 GLU B N 1
ATOM 2890 C CA . GLU B 1 158 ? 14.827 31.522 4.036 1.00 8.22 324 GLU B CA 1
ATOM 2891 C C . GLU B 1 158 ? 14.649 30.612 2.803 1.00 7.64 324 GLU B C 1
ATOM 2892 O O . GLU B 1 158 ? 15.101 29.459 2.838 1.00 8.13 324 GLU B O 1
ATOM 2898 N N . VAL B 1 159 ? 13.996 31.104 1.747 1.00 7.06 325 VAL B N 1
ATOM 2899 C CA . VAL B 1 159 ? 13.889 30.320 0.530 1.00 7.34 325 VAL B CA 1
ATOM 2900 C C . VAL B 1 159 ? 15.257 30.212 -0.168 1.00 6.83 325 VAL B C 1
ATOM 2901 O O . VAL B 1 159 ? 16.000 31.209 -0.288 1.00 6.92 325 VAL B O 1
ATOM 2905 N N . ARG B 1 160 ? 15.595 29.016 -0.657 1.00 6.53 326 ARG B N 1
ATOM 2906 C CA . ARG B 1 160 ? 16.759 28.824 -1.572 1.00 6.40 326 ARG B CA 1
ATOM 2907 C C . ARG B 1 160 ? 16.159 28.079 -2.764 1.00 6.20 326 ARG B C 1
ATOM 2908 O O . ARG B 1 160 ? 15.297 27.212 -2.616 1.00 7.52 326 ARG B O 1
ATOM 2916 N N . MET B 1 161 ? 16.675 28.420 -3.944 1.00 6.57 327 MET B N 1
ATOM 2917 C CA . MET B 1 161 ? 16.157 27.863 -5.197 1.00 6.95 327 MET B CA 1
ATOM 2918 C C . MET B 1 161 ? 17.300 27.787 -6.168 1.00 7.13 327 MET B C 1
ATOM 2919 O O . MET B 1 161 ? 18.173 28.671 -6.199 1.00 7.35 327 MET B O 1
ATOM 2924 N N . CYS B 1 162 ? 17.277 26.753 -7.002 1.00 6.60 328 CYS B N 1
ATOM 2925 C CA . CYS B 1 162 ? 18.412 26.565 -7.923 1.00 6.84 328 CYS B CA 1
ATOM 2926 C C . CYS B 1 162 ? 18.005 25.747 -9.129 1.00 6.82 328 CYS B C 1
ATOM 2927 O O . CYS B 1 162 ? 16.950 25.102 -9.178 1.00 7.45 328 CYS B O 1
ATOM 2930 N N . PHE B 1 163 ? 18.901 25.770 -10.119 1.00 7.66 329 PHE B N 1
ATOM 2931 C CA . PHE B 1 163 ? 18.864 24.834 -11.250 1.00 7.33 329 PHE B CA 1
ATOM 2932 C C . PHE B 1 163 ? 19.811 23.699 -11.001 1.00 8.15 329 PHE B C 1
ATOM 2933 O O . PHE B 1 163 ? 20.849 23.816 -10.311 1.00 9.88 329 PHE B O 1
ATOM 2941 N N . LYS B 1 164 ? 19.547 22.517 -11.555 1.00 8.52 330 LYS B N 1
ATOM 2942 C CA . LYS B 1 164 ? 20.420 21.351 -11.515 1.00 8.38 330 LYS B CA 1
ATOM 2943 C C . LYS B 1 164 ? 21.316 21.325 -12.752 1.00 8.39 330 LYS B C 1
ATOM 2944 O O . LYS B 1 164 ? 20.880 21.449 -13.914 1.00 10.57 330 LYS B O 1
ATOM 2950 N N . THR B 1 165 ? 22.603 21.202 -12.486 1.00 9.10 331 THR B N 1
ATOM 2951 C CA . THR B 1 165 ? 23.630 21.063 -13.526 1.00 8.84 331 THR B CA 1
ATOM 2952 C C . THR B 1 165 ? 24.590 19.943 -13.108 1.00 11.17 331 THR B C 1
ATOM 2953 O O . THR B 1 165 ? 24.286 19.184 -12.177 1.00 12.27 331 THR B O 1
ATOM 2957 N N . ASP B 1 166 ? 25.745 19.789 -13.753 1.00 10.99 332 ASP B N 1
ATOM 2958 C CA . ASP B 1 166 ? 26.757 18.850 -13.250 1.00 12.37 332 ASP B CA 1
ATOM 2959 C C . ASP B 1 166 ? 27.595 19.396 -12.086 1.00 12.44 332 ASP B C 1
ATOM 2960 O O . ASP B 1 166 ? 28.355 18.612 -11.492 1.00 15.21 332 ASP B O 1
ATOM 2965 N N . LEU B 1 167 ? 27.387 20.667 -11.748 1.00 11.81 333 LEU B N 1
ATOM 2966 C CA . LEU B 1 167 ? 28.174 21.277 -10.651 1.00 11.77 333 LEU B CA 1
ATOM 2967 C C . LEU B 1 167 ? 27.368 21.262 -9.352 1.00 11.68 333 LEU B C 1
ATOM 2968 O O . LEU B 1 167 ? 26.213 20.804 -9.248 1.00 12.07 333 LEU B O 1
ATOM 2973 N N . ASP B 1 168 ? 28.008 21.753 -8.279 1.00 11.40 334 ASP B N 1
ATOM 2974 C CA . ASP B 1 168 ? 27.279 21.953 -7.030 1.00 11.31 334 ASP B CA 1
ATOM 2975 C C . ASP B 1 168 ? 26.055 22.852 -7.266 1.00 9.57 334 ASP B C 1
ATOM 2976 O O . ASP B 1 168 ? 26.149 23.843 -7.981 1.00 9.57 334 ASP B O 1
ATOM 2981 N N . TRP B 1 169 ? 24.979 22.544 -6.539 1.00 9.26 335 TRP B N 1
ATOM 2982 C CA . TRP B 1 169 ? 23.702 23.254 -6.709 1.00 8.36 335 TRP B CA 1
ATOM 2983 C C . TRP B 1 169 ? 23.818 24.773 -6.583 1.00 7.63 335 TRP B C 1
ATOM 2984 O O . TRP B 1 169 ? 23.240 25.521 -7.357 1.00 8.03 335 TRP B O 1
ATOM 2995 N N . TRP B 1 170 ? 24.660 25.174 -5.628 1.00 8.26 336 TRP B N 1
ATOM 2996 C CA . TRP B 1 170 ? 24.735 26.581 -5.228 1.00 8.20 336 TRP B CA 1
ATOM 2997 C C . TRP B 1 170 ? 25.530 27.405 -6.236 1.00 8.59 336 TRP B C 1
ATOM 2998 O O . TRP B 1 170 ? 25.561 28.648 -6.149 1.00 9.22 336 TRP B O 1
ATOM 3009 N N . ARG B 1 171 ? 26.139 26.783 -7.246 1.00 8.56 337 ARG B N 1
ATOM 3010 C CA . ARG B 1 171 ? 26.760 27.552 -8.314 1.00 9.14 337 ARG B CA 1
ATOM 3011 C C . ARG B 1 171 ? 25.745 28.104 -9.297 1.00 8.74 337 ARG B C 1
ATOM 3012 O O . ARG B 1 171 ? 26.107 29.001 -10.073 1.00 9.04 337 ARG B O 1
ATOM 3020 N N . THR B 1 172 ? 24.502 27.610 -9.258 1.00 7.13 338 THR B N 1
ATOM 3021 C CA . THR B 1 172 ? 23.437 28.140 -10.098 1.00 7.13 338 THR B CA 1
ATOM 3022 C C . THR B 1 172 ? 22.154 28.326 -9.301 1.00 7.35 338 THR B C 1
ATOM 3023 O O . THR B 1 172 ? 21.137 27.687 -9.544 1.00 7.52 338 THR B O 1
ATOM 3027 N N . GLU B 1 173 ? 22.243 29.227 -8.331 1.00 7.22 339 GLU B N 1
ATOM 3028 C CA . GLU B 1 173 ? 21.090 29.493 -7.431 1.00 6.96 339 GLU B CA 1
ATOM 3029 C C . GLU B 1 173 ? 20.689 30.972 -7.501 1.00 6.62 339 GLU B C 1
ATOM 3030 O O . GLU B 1 173 ? 21.421 31.829 -8.031 1.00 6.86 339 GLU B O 1
ATOM 3036 N N . PHE B 1 174 ? 19.458 31.232 -7.038 1.00 6.06 340 PHE B N 1
ATOM 3037 C CA . PHE B 1 174 ? 18.863 32.552 -7.297 1.00 6.40 340 PHE B CA 1
ATOM 3038 C C . PHE B 1 174 ? 17.794 32.860 -6.240 1.00 6.83 340 PHE B C 1
ATOM 3039 O O . PHE B 1 174 ? 17.352 31.992 -5.479 1.00 6.34 340 PHE B O 1
ATOM 3047 N N . THR B 1 175 ? 17.363 34.112 -6.185 1.00 6.82 341 THR B N 1
ATOM 3048 C CA . THR B 1 175 ? 16.326 34.599 -5.277 1.00 5.94 341 THR B CA 1
ATOM 3049 C C . THR B 1 175 ? 15.435 35.584 -6.047 1.00 7.08 341 THR B C 1
ATOM 3050 O O . THR B 1 175 ? 15.517 35.679 -7.288 1.00 7.16 341 THR B O 1
ATOM 3054 N N . LEU B 1 176 ? 14.574 36.262 -5.302 1.00 6.76 342 LEU B N 1
ATOM 3055 C CA . LEU B 1 176 ? 13.768 37.358 -5.856 1.00 7.52 342 LEU B CA 1
ATOM 3056 C C . LEU B 1 176 ? 14.229 38.642 -5.181 1.00 8.49 342 LEU B C 1
ATOM 3057 O O . LEU B 1 176 ? 14.520 38.662 -3.969 1.00 8.55 342 LEU B O 1
ATOM 3062 N N . HIS B 1 177 ? 14.321 39.711 -5.955 1.00 7.97 343 HIS B N 1
ATOM 3063 C CA . HIS B 1 177 ? 14.716 41.016 -5.472 1.00 8.31 343 HIS B CA 1
ATOM 3064 C C . HIS B 1 177 ? 13.870 42.047 -6.228 1.00 7.99 343 HIS B C 1
ATOM 3065 O O . HIS B 1 177 ? 13.979 42.154 -7.459 1.00 9.44 343 HIS B O 1
ATOM 3072 N N . ASP B 1 178 ? 12.973 42.729 -5.530 1.00 9.91 344 ASP B N 1
ATOM 3073 C CA . ASP B 1 178 ? 12.091 43.719 -6.153 1.00 10.74 344 ASP B CA 1
ATOM 3074 C C . ASP B 1 178 ? 11.295 43.093 -7.298 1.00 11.26 344 ASP B C 1
ATOM 3075 O O . ASP B 1 178 ? 11.138 43.688 -8.367 1.00 14.73 344 ASP B O 1
ATOM 3080 N N . GLY B 1 179 ? 10.877 41.854 -7.064 1.00 11.11 345 GLY B N 1
ATOM 3081 C CA . GLY B 1 179 ? 10.032 41.147 -8.035 1.00 12.63 345 GLY B CA 1
ATOM 3082 C C . GLY B 1 179 ? 10.780 40.474 -9.155 1.00 10.58 345 GLY B C 1
ATOM 3083 O O . GLY B 1 179 ? 10.134 39.798 -9.963 1.00 11.82 345 GLY B O 1
ATOM 3084 N N . GLU B 1 180 ? 12.089 40.671 -9.291 1.00 9.77 346 GLU B N 1
ATOM 3085 C CA . GLU B 1 180 ? 12.868 40.131 -10.378 1.00 8.46 346 GLU B CA 1
ATOM 3086 C C . GLU B 1 180 ? 13.666 38.941 -9.884 1.00 8.48 346 GLU B C 1
ATOM 3087 O O . GLU B 1 180 ? 14.095 38.894 -8.704 1.00 8.82 346 GLU B O 1
ATOM 3093 N N . ILE B 1 181 ? 13.890 37.981 -10.749 1.00 7.31 347 ILE B N 1
ATOM 3094 C CA . ILE B 1 181 ? 14.771 36.894 -10.421 1.00 7.76 347 ILE B CA 1
ATOM 3095 C C . ILE B 1 181 ? 16.228 37.367 -10.437 1.00 8.69 347 ILE B C 1
ATOM 3096 O O . ILE B 1 181 ? 16.673 38.060 -11.347 1.00 8.85 347 ILE B O 1
ATOM 3101 N N . PHE B 1 182 ? 16.935 37.124 -9.321 1.00 7.74 348 PHE B N 1
ATOM 3102 C CA . PHE B 1 182 ? 18.281 37.642 -9.111 1.00 7.71 348 PHE B CA 1
ATOM 3103 C C . PHE B 1 182 ? 19.196 36.447 -8.910 1.00 7.46 348 PHE B C 1
ATOM 3104 O O . PHE B 1 182 ? 19.032 35.635 -7.968 1.00 7.60 348 PHE B O 1
ATOM 3112 N N . TYR B 1 183 ? 20.157 36.314 -9.809 1.00 7.12 349 TYR B N 1
ATOM 3113 C CA . TYR B 1 183 ? 21.093 35.211 -9.778 1.00 7.50 349 TYR B CA 1
ATOM 3114 C C . TYR B 1 183 ? 22.284 35.501 -8.869 1.00 6.74 349 TYR B C 1
ATOM 3115 O O . TYR B 1 183 ? 22.896 36.540 -8.909 1.00 8.19 349 TYR B O 1
ATOM 3124 N N . ARG B 1 184 ? 22.667 34.504 -8.048 1.00 7.16 350 ARG B N 1
ATOM 3125 C CA . ARG B 1 184 ? 23.763 34.691 -7.094 1.00 7.52 350 ARG B CA 1
ATOM 3126 C C . ARG B 1 184 ? 25.037 35.147 -7.801 1.00 7.78 350 ARG B C 1
ATOM 3127 O O . ARG B 1 184 ? 25.487 34.496 -8.750 1.00 8.77 350 ARG B O 1
ATOM 3135 N N . ASP B 1 185 ? 25.668 36.180 -7.276 1.00 8.30 351 ASP B N 1
ATOM 3136 C CA . ASP B 1 185 ? 26.828 36.802 -7.917 1.00 9.19 351 ASP B CA 1
ATOM 3137 C C . ASP B 1 185 ? 27.898 37.095 -6.869 1.00 10.34 351 ASP B C 1
ATOM 3138 O O . ASP B 1 185 ? 28.701 37.995 -7.055 1.00 12.28 351 ASP B O 1
ATOM 3143 N N . PHE B 1 186 ? 27.853 36.413 -5.712 1.00 9.79 352 PHE B N 1
ATOM 3144 C CA . PHE B 1 186 ? 28.805 36.655 -4.624 1.00 9.85 352 PHE B CA 1
ATOM 3145 C C . PHE B 1 186 ? 28.876 35.356 -3.809 1.00 8.66 352 PHE B C 1
ATOM 3146 O O . PHE B 1 186 ? 28.134 34.423 -4.032 1.00 8.54 352 PHE B O 1
ATOM 3154 N N . ASN B 1 187 ? 29.843 35.371 -2.903 1.00 9.52 353 ASN B N 1
ATOM 3155 C CA . ASN B 1 187 ? 30.056 34.177 -2.026 1.00 10.02 353 ASN B CA 1
ATOM 3156 C C . ASN B 1 187 ? 29.052 34.177 -0.878 1.00 9.14 353 ASN B C 1
ATOM 3157 O O . ASN B 1 187 ? 29.376 34.595 0.233 1.00 11.58 353 ASN B O 1
ATOM 3162 N N . LEU B 1 188 ? 27.877 33.663 -1.121 1.00 8.75 354 LEU B N 1
ATOM 3163 C CA . LEU B 1 188 ? 26.804 33.468 -0.161 1.00 8.29 354 LEU B CA 1
ATOM 3164 C C . LEU B 1 188 ? 27.213 32.262 0.691 1.00 9.35 354 LEU B C 1
ATOM 3165 O O . LEU B 1 188 ? 27.101 31.130 0.213 1.00 10.47 354 LEU B O 1
ATOM 3170 N N . ILE B 1 189 ? 27.578 32.481 1.932 1.00 8.85 355 ILE B N 1
ATOM 3171 C CA . ILE B 1 189 ? 28.055 31.402 2.807 1.00 10.34 355 ILE B CA 1
ATOM 3172 C C . ILE B 1 189 ? 26.884 30.720 3.489 1.00 10.52 355 ILE B C 1
ATOM 3173 O O . ILE B 1 189 ? 26.710 29.479 3.302 1.00 11.01 355 ILE B O 1
ATOM 3178 N N . ASP B 1 190 ? 26.082 31.487 4.206 1.00 9.40 356 ASP B N 1
ATOM 3179 C CA . ASP B 1 190 ? 24.977 30.952 4.970 1.00 9.77 356 ASP B CA 1
ATOM 3180 C C . ASP B 1 190 ? 23.638 31.427 4.490 1.00 9.83 356 ASP B C 1
ATOM 3181 O O . ASP B 1 190 ? 22.704 30.598 4.373 1.00 10.91 356 ASP B O 1
ATOM 3186 N N . SER B 1 191 ? 23.490 32.720 4.214 1.00 9.03 357 SER B N 1
ATOM 3187 C CA . SER B 1 191 ? 22.169 33.330 3.939 1.00 9.14 357 SER B CA 1
ATOM 3188 C C . SER B 1 191 ? 22.312 34.440 2.906 1.00 7.81 357 SER B C 1
ATOM 3189 O O . SER B 1 191 ? 23.300 35.155 2.876 1.00 8.77 357 SER B O 1
ATOM 3192 N N . TRP B 1 192 ? 21.226 34.601 2.142 1.00 7.67 358 TRP B N 1
ATOM 3193 C CA . TRP B 1 192 ? 21.075 35.775 1.264 1.00 8.17 358 TRP B CA 1
ATOM 3194 C C . TRP B 1 192 ? 21.146 37.118 1.979 1.00 8.93 358 TRP B C 1
ATOM 3195 O O . TRP B 1 192 ? 21.449 38.124 1.330 1.00 8.94 358 TRP B O 1
ATOM 3206 N N . THR B 1 193 ? 20.912 37.165 3.288 1.00 8.97 359 THR B N 1
ATOM 3207 C CA . THR B 1 193 ? 21.019 38.436 4.010 1.00 10.51 359 THR B CA 1
ATOM 3208 C C . THR B 1 193 ? 22.447 38.982 3.950 1.00 10.49 359 THR B C 1
ATOM 3209 O O . THR B 1 193 ? 22.664 40.179 4.160 1.00 12.57 359 THR B O 1
ATOM 3213 N N . GLU B 1 194 ? 23.438 38.134 3.626 1.00 9.62 360 GLU B N 1
ATOM 3214 C CA . GLU B 1 194 ? 24.794 38.628 3.444 1.00 13.20 360 GLU B CA 1
ATOM 3215 C C . GLU B 1 194 ? 24.900 39.577 2.256 1.00 11.53 360 GLU B C 1
ATOM 3216 O O . GLU B 1 194 ? 25.834 40.386 2.269 1.00 15.33 360 GLU B O 1
ATOM 3222 N N . LYS B 1 195 ? 23.977 39.539 1.306 1.00 12.34 361 LYS B N 1
ATOM 3223 C CA . LYS B 1 195 ? 23.977 40.448 0.139 1.00 14.96 361 LYS B CA 1
ATOM 3224 C C . LYS B 1 195 ? 23.488 41.824 0.524 1.00 15.96 361 LYS B C 1
ATOM 3225 O O . LYS B 1 195 ? 23.971 42.825 -0.050 1.00 20.82 361 LYS B O 1
ATOM 3231 N N . GLY B 1 196 ? 22.792 41.939 1.643 1.00 14.99 362 GLY B N 1
ATOM 3232 C CA . GLY B 1 196 ? 22.158 43.200 2.052 1.00 16.08 362 GLY B CA 1
ATOM 3233 C C . GLY B 1 196 ? 20.645 43.007 2.089 1.00 12.38 362 GLY B C 1
ATOM 3234 O O . GLY B 1 196 ? 20.135 41.928 1.867 1.00 13.06 362 GLY B O 1
ATOM 3235 N N . ASP B 1 197 ? 19.898 44.070 2.366 1.00 14.96 363 ASP B N 1
ATOM 3236 C CA . ASP B 1 197 ? 18.427 44.005 2.458 1.00 13.09 363 ASP B CA 1
ATOM 3237 C C . ASP B 1 197 ? 17.802 43.666 1.111 1.00 14.17 363 ASP B C 1
ATOM 3238 O O . ASP B 1 197 ? 18.321 44.083 0.062 1.00 14.41 363 ASP B O 1
ATOM 3243 N N . GLY B 1 198 ? 16.669 42.975 1.149 1.00 11.11 364 GLY B N 1
ATOM 3244 C CA . GLY B 1 198 ? 15.826 42.809 -0.037 1.00 12.17 364 GLY B CA 1
ATOM 3245 C C . GLY B 1 198 ? 16.166 41.629 -0.908 1.00 9.79 364 GLY B C 1
ATOM 3246 O O . GLY B 1 198 ? 15.765 41.560 -2.079 1.00 11.29 364 GLY B O 1
ATOM 3247 N N . TYR B 1 199 ? 16.955 40.677 -0.412 1.00 8.79 365 TYR B N 1
ATOM 3248 C CA . TYR B 1 199 ? 17.294 39.464 -1.155 1.00 8.70 365 TYR B CA 1
ATOM 3249 C C . TYR B 1 199 ? 16.797 38.192 -0.485 1.00 7.79 365 TYR B C 1
ATOM 3250 O O . TYR B 1 199 ? 16.475 37.221 -1.155 1.00 10.14 365 TYR B O 1
ATOM 3259 N N . SER B 1 200 ? 16.727 38.136 0.838 1.00 8.77 366 SER B N 1
ATOM 3260 C CA . SER B 1 200 ? 16.291 36.917 1.542 1.00 9.19 366 SER B CA 1
ATOM 3261 C C . SER B 1 200 ? 14.772 36.892 1.565 1.00 8.75 366 SER B C 1
ATOM 3262 O O . SER B 1 200 ? 14.134 37.768 2.150 1.00 10.40 366 SER B O 1
ATOM 3265 N N . ILE B 1 201 ? 14.202 35.855 0.957 1.00 8.91 367 ILE B N 1
ATOM 3266 C CA . ILE B 1 201 ? 12.731 35.662 1.011 1.00 9.70 367 ILE B CA 1
ATOM 3267 C C . ILE B 1 201 ? 12.387 34.808 2.237 1.00 8.77 367 ILE B C 1
ATOM 3268 O O . ILE B 1 201 ? 12.883 33.682 2.355 1.00 9.30 367 ILE B O 1
ATOM 3273 N N . GLN B 1 202 ? 11.548 35.335 3.129 1.00 11.57 368 GLN B N 1
ATOM 3274 C CA . GLN B 1 202 ? 11.145 34.573 4.322 1.00 11.18 368 GLN B CA 1
ATOM 3275 C C . GLN B 1 202 ? 9.861 33.850 3.989 1.00 10.46 368 GLN B C 1
ATOM 3276 O O . GLN B 1 202 ? 8.811 34.440 3.852 1.00 12.17 368 GLN B O 1
ATOM 3282 N N . GLY B 1 203 ? 10.014 32.547 3.798 1.00 10.04 369 GLY B N 1
ATOM 3283 C CA . GLY B 1 203 ? 8.851 31.735 3.512 1.00 9.75 369 GLY B CA 1
ATOM 3284 C C . GLY B 1 203 ? 8.158 31.205 4.735 1.00 9.52 369 GLY B C 1
ATOM 3285 O O . GLY B 1 203 ? 8.732 31.125 5.806 1.00 11.09 369 GLY B O 1
ATOM 3286 N N . SER B 1 204 ? 6.883 30.922 4.560 1.00 9.13 370 SER B N 1
ATOM 3287 C CA . SER B 1 204 ? 6.025 30.261 5.572 1.00 8.23 370 SER B CA 1
ATOM 3288 C C . SER B 1 204 ? 5.603 28.916 5.001 1.00 10.02 370 SER B C 1
ATOM 3289 O O . SER B 1 204 ? 5.338 28.795 3.794 1.00 10.53 370 SER B O 1
ATOM 3292 N N . ALA B 1 205 ? 5.373 27.920 5.870 1.00 9.21 371 ALA B N 1
ATOM 3293 C CA . ALA B 1 205 ? 4.732 26.692 5.444 1.00 9.83 371 ALA B CA 1
ATOM 3294 C C . ALA B 1 205 ? 3.433 26.945 4.700 1.00 8.86 371 ALA B C 1
ATOM 3295 O O . ALA B 1 205 ? 2.603 27.739 5.178 1.00 10.06 371 ALA B O 1
ATOM 3297 N N . GLY B 1 206 ? 3.268 26.334 3.536 1.00 9.63 372 GLY B N 1
ATOM 3298 C CA . GLY B 1 206 ? 2.096 26.579 2.693 1.00 10.19 372 GLY B CA 1
ATOM 3299 C C . GLY B 1 206 ? 2.405 27.537 1.530 1.00 9.06 372 GLY B C 1
ATOM 3300 O O . GLY B 1 206 ? 1.666 27.504 0.552 1.00 10.55 372 GLY B O 1
ATOM 3301 N N . ASN B 1 207 ? 3.462 28.348 1.628 1.00 9.29 373 ASN B N 1
ATOM 3302 C CA . ASN B 1 207 ? 3.745 29.294 0.512 1.00 8.46 373 ASN B CA 1
ATOM 3303 C C . AS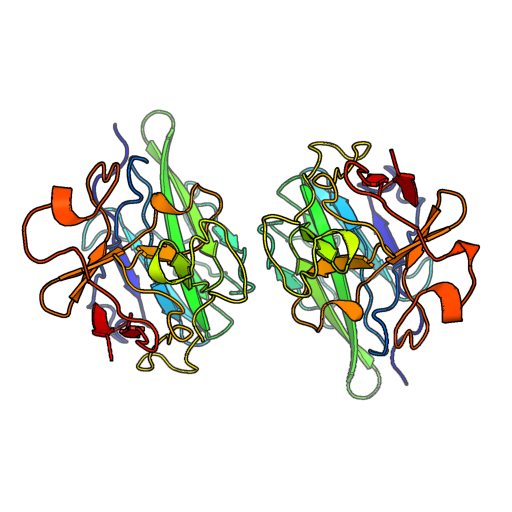N B 1 207 ? 4.239 28.506 -0.699 1.00 9.03 373 ASN B C 1
ATOM 3304 O O . ASN B 1 207 ? 4.908 27.455 -0.593 1.00 8.87 373 ASN B O 1
ATOM 3309 N N . VAL B 1 208 ? 4.082 29.116 -1.875 1.00 10.19 374 VAL B N 1
ATOM 3310 C CA . VAL B 1 208 ? 4.523 28.572 -3.176 1.00 8.88 374 VAL B CA 1
ATOM 3311 C C . VAL B 1 208 ? 5.250 29.677 -3.950 1.00 10.11 374 VAL B C 1
ATOM 3312 O O . VAL B 1 208 ? 4.783 30.838 -3.943 1.00 10.82 374 VAL B O 1
ATOM 3316 N N . ILE B 1 209 ? 6.302 29.320 -4.660 1.00 8.79 375 ILE B N 1
ATOM 3317 C CA . ILE B 1 209 ? 7.020 30.271 -5.519 1.00 8.21 375 ILE B CA 1
ATOM 3318 C C . ILE B 1 209 ? 6.516 30.064 -6.945 1.00 8.54 375 ILE B C 1
ATOM 3319 O O . ILE B 1 209 ? 6.455 28.918 -7.472 1.00 8.81 375 ILE B O 1
ATOM 3324 N N . HIS B 1 210 ? 6.239 31.153 -7.678 1.00 8.19 376 HIS B N 1
ATOM 3325 C CA . HIS B 1 210 ? 5.946 31.140 -9.130 1.00 8.31 376 HIS B CA 1
ATOM 3326 C C . HIS B 1 210 ? 6.998 31.947 -9.847 1.00 8.74 376 HIS B C 1
ATOM 3327 O O . HIS B 1 210 ? 7.348 33.063 -9.387 1.00 10.27 376 HIS B O 1
ATOM 3334 N N . LEU B 1 211 ? 7.639 31.394 -10.882 1.00 7.76 377 LEU B N 1
ATOM 3335 C CA . LEU B 1 211 ? 8.749 32.009 -11.629 1.00 7.53 377 LEU B CA 1
ATOM 3336 C C . LEU B 1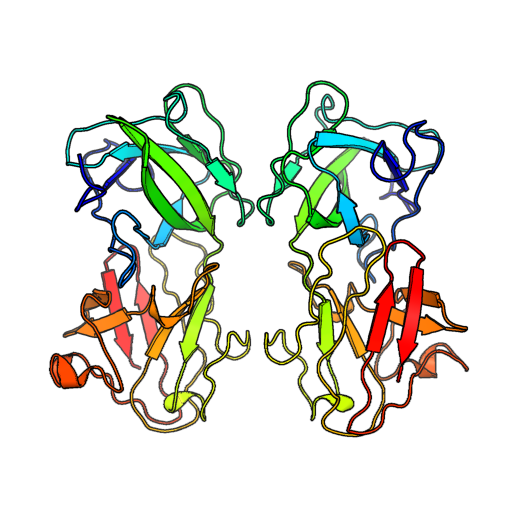 211 ? 8.395 32.124 -13.091 1.00 8.48 377 LEU B C 1
ATOM 3337 O O . LEU B 1 211 ? 8.068 31.107 -13.729 1.00 9.40 377 LEU B O 1
ATOM 3342 N N . ASN B 1 212 ? 8.561 33.300 -13.661 1.00 7.13 378 ASN B N 1
ATOM 3343 C CA . ASN B 1 212 ? 8.415 33.486 -15.113 1.00 9.23 378 ASN B CA 1
ATOM 3344 C C . ASN B 1 212 ? 9.802 33.801 -15.687 1.00 8.71 378 ASN B C 1
ATOM 3345 O O . ASN B 1 212 ? 10.311 34.955 -15.569 1.00 9.12 378 ASN B O 1
ATOM 3350 N N . PHE B 1 213 ? 10.481 32.786 -16.212 1.00 9.33 379 PHE B N 1
ATOM 3351 C CA . PHE B 1 213 ? 11.838 32.965 -16.696 1.00 8.37 379 PHE B CA 1
ATOM 3352 C C . PHE B 1 213 ? 11.934 33.793 -17.964 1.00 9.40 379 PHE B C 1
ATOM 3353 O O . PHE B 1 213 ? 13.032 34.317 -18.262 1.00 12.35 379 PHE B O 1
ATOM 3361 N N . THR B 1 214 ? 10.886 33.902 -18.765 1.00 8.88 380 THR B N 1
ATOM 3362 C CA . THR B 1 214 ? 10.974 34.740 -19.983 1.00 9.76 380 THR B CA 1
ATOM 3363 C C . THR B 1 214 ? 10.966 36.196 -19.520 1.00 11.35 380 THR B C 1
ATOM 3364 O O . THR B 1 214 ? 11.829 36.977 -19.986 1.00 13.06 380 THR B O 1
ATOM 3368 N N . ALA B 1 215 ? 10.063 36.585 -18.619 1.00 10.60 381 ALA B N 1
ATOM 3369 C CA . ALA B 1 215 ? 10.040 37.962 -18.151 1.00 10.06 381 ALA B CA 1
ATOM 3370 C C . ALA B 1 215 ? 11.152 38.228 -17.116 1.00 10.83 381 ALA B C 1
ATOM 3371 O O . ALA B 1 215 ? 11.473 39.382 -16.828 1.00 13.14 381 ALA B O 1
ATOM 3373 N N . GLY B 1 216 ? 11.704 37.199 -16.501 1.00 9.80 382 GLY B N 1
ATOM 3374 C CA . GLY B 1 216 ? 12.651 37.365 -15.402 1.00 9.62 382 GLY B CA 1
ATOM 3375 C C . GLY B 1 216 ? 12.067 37.847 -14.093 1.00 9.96 382 GLY B C 1
ATOM 3376 O O . GLY B 1 216 ? 12.700 38.625 -13.340 1.00 9.90 382 GLY B O 1
ATOM 3377 N N . THR B 1 217 ? 10.845 37.420 -13.783 1.00 9.22 383 THR B N 1
ATOM 3378 C CA . THR B 1 217 ? 10.121 37.911 -12.615 1.00 10.85 383 THR B CA 1
ATOM 3379 C C . THR B 1 217 ? 9.602 36.707 -11.849 1.00 9.35 383 THR B C 1
ATOM 3380 O O . THR B 1 217 ? 9.521 35.579 -12.375 1.00 9.74 383 THR B O 1
ATOM 3384 N N . GLY B 1 218 ? 9.257 36.926 -10.588 1.00 9.20 384 GLY B N 1
ATOM 3385 C CA . GLY B 1 218 ? 8.607 35.850 -9.821 1.00 9.61 384 GLY B CA 1
ATOM 3386 C C . GLY B 1 218 ? 7.988 36.420 -8.591 1.00 9.16 384 GLY B C 1
ATOM 3387 O O . GLY B 1 218 ? 8.139 37.604 -8.234 1.00 10.18 3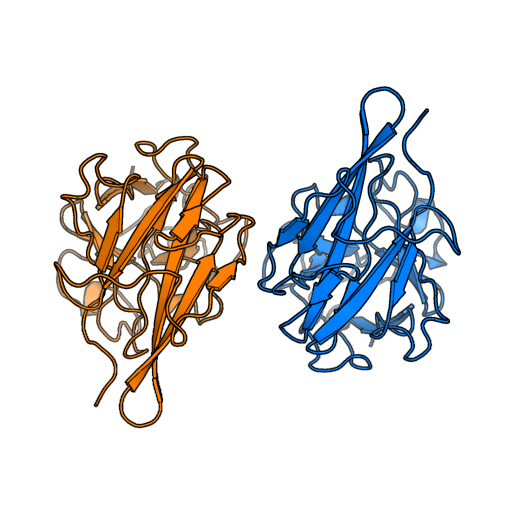84 GLY B O 1
ATOM 3388 N N . GLU B 1 219 ? 7.255 35.559 -7.884 1.00 9.22 385 GLU B N 1
ATOM 3389 C CA . GLU B 1 219 ? 6.582 35.954 -6.660 1.00 9.72 385 GLU B CA 1
ATOM 3390 C C . GLU B 1 219 ? 6.308 34.774 -5.750 1.00 11.23 385 GLU B C 1
ATOM 3391 O O . GLU B 1 219 ? 6.258 33.601 -6.198 1.00 10.46 385 GLU B O 1
ATOM 3397 N N . LYS B 1 220 ? 6.180 35.080 -4.465 1.00 10.58 386 LYS B N 1
ATOM 3398 C CA . LYS B 1 220 ? 5.764 34.072 -3.484 1.00 10.39 386 LYS B CA 1
ATOM 3399 C C . LYS B 1 220 ? 4.349 34.348 -3.112 1.00 13.81 386 LYS B C 1
ATOM 3400 O O . LYS B 1 220 ? 3.975 35.495 -2.814 1.00 14.29 386 LYS B O 1
ATOM 3406 N N . LYS B 1 221 ? 3.529 33.306 -3.108 1.00 15.00 387 LYS B N 1
ATOM 3407 C CA . LYS B 1 221 ? 2.124 33.360 -2.744 1.00 17.74 387 LYS B CA 1
ATOM 3408 C C . LYS B 1 221 ? 1.952 32.580 -1.446 1.00 15.71 387 LYS B C 1
ATOM 3409 O O . LYS B 1 221 ? 1.237 32.786 -0.442 1.00 23.90 387 LYS B O 1
#

InterPro domains:
  IPR025970 SusE outer membrane protein [PF14292] (25-133)
  IPR032187 Outer membrane protein SusF/SusE-like, C-terminal [PF16411] (181-270)
  IPR032187 Outer membrane protein SusF/SusE-like, C-terminal [PF16411] (284-385)

GO terms:
  GO:0019867 outer membrane (C, IDA)
  GO:2001070 starch binding (F, IDA)

Organism: Bacteroides thetaiotaomicron (strain ATCC 29148 / DSM 2079 / JCM 5827 / CCUG 10774 / NCTC 10582 / VPI-5482 / E50) (NCBI:txid226186)

B-factor: mean 13.95, std 6.67, range [2.76, 57.43]

Nearest PDB structures (foldseek):
  4fch-assembly2_B  TM=1.005E+00  e=4.559E-45  Bacteroides thetaiotaomicron VPI-5482
  4fe9-assembly1_A  TM=8.466E-01  e=1.018E-18  Bacteroides thetaiotaomicron VPI-5482
  6rp8-assembly1_c  TM=2.584E-01  e=6.734E+00  Homo sapiens
  7z47-assembly1_G  TM=1.949E-01  e=7.891E+00  Escherichia phage vB_EcoP_SU10
  4fch-assembly2_B  TM=1.002E+00  e=3.256E-44  Bacteroides thetaiotaomicron VPI-5482